Protein AF-A0A933RND8-F1 (afdb_monomer)

Mean predicted aligned error: 14.45 Å

Secondary structure (DSSP, 8-state):
-PPPHHHHHHHTT-HHHHHHHHHHHHHHHHHT-GGGGGSHHHHHHHHHHHHHHHHHHHHHHHHHHHTS-S--HHHHHHHHHHHHHHHHHHHHHHHHHHHHHHHHHHHHHHHHHHHHHT---TTPPPSSHHHHHSSSTTEEEEEE-TTSB--SSS-S-GGGSB-HHHHHHHHHHHHHHHHT-SSHHHHHHHHSTT--TT--EEEE----S--SSS--SS--S------SHHHHHHHHHHHHHHGGG--GGGEEEEESSS---TTTTGGGSPTT-EEEESSTT--TTEEE------STT-EEE-SSSTT-EEEBPHHHHH-SEEEE--EEEE-GGG-EE-HHHHGGGGB---TTSHHHHHHHHHTS-SSS-HHHHHHTSHHHHTTEEEEEEEEEEEESS-TTS-----TTTS-TT----EEEEES-HHHHHHHHHHHHHHHHS---HHHHTHHHHHHHHTTS------EEE-SSTTS-EEE-SSSEEEEEETTS-S---EEEESS--------TT-EEEPPGGG-EEEEE-SSS-EEEEEEEEE--SS-EE-SS-BBTEEEEEEEEE-TT--GGGT--GGGB--SS-EE-BTTBS--TTSS--SSSB-TT-EEEEEEEEE--SB----S----EEEEEEEE-

Solvent-accessible surface area (backbone atoms only — not comparable to full-atom values): 33902 Å² total; per-residue (Å²): 139,82,79,64,78,69,60,69,60,53,67,76,68,42,65,64,59,58,32,50,52,28,36,52,51,30,50,59,56,25,74,75,40,66,82,46,52,76,38,72,69,39,43,51,21,46,61,52,29,52,53,49,71,76,46,54,80,52,56,63,58,50,57,66,49,71,78,66,72,78,95,52,68,70,60,55,51,51,51,52,52,51,53,51,48,51,52,48,50,55,50,51,52,50,53,51,47,53,52,50,50,46,52,51,28,52,54,50,49,54,49,52,34,59,60,43,72,72,58,79,68,82,85,62,65,72,49,23,66,24,20,72,50,28,86,49,42,40,31,33,26,40,29,32,33,76,67,26,43,74,53,58,85,83,62,72,64,47,72,79,34,53,32,51,69,43,37,32,53,44,49,47,51,35,42,13,65,51,42,75,35,98,38,50,45,54,17,47,46,43,43,47,68,79,74,55,73,61,57,32,37,26,35,41,52,36,32,84,50,59,77,85,85,80,51,75,50,43,81,77,78,41,38,63,50,62,61,41,42,67,57,38,30,50,52,53,47,48,36,70,45,50,44,90,42,43,53,31,80,24,34,38,40,35,33,44,78,27,48,66,41,34,66,67,25,58,71,71,46,63,78,60,53,38,39,34,14,50,42,85,86,49,47,96,77,51,40,81,46,52,51,76,45,76,52,87,77,28,53,47,67,30,74,66,46,72,90,43,70,41,19,33,30,43,61,50,58,71,29,67,35,31,31,43,34,17,46,42,22,29,26,72,90,46,20,61,36,34,55,56,58,44,51,59,39,38,39,71,79,55,88,86,40,72,57,49,62,48,47,71,59,25,50,37,38,58,64,48,20,46,47,39,48,57,47,66,30,59,60,42,34,53,20,33,41,37,34,42,37,37,22,41,62,34,30,72,49,57,52,85,35,52,68,48,67,39,50,69,28,34,52,84,56,26,45,66,20,25,41,32,32,22,46,16,60,24,28,41,40,28,54,55,48,44,52,53,31,64,46,62,75,55,58,32,50,50,49,58,42,21,42,33,52,36,29,29,78,72,33,49,31,51,48,59,66,62,54,72,47,62,81,36,61,87,57,60,48,75,47,57,92,76,44,50,73,43,82,43,60,64,73,58,86,64,42,84,40,70,49,62,44,65,88,76,79,89,81,74,90,69,56,66,57,34,73,50,63,57,51,85,94,61,43,26,38,40,32,26,72,24,67,41,42,16,29,29,27,43,20,41,77,32,64,34,86,84,38,40,72,38,99,54,61,29,75,34,14,25,24,46,29,42,38,27,23,30,92,89,56,77,64,84,87,66,78,56,82,60,18,51,52,40,77,59,76,40,69,34,34,60,67,25,26,18,39,80,92,43,87,32,19,41,53,65,40,42,51,77,39,72,36,28,39,40,46,37,40,30,33,23,54,39,71,90,75,90,63,94,76,63,68,38,71,45,76,50,72,41,75,111

pLDDT: mean 84.77, std 14.49, range [35.09, 98.88]

Sequence (640 aa):
MRIPKHLTKRLKNCFFLYILTSLLWFVFRTGTKPSRIAYPCQRAALSQSLVLFAVFPFSFRCIIHFLKYRLNWNAISGLAIALALISAITFSSSVAYDKMLSIRNRIQLKKISAELAGVSVGGMALSSPAQAAVPSPHRVVMVHNSNAASWHNQSIDYWNMISQTAVDDMVYRGLKELTGTSSVSAAWRVLIPNYQPHQKIAIKVNNNNVGFWGDWPTDRDDDIDAIIEPVNAIVKSLQEAFGSDISGADIWVYESYKTFFGASFMDKAIGGIQFYSAQSGGPANTHLTAFSGTAPDSVITFRYNPALSLALNDVVANANYLINIPIVKKHGDGSATLGFKNHYGSIETDYYTSFSTAFHAARFPRTNNDLVDINNNTHIKDKTVLILGDAIIGGRDMNYTPPSLWSTRFASEGTPEMLFFAVDPVAADSVMADLLLWERGSENTANTRNYMLEAMDLGLGVAEVGTWSGASYPNVSATYNNIDFVHVNMDVAGTLSISVTPDAWSMGEVAPGGVRSSAPAEAFTVSNDGTLTGTLSMQITNPGTGWTPGASQGVETYVLRGLFCGDADDPRAYFVSDDVLSATATLSTPSVFGNAALTEDGVSVPPGENVKLWFQFGAPTRTSRATPQNMGVTVAIQPD

Foldseek 3Di:
DDDDPVVVVVVVPPLVVVLVVLQVVLCVPCVVPVVCCPPPSSVVSVVSNVVCVLCVVCVVVVVVVVVPDDDDVVVVVVVVVSVVVVVVVVVVVVVVVVVVLQVVQVVVQVVVQVVQLPDDPPPQDELAQLLVLAPHSQAKEKEFDQQQFPAQPPDLLRLVGGDLVVLLVRLQVQLCVRRVHPGLLVSVCSLCVPDFQLFAEEEQWFAPQPDDPDQPQHRDLSFDGDHQSNVQSVVVSVCVNQPNSDDLCRYEYEFENHADHDPSHVVPHDPNHAYEYCDPPHPPRYHHWDQPLPQPLQWFQFPLHNVDIWGFIPSLSRGQAYEYEWELAAAPPQATTFRLNSLVRGTDDDPPDPCVVSLVVQCQALPRRRSLRSCSRCSRRHRYSKYKHDQLQGHLDHNNHRGDALVQAAPNRDGRNMIMIHSQRLSRLQVSVLVSCVSVVGGNCRRRPSSSNSNVVVSSHRHHHWDWDDRHPPRIDTDDLRRNYHYHYPVDPKDFDKDKPPQDADQDDAPQQGKDKDDLVRKIKIAGQMQFFWWKKKAWNFCWDQAHEDLHAAESYKWKFKAKAANPDDCPVPTDSLRTHYRDIDTWDCNHSHPPVGPDTRGRAHHGGIIIMMMMMGHHNHYPDPDDIDIDMDMGTDGD

Radius of gyration: 30.51 Å; Cα contacts (8 Å, |Δi|>4): 1303; chains: 1; bounding box: 71×86×102 Å

Nearest PDB structures (foldseek):
  1vh6-assembly1_B  TM=3.110E-01  e=4.016E+00  Bacillus subtilis
  8oxz-assembly1_Q  TM=6.814E-01  e=8.098E+00  Rattus norvegicus
  8zjf-assembly1_B  TM=4.882E-01  e=3.573E+00  Homo sapiens

Structure (mmCIF, N/CA/C/O backbone):
data_AF-A0A933RND8-F1
#
_entry.id   AF-A0A933RND8-F1
#
loop_
_atom_site.group_PDB
_atom_site.id
_atom_site.type_symbol
_atom_site.label_atom_id
_atom_site.label_alt_id
_atom_site.label_comp_id
_atom_site.label_asym_id
_atom_site.label_entity_id
_atom_site.label_seq_id
_atom_site.pdbx_PDB_ins_code
_atom_site.Cartn_x
_atom_site.Cartn_y
_atom_site.Cartn_z
_atom_site.occupancy
_atom_site.B_iso_or_equiv
_atom_site.auth_seq_id
_atom_site.auth_comp_id
_atom_site.auth_asym_id
_atom_site.auth_atom_id
_atom_site.pdbx_PDB_model_num
ATOM 1 N N . MET A 1 1 ? 0.071 40.963 -64.824 1.00 40.19 1 MET A N 1
ATOM 2 C CA . MET A 1 1 ? -0.421 41.911 -63.800 1.00 40.19 1 MET A CA 1
ATOM 3 C C . MET A 1 1 ? -0.013 41.376 -62.426 1.00 40.19 1 MET A C 1
ATOM 5 O O . MET A 1 1 ? -0.549 40.367 -61.993 1.00 40.19 1 MET A O 1
ATOM 9 N N . ARG A 1 2 ? 1.044 41.926 -61.810 1.00 35.09 2 ARG A N 1
ATOM 10 C CA . ARG A 1 2 ? 1.581 41.455 -60.518 1.00 35.09 2 ARG A CA 1
ATOM 11 C C . ARG A 1 2 ? 0.915 42.235 -59.385 1.00 35.09 2 ARG A C 1
ATOM 13 O O . ARG A 1 2 ? 1.057 43.451 -59.325 1.00 35.09 2 ARG A O 1
ATOM 20 N N . ILE A 1 3 ? 0.219 41.534 -58.494 1.00 40.81 3 ILE A N 1
ATOM 21 C CA . ILE A 1 3 ? -0.318 42.109 -57.254 1.00 40.81 3 ILE A CA 1
ATOM 22 C C . ILE A 1 3 ? 0.872 42.502 -56.351 1.00 40.81 3 ILE A C 1
ATOM 24 O O . ILE A 1 3 ? 1.798 41.695 -56.202 1.00 40.81 3 ILE A O 1
ATOM 28 N N . PRO A 1 4 ? 0.902 43.706 -55.746 1.00 42.25 4 PRO A N 1
ATOM 29 C CA . PRO A 1 4 ? 2.034 44.135 -54.930 1.00 42.25 4 PRO A CA 1
ATOM 30 C C . PRO A 1 4 ? 2.167 43.283 -53.659 1.00 42.25 4 PRO A C 1
ATOM 32 O O . PRO A 1 4 ? 1.210 43.128 -52.898 1.00 42.25 4 PRO A O 1
ATOM 35 N N . LYS A 1 5 ? 3.384 42.796 -53.378 1.00 43.28 5 LYS A N 1
ATOM 36 C CA . LYS A 1 5 ? 3.741 41.950 -52.215 1.00 43.28 5 LYS A CA 1
ATOM 37 C C . LYS A 1 5 ? 3.430 42.575 -50.838 1.00 43.28 5 LYS A C 1
ATOM 39 O O . LYS A 1 5 ? 3.482 41.882 -49.825 1.00 43.28 5 LYS A O 1
ATOM 44 N N . HIS A 1 6 ? 3.084 43.861 -50.780 1.00 41.88 6 HIS A N 1
ATOM 45 C CA . HIS A 1 6 ? 2.723 44.554 -49.540 1.00 41.88 6 HIS A CA 1
ATOM 46 C C . HIS A 1 6 ? 1.259 44.344 -49.114 1.00 41.88 6 HIS A C 1
ATOM 48 O O . HIS A 1 6 ? 0.956 44.474 -47.928 1.00 41.88 6 HIS A O 1
ATOM 54 N N . LEU A 1 7 ? 0.359 43.961 -50.032 1.00 41.84 7 LEU A N 1
ATOM 55 C CA . LEU A 1 7 ? -1.063 43.768 -49.712 1.00 41.84 7 LEU A CA 1
ATOM 56 C C . LEU A 1 7 ? -1.338 42.385 -49.088 1.00 41.84 7 LEU A C 1
ATOM 58 O O . LEU A 1 7 ? -2.095 42.270 -48.127 1.00 41.84 7 LEU A O 1
ATOM 62 N N . THR A 1 8 ? -0.628 41.345 -49.535 1.00 41.22 8 THR A N 1
ATOM 63 C CA . THR A 1 8 ? -0.703 39.980 -48.977 1.00 41.22 8 THR A CA 1
ATOM 64 C C . THR A 1 8 ? -0.060 39.845 -47.595 1.00 41.22 8 THR A C 1
ATOM 66 O O . THR A 1 8 ? -0.434 38.955 -46.834 1.00 41.22 8 THR A O 1
ATOM 69 N N . LYS A 1 9 ? 0.861 40.746 -47.221 1.00 35.28 9 LYS A N 1
ATOM 70 C CA . LYS A 1 9 ? 1.469 40.765 -45.878 1.00 35.28 9 LYS A CA 1
ATOM 71 C C . LYS A 1 9 ? 0.598 41.488 -44.836 1.00 35.28 9 LYS A C 1
ATOM 73 O O . LYS A 1 9 ? 0.708 41.180 -43.657 1.00 35.28 9 LYS A O 1
ATOM 78 N N . ARG A 1 10 ? -0.311 42.384 -45.253 1.00 44.00 10 ARG A N 1
ATOM 79 C CA . ARG A 1 10 ? -1.279 43.049 -44.353 1.00 44.00 10 ARG A CA 1
ATOM 80 C C . ARG A 1 10 ? -2.508 42.190 -44.038 1.00 44.00 10 ARG A C 1
ATOM 82 O O . ARG A 1 10 ? -2.980 42.226 -42.910 1.00 44.00 10 ARG A O 1
ATOM 89 N N . LEU A 1 11 ? -2.962 41.355 -44.975 1.00 41.03 11 LEU A N 1
ATOM 90 C CA . LEU A 1 11 ? -4.074 40.415 -44.752 1.00 41.03 11 LEU A CA 1
ATOM 91 C C . LEU A 1 11 ? -3.739 39.282 -43.764 1.00 41.03 11 LEU A C 1
ATOM 93 O O . LEU A 1 11 ? -4.636 38.774 -43.100 1.00 41.03 11 LEU A O 1
ATOM 97 N N . LYS A 1 12 ? -2.455 38.929 -43.607 1.00 40.91 12 LYS A N 1
ATOM 98 C CA . LYS A 1 12 ? -2.002 37.901 -42.652 1.00 40.91 12 LYS A CA 1
ATOM 99 C C . LYS A 1 12 ? -1.964 38.354 -41.183 1.00 40.91 12 LYS A C 1
ATOM 101 O O . LYS A 1 12 ? -1.849 37.497 -40.319 1.00 40.91 12 LYS A O 1
ATOM 106 N N . ASN A 1 13 ? -2.131 39.649 -40.893 1.00 46.41 13 ASN A N 1
ATOM 107 C CA . ASN A 1 13 ? -2.082 40.186 -39.522 1.00 46.41 13 ASN A CA 1
ATOM 108 C C . ASN A 1 13 ? -3.420 40.765 -39.025 1.00 46.41 13 ASN A C 1
ATOM 110 O O . ASN A 1 13 ? -3.471 41.403 -37.974 1.00 46.41 13 ASN A O 1
ATOM 114 N N . CYS A 1 14 ? -4.527 40.555 -39.737 1.00 53.34 14 CYS A N 1
ATOM 115 C CA . CYS A 1 14 ? -5.829 41.047 -39.298 1.00 53.34 14 CYS A CA 1
ATOM 116 C C . CYS A 1 14 ? -6.510 40.028 -38.376 1.00 53.34 14 CYS A C 1
ATOM 118 O O . CYS A 1 14 ? -7.401 39.296 -38.800 1.00 53.34 14 CYS A O 1
ATOM 120 N N . PHE A 1 15 ? -6.132 40.040 -37.095 1.00 58.28 15 PHE A N 1
ATOM 121 C CA . PHE A 1 15 ? -6.838 39.360 -35.994 1.00 58.28 15 PHE A CA 1
ATOM 122 C C . PHE A 1 15 ? -8.367 39.552 -36.079 1.00 58.28 15 PHE A C 1
ATOM 124 O O . PHE A 1 15 ? -9.146 38.629 -35.865 1.00 58.28 15 PHE A O 1
ATOM 131 N N . PHE A 1 16 ? -8.795 40.733 -36.532 1.00 59.50 16 PHE A N 1
ATOM 132 C CA . PHE A 1 16 ? -10.189 41.069 -36.802 1.00 59.50 16 PHE A CA 1
ATOM 133 C C . PHE A 1 16 ? -10.873 40.177 -37.855 1.00 59.50 16 PHE A C 1
ATOM 135 O O . PHE A 1 16 ? -11.996 39.731 -37.641 1.00 59.50 16 PHE A O 1
ATOM 142 N N . LEU A 1 17 ? -10.206 39.879 -38.976 1.00 62.41 17 LEU A N 1
ATOM 143 C CA . LEU A 1 17 ? -10.765 39.020 -40.027 1.00 62.41 17 LEU A CA 1
ATOM 144 C C . LEU A 1 17 ? -10.863 37.566 -39.558 1.00 62.41 17 LEU A C 1
ATOM 146 O O . LEU A 1 17 ? -11.830 36.884 -39.887 1.00 62.41 17 LEU A O 1
ATOM 150 N N . TYR A 1 18 ? -9.906 37.106 -38.752 1.00 69.56 18 TYR A N 1
ATOM 151 C CA . TYR A 1 18 ? -9.935 35.769 -38.156 1.00 69.56 18 TYR A CA 1
ATOM 152 C C . TYR A 1 18 ? -11.111 35.594 -37.182 1.00 69.56 18 TYR A C 1
ATOM 154 O O . TYR A 1 18 ? -11.827 34.592 -37.219 1.00 69.56 18 TYR A O 1
ATOM 162 N N . ILE A 1 19 ? -11.370 36.598 -36.345 1.00 73.81 19 ILE A N 1
ATOM 163 C CA . ILE A 1 19 ? -12.487 36.530 -35.403 1.00 73.81 19 ILE A CA 1
ATOM 164 C C . ILE A 1 19 ? -13.834 36.728 -36.117 1.00 73.81 19 ILE A C 1
ATOM 166 O O . ILE A 1 19 ? -14.790 36.013 -35.827 1.00 73.81 19 ILE A O 1
ATOM 170 N N . LEU A 1 20 ? -13.917 37.627 -37.104 1.00 72.75 20 LEU A N 1
ATOM 171 C CA . LEU A 1 20 ? -15.140 37.826 -37.887 1.00 72.75 20 LEU A CA 1
ATOM 172 C C . LEU A 1 20 ? -15.512 36.572 -38.693 1.00 72.75 20 LEU A C 1
ATOM 174 O O . LEU A 1 20 ? -16.680 36.194 -38.745 1.00 72.75 20 LEU A O 1
ATOM 178 N N . THR A 1 21 ? -14.527 35.891 -39.283 1.00 74.62 21 THR A N 1
ATOM 179 C CA . THR A 1 21 ? -14.754 34.616 -39.983 1.00 74.62 21 THR A CA 1
ATOM 180 C C . THR A 1 21 ? -15.164 33.499 -39.022 1.00 74.62 21 THR A C 1
ATOM 182 O O . THR A 1 21 ? -16.036 32.706 -39.373 1.00 74.62 21 THR A O 1
ATOM 185 N N . SER A 1 22 ? -14.641 33.485 -37.790 1.00 80.94 22 SER A N 1
ATOM 186 C CA . SER A 1 22 ? -15.076 32.559 -36.731 1.00 80.94 22 SER A CA 1
ATOM 187 C C . SER A 1 22 ? -16.533 32.798 -36.308 1.00 80.94 22 SER A C 1
ATOM 189 O O . SER A 1 22 ? -17.299 31.840 -36.193 1.00 80.94 22 SER A O 1
ATOM 191 N N . LEU A 1 23 ? -16.948 34.063 -36.163 1.00 83.44 23 LEU A N 1
ATOM 192 C CA . LEU A 1 23 ? -18.327 34.431 -35.822 1.00 83.44 23 LEU A CA 1
ATOM 193 C C . LEU A 1 23 ? -19.300 34.065 -36.941 1.00 83.44 23 LEU A C 1
ATOM 195 O O . LEU A 1 23 ? -20.331 33.444 -36.689 1.00 83.44 23 LEU A O 1
ATOM 199 N N . LEU A 1 24 ? -18.959 34.406 -38.185 1.00 82.31 24 LEU A N 1
ATOM 200 C CA . LEU A 1 24 ? -19.771 34.061 -39.351 1.00 82.31 24 LEU A CA 1
ATOM 201 C C . LEU A 1 24 ? -19.911 32.544 -39.500 1.00 82.31 24 LEU A C 1
ATOM 203 O O . LEU A 1 24 ? -21.002 32.049 -39.782 1.00 82.31 24 LEU A O 1
ATOM 207 N N . TRP A 1 25 ? -18.837 31.795 -39.248 1.00 84.31 25 TRP A N 1
ATOM 208 C CA . TRP A 1 25 ? -18.868 30.338 -39.283 1.00 84.31 25 TRP A CA 1
ATOM 209 C C . TRP A 1 25 ? -19.733 29.739 -38.166 1.00 84.31 25 TRP A C 1
ATOM 211 O O . TRP A 1 25 ? -20.509 28.817 -38.432 1.00 84.31 25 TRP A O 1
ATOM 221 N N . PHE A 1 26 ? -19.662 30.287 -36.948 1.00 87.38 26 PHE A N 1
ATOM 222 C CA . PHE A 1 26 ? -20.519 29.884 -35.831 1.00 87.38 26 PHE A CA 1
ATOM 223 C C . PHE A 1 26 ? -22.002 30.140 -36.126 1.00 87.38 26 PHE A C 1
ATOM 225 O O . PHE A 1 26 ? -22.821 29.223 -36.037 1.00 87.38 26 PHE A O 1
ATOM 232 N N . VAL A 1 27 ? -22.345 31.366 -36.535 1.00 85.50 27 VAL A N 1
ATOM 233 C CA . VAL A 1 27 ? -23.727 31.773 -36.831 1.00 85.50 27 VAL A CA 1
ATOM 234 C C . VAL A 1 27 ? -24.300 30.941 -37.975 1.00 85.50 27 VAL A C 1
ATOM 236 O O . VAL A 1 27 ? -25.407 30.420 -37.860 1.00 85.50 27 VAL A O 1
ATOM 239 N N . PHE A 1 28 ? -23.535 30.731 -39.046 1.00 84.56 28 PHE A N 1
ATOM 240 C CA . PHE A 1 28 ? -23.992 29.945 -40.190 1.00 84.56 28 PHE A CA 1
ATOM 241 C C . PHE A 1 28 ? -24.237 28.469 -39.834 1.00 84.56 28 PHE A C 1
ATOM 243 O O . PHE A 1 28 ? -25.234 27.873 -40.247 1.00 84.56 28 PHE A O 1
ATOM 250 N N . ARG A 1 29 ? -23.352 27.847 -39.046 1.00 84.69 29 ARG A N 1
ATOM 251 C CA . ARG A 1 29 ? -23.440 26.409 -38.735 1.00 84.69 29 ARG A CA 1
ATOM 252 C C . ARG A 1 29 ? -24.402 26.094 -37.598 1.00 84.69 29 ARG A C 1
ATOM 254 O O . ARG A 1 29 ? -25.086 25.071 -37.678 1.00 84.69 29 ARG A O 1
ATOM 261 N N . THR A 1 30 ? -24.453 26.946 -36.578 1.00 86.56 30 THR A N 1
ATOM 262 C CA . THR A 1 30 ? -25.310 26.766 -35.399 1.00 86.56 30 THR A CA 1
ATOM 263 C C . THR A 1 30 ? -26.707 27.337 -35.632 1.00 86.56 30 THR A C 1
ATOM 265 O O . THR A 1 30 ? -27.684 26.689 -35.272 1.00 86.56 30 THR A O 1
ATOM 268 N N . GLY A 1 31 ? -26.836 28.470 -36.331 1.00 78.62 31 GLY A N 1
ATOM 269 C CA . GL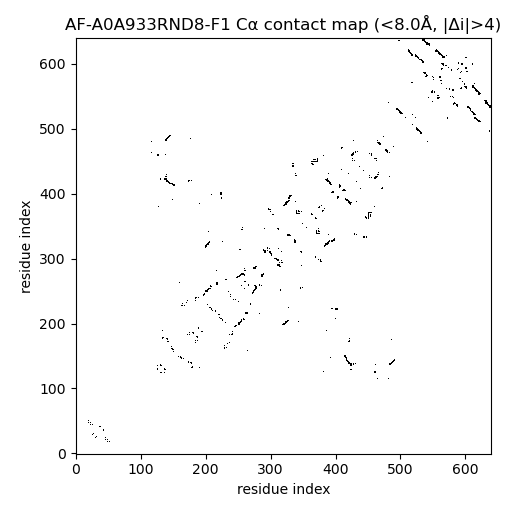Y A 1 31 ? -28.138 29.049 -36.685 1.00 78.62 31 GLY A CA 1
ATOM 270 C C . GLY A 1 31 ? -28.973 28.157 -37.609 1.00 78.62 31 GLY A C 1
ATOM 271 O O . GLY A 1 31 ? -30.194 28.149 -37.520 1.00 78.62 31 GLY A O 1
ATOM 272 N N . THR A 1 32 ? -28.325 27.334 -38.441 1.00 83.19 32 THR A N 1
ATOM 273 C CA . THR A 1 32 ? -29.010 26.347 -39.298 1.00 83.19 32 THR A CA 1
ATOM 274 C C . THR A 1 32 ? -29.361 25.041 -38.576 1.00 83.19 32 THR A C 1
ATOM 276 O O . THR A 1 32 ? -30.206 24.291 -39.060 1.00 83.19 32 THR A O 1
ATOM 279 N N . LYS A 1 33 ? -28.727 24.733 -37.432 1.00 82.25 33 LYS A N 1
ATOM 280 C CA . LYS A 1 33 ? -29.069 23.584 -36.573 1.00 82.25 33 LYS A CA 1
ATOM 281 C C . LYS A 1 33 ? -28.547 23.801 -35.137 1.00 82.25 33 LYS A C 1
ATOM 283 O O . LYS A 1 33 ? -27.372 23.512 -34.884 1.00 82.25 33 LYS A O 1
ATOM 288 N N . PRO A 1 34 ? -29.402 24.221 -34.183 1.00 83.31 34 PRO A N 1
ATOM 289 C CA . PRO A 1 34 ? -28.975 24.650 -32.844 1.00 83.31 34 PRO A CA 1
ATOM 290 C C . PRO A 1 34 ? -28.193 23.606 -32.038 1.00 83.31 34 PRO A C 1
ATOM 292 O O . PRO A 1 34 ? -27.294 23.956 -31.278 1.00 83.31 34 PRO A O 1
ATOM 295 N N . SER A 1 35 ? -28.453 22.311 -32.248 1.00 77.38 35 SER A N 1
ATOM 296 C CA . SER A 1 35 ? -27.755 21.226 -31.541 1.00 77.38 35 SER A CA 1
ATOM 297 C C . SER A 1 35 ? -26.241 21.176 -31.805 1.00 77.38 35 SER A C 1
ATOM 299 O O . SER A 1 35 ? -25.505 20.534 -31.060 1.00 77.38 35 SER A O 1
ATOM 301 N N . ARG A 1 36 ? -25.746 21.841 -32.859 1.00 81.94 36 ARG A N 1
ATOM 302 C CA . ARG A 1 36 ? -24.317 21.869 -33.217 1.00 81.94 36 ARG A CA 1
ATOM 303 C C . ARG A 1 36 ? -23.473 22.748 -32.297 1.00 81.94 36 ARG A C 1
ATOM 305 O O . ARG A 1 36 ? -22.250 22.655 -32.354 1.00 81.94 36 ARG A O 1
ATOM 312 N N . ILE A 1 37 ? -24.099 23.530 -31.416 1.00 79.06 37 ILE A N 1
ATOM 313 C CA . ILE A 1 37 ? -23.396 24.319 -30.397 1.00 79.06 37 ILE A CA 1
ATOM 314 C C . ILE A 1 37 ? -22.560 23.448 -29.448 1.00 79.06 37 ILE A C 1
ATOM 316 O O . ILE A 1 37 ? -21.566 23.917 -28.907 1.00 79.06 37 ILE A O 1
ATOM 320 N N . ALA A 1 38 ? -22.918 22.170 -29.275 1.00 72.94 38 ALA A N 1
ATOM 321 C CA . ALA A 1 38 ? -22.167 21.231 -28.445 1.00 72.94 38 ALA A CA 1
ATOM 322 C C . ALA A 1 38 ? -20.844 20.770 -29.088 1.00 72.94 38 ALA A C 1
ATOM 324 O O . ALA A 1 38 ? -19.993 20.212 -28.397 1.00 72.94 38 ALA A O 1
ATOM 325 N N . TYR A 1 39 ? -20.646 20.992 -30.394 1.00 81.00 39 TYR A N 1
ATOM 326 C CA . TYR A 1 39 ? -19.453 20.518 -31.092 1.00 81.00 39 TYR A CA 1
ATOM 327 C C . TYR A 1 39 ? -18.209 21.321 -30.686 1.00 81.00 39 TYR A C 1
ATOM 329 O O . TYR A 1 39 ? -18.275 22.553 -30.649 1.00 81.00 39 TYR A O 1
ATOM 337 N N . PRO A 1 40 ? -17.051 20.666 -30.460 1.00 62.12 40 PRO A N 1
ATOM 338 C CA . PRO A 1 40 ? -15.841 21.328 -29.962 1.00 62.12 40 PRO A CA 1
ATOM 339 C C . PRO A 1 40 ? -15.418 22.536 -30.804 1.00 62.12 40 PRO A C 1
ATOM 341 O O . PRO A 1 40 ? -15.090 23.596 -30.279 1.00 62.12 40 PRO A O 1
ATOM 344 N N . CYS A 1 41 ? -15.514 22.412 -32.128 1.00 70.69 41 CYS A N 1
ATOM 345 C CA . CYS A 1 41 ? -15.117 23.463 -33.053 1.00 70.69 41 CYS A CA 1
ATOM 346 C C . CYS A 1 41 ? -16.094 24.653 -33.078 1.00 70.69 41 CYS A C 1
ATOM 348 O O . CYS A 1 41 ? -15.670 25.792 -33.244 1.00 70.69 41 CYS A O 1
ATOM 350 N N . GLN A 1 42 ? -17.389 24.418 -32.843 1.00 84.62 42 GLN A N 1
ATOM 351 C CA . GLN A 1 42 ? -18.389 25.483 -32.731 1.00 84.62 42 GLN A CA 1
ATOM 352 C C . GLN A 1 42 ? -18.278 26.211 -31.387 1.00 84.62 42 GLN A C 1
ATOM 354 O O . GLN A 1 42 ? -18.417 27.431 -31.347 1.00 84.62 42 GLN A O 1
ATOM 359 N N . ARG A 1 43 ? -17.932 25.498 -30.307 1.00 75.12 43 ARG A N 1
ATOM 360 C CA . ARG A 1 43 ? -17.623 26.109 -29.004 1.00 75.12 43 ARG A CA 1
ATOM 361 C C . ARG A 1 43 ? -16.373 26.983 -29.064 1.00 75.12 43 ARG A C 1
ATOM 363 O O . ARG A 1 43 ? -16.404 28.093 -28.544 1.00 75.12 43 ARG A O 1
ATOM 370 N N . ALA A 1 44 ? -15.326 26.522 -29.749 1.00 71.25 44 ALA A N 1
ATOM 371 C CA . ALA A 1 44 ? -14.123 27.315 -29.995 1.00 71.25 44 ALA A CA 1
ATOM 372 C C . ALA A 1 44 ? -14.419 28.546 -30.871 1.00 71.25 44 ALA A C 1
ATOM 374 O O . ALA A 1 44 ? -13.971 29.648 -30.576 1.00 71.25 44 ALA A O 1
ATOM 375 N N . ALA A 1 45 ? -15.228 28.402 -31.923 1.00 78.81 45 ALA A N 1
ATOM 376 C CA . ALA A 1 45 ? -15.628 29.541 -32.747 1.00 78.81 45 ALA A CA 1
ATOM 377 C C . ALA A 1 45 ? -16.422 30.586 -31.945 1.00 78.81 45 ALA A C 1
ATOM 379 O O . ALA A 1 45 ? -16.166 31.783 -32.078 1.00 78.81 45 ALA A O 1
ATOM 380 N N . LEU A 1 46 ? -17.337 30.149 -31.073 1.00 80.06 46 LEU A N 1
ATOM 381 C CA . LEU A 1 46 ? -18.099 31.026 -30.183 1.00 80.06 46 LEU A CA 1
ATOM 382 C C . LEU A 1 46 ? -17.200 31.749 -29.172 1.00 80.06 46 LEU A C 1
ATOM 384 O O . LEU A 1 46 ? -17.314 32.966 -29.035 1.00 80.06 46 LEU A O 1
ATOM 388 N N . SER A 1 47 ? -16.286 31.038 -28.502 1.00 73.31 47 SER A N 1
ATOM 389 C CA . SER A 1 47 ? -15.386 31.641 -27.509 1.00 73.31 47 SER A CA 1
ATOM 390 C C . SER A 1 47 ? -14.503 32.722 -28.129 1.00 73.31 47 SER A C 1
ATOM 392 O O . SER A 1 47 ? -14.386 33.810 -27.572 1.00 73.31 47 SER A O 1
ATOM 394 N N . GLN A 1 48 ? -13.969 32.472 -29.330 1.00 72.19 48 GLN A N 1
ATOM 395 C CA . GLN A 1 48 ? -13.179 33.463 -30.062 1.00 72.19 48 GLN A CA 1
ATOM 396 C C . GLN A 1 48 ? -14.035 34.654 -30.518 1.00 72.19 48 GLN A C 1
ATOM 398 O O . GLN A 1 48 ? -13.557 35.784 -30.541 1.00 72.19 48 GLN A O 1
ATOM 403 N N . SER A 1 49 ? -15.310 34.430 -30.844 1.00 74.75 49 SER A N 1
ATOM 404 C CA . SER A 1 49 ? -16.225 35.478 -31.317 1.00 74.75 49 SER A CA 1
ATOM 405 C C . SER A 1 49 ? -16.707 36.421 -30.212 1.00 74.75 49 SER A C 1
ATOM 407 O O . SER A 1 49 ? -16.940 37.601 -30.473 1.00 74.75 49 SER A O 1
ATOM 409 N N . LEU A 1 50 ? -16.820 35.938 -28.970 1.00 68.00 50 LEU A N 1
ATOM 410 C CA . LEU A 1 50 ? -17.174 36.760 -27.805 1.00 68.00 50 LEU A CA 1
ATOM 411 C C . LEU A 1 50 ? -16.112 37.831 -27.506 1.00 68.00 50 LEU A C 1
ATOM 413 O O . LEU A 1 50 ? -16.453 38.934 -27.076 1.00 68.00 50 LEU A O 1
ATOM 417 N N . VAL A 1 51 ? -14.845 37.557 -27.836 1.00 65.19 51 VAL A N 1
ATOM 418 C CA . VAL A 1 51 ? -13.750 38.541 -27.772 1.00 65.19 51 VAL A CA 1
ATOM 419 C C . VAL A 1 51 ? -14.031 39.739 -28.687 1.00 65.19 51 VAL A C 1
ATOM 421 O O . VAL A 1 51 ? -13.684 40.867 -28.344 1.00 65.19 51 VAL A O 1
ATOM 424 N N . LEU A 1 52 ? -14.719 39.542 -29.820 1.00 59.94 52 LEU A N 1
ATOM 425 C CA . LEU A 1 52 ? -15.057 40.633 -30.738 1.00 59.94 52 LEU A CA 1
ATOM 426 C C . LEU A 1 52 ? -16.013 41.631 -30.079 1.00 59.94 52 LEU A C 1
ATOM 428 O O . LEU A 1 52 ? -15.742 42.825 -30.115 1.00 59.94 52 LEU A O 1
ATOM 432 N N . PHE A 1 53 ? -17.066 41.159 -29.405 1.00 58.31 53 PHE A N 1
ATOM 433 C CA . PHE A 1 53 ? -18.033 42.021 -28.713 1.00 58.31 53 PHE A CA 1
ATOM 434 C C . PHE A 1 53 ? -17.437 42.754 -27.505 1.00 58.31 53 PHE A C 1
ATOM 436 O O . PHE A 1 53 ? -17.821 43.892 -27.239 1.00 58.31 53 PHE A O 1
ATOM 443 N N . ALA A 1 54 ? -16.461 42.150 -26.823 1.00 58.72 54 ALA A N 1
ATOM 444 C CA . ALA A 1 54 ? -15.746 42.794 -25.723 1.00 58.72 54 ALA A CA 1
ATOM 445 C C . ALA A 1 54 ? -14.802 43.923 -26.195 1.00 58.72 54 ALA A C 1
ATOM 447 O O . ALA A 1 54 ? -14.587 44.894 -25.473 1.00 58.72 54 ALA A O 1
ATOM 448 N N . VAL A 1 55 ? -14.255 43.824 -27.414 1.00 55.69 55 VAL A N 1
ATOM 449 C CA . VAL A 1 55 ? -13.214 44.738 -27.932 1.00 55.69 55 VAL A CA 1
ATOM 450 C C . VAL A 1 55 ? -13.768 45.799 -28.909 1.00 55.69 55 VAL A C 1
ATOM 452 O O . VAL A 1 55 ? -13.157 46.859 -29.099 1.00 55.69 55 VAL A O 1
ATOM 455 N N . PHE A 1 56 ? -14.938 45.567 -29.519 1.00 51.19 56 PHE A N 1
ATOM 456 C CA . PHE A 1 56 ? -15.511 46.427 -30.570 1.00 51.19 56 PHE A CA 1
ATOM 457 C C . PHE A 1 56 ? -15.856 47.871 -30.144 1.00 51.19 56 PHE A C 1
ATOM 459 O O . PHE A 1 56 ? -15.581 48.787 -30.921 1.00 51.19 56 PHE A O 1
ATOM 466 N N . PRO A 1 57 ? -16.380 48.149 -28.930 1.00 55.28 57 PRO A N 1
ATOM 467 C CA . PRO A 1 57 ? -16.683 49.526 -28.520 1.00 55.28 57 PRO A CA 1
ATOM 468 C C . PRO A 1 57 ? -15.437 50.417 -28.365 1.00 55.28 57 PRO A C 1
ATOM 470 O O . PRO A 1 57 ? -15.540 51.644 -28.384 1.00 55.28 57 PRO A O 1
ATOM 473 N N . PHE A 1 58 ? -14.247 49.823 -28.219 1.00 55.06 58 PHE A N 1
ATOM 474 C CA . PHE A 1 58 ? -13.023 50.540 -27.850 1.00 55.06 58 PHE A CA 1
ATOM 475 C C . PHE A 1 58 ? -12.060 50.767 -29.021 1.00 55.06 58 PHE A C 1
ATOM 477 O O . PHE A 1 58 ? -11.299 51.737 -29.017 1.00 55.06 58 PHE A O 1
ATOM 484 N N . SER A 1 59 ? -12.144 49.955 -30.077 1.00 52.03 59 SER A N 1
ATOM 485 C CA . SER A 1 59 ? -11.284 50.086 -31.263 1.00 52.03 59 SER A CA 1
ATOM 486 C C . SER A 1 59 ? -11.596 51.347 -32.088 1.00 52.03 59 SER A C 1
ATOM 488 O O . SER A 1 59 ? -10.680 51.957 -32.638 1.00 52.03 59 SER A O 1
ATOM 490 N N . PHE A 1 60 ? -12.845 51.829 -32.083 1.00 48.06 60 PHE A N 1
ATOM 491 C CA . PHE A 1 60 ? -13.205 53.106 -32.719 1.00 48.06 60 PHE A CA 1
ATOM 492 C C . PHE A 1 60 ? -12.658 54.331 -31.969 1.00 48.06 60 PHE A C 1
ATOM 494 O O . PHE A 1 60 ? -12.271 55.323 -32.590 1.00 48.06 60 PHE A O 1
ATOM 501 N N . ARG A 1 61 ? -12.551 54.256 -30.635 1.00 47.38 61 ARG A N 1
ATOM 502 C CA . ARG A 1 61 ? -12.036 55.358 -29.808 1.00 47.38 61 ARG A CA 1
ATOM 503 C C . ARG A 1 61 ? -10.514 55.492 -29.935 1.00 47.38 61 ARG A C 1
ATOM 505 O O . ARG A 1 61 ? -10.007 56.608 -29.991 1.00 47.38 61 ARG A O 1
ATOM 512 N N . CYS A 1 62 ? -9.797 54.374 -30.080 1.00 44.09 62 CYS A N 1
ATOM 513 C CA . CYS A 1 62 ? -8.346 54.349 -30.294 1.00 44.09 62 CYS A CA 1
ATOM 514 C C . CYS A 1 62 ? -7.923 54.842 -31.690 1.00 44.09 62 CYS A C 1
ATOM 516 O O . CYS A 1 62 ? -6.910 55.527 -31.802 1.00 44.09 62 CYS A O 1
ATOM 518 N N . ILE A 1 63 ? -8.699 54.559 -32.744 1.00 50.47 63 ILE A N 1
ATOM 519 C CA . ILE A 1 63 ? -8.375 54.986 -34.120 1.00 50.47 63 ILE A CA 1
ATOM 520 C C . ILE A 1 63 ? -8.539 56.503 -34.297 1.00 50.47 63 ILE A C 1
ATOM 522 O O . ILE A 1 63 ? -7.690 57.142 -34.918 1.00 50.47 63 ILE A O 1
ATOM 526 N N . ILE A 1 64 ? -9.573 57.104 -33.695 1.00 51.78 64 ILE A N 1
ATOM 527 C CA . ILE A 1 64 ? -9.765 58.565 -33.715 1.00 51.78 64 ILE A CA 1
ATOM 528 C C . ILE A 1 64 ? -8.685 59.279 -32.875 1.00 51.78 64 ILE A C 1
ATOM 530 O O . ILE A 1 64 ? -8.282 60.393 -33.206 1.00 51.78 64 ILE A O 1
ATOM 534 N N . HIS A 1 65 ? -8.158 58.628 -31.831 1.00 43.72 65 HIS A N 1
ATOM 535 C CA . HIS A 1 65 ? -7.115 59.188 -30.963 1.00 43.72 65 HIS A CA 1
ATOM 536 C C . HIS A 1 65 ? -5.694 59.059 -31.549 1.00 43.72 65 HIS A C 1
ATOM 538 O O . HIS A 1 65 ? -4.887 59.975 -31.412 1.00 43.72 65 HIS A O 1
ATOM 544 N N . PHE A 1 66 ? -5.395 57.972 -32.273 1.00 44.56 66 PHE A N 1
ATOM 545 C CA . PHE A 1 66 ? -4.083 57.737 -32.898 1.00 44.56 66 PHE A CA 1
ATOM 546 C C . PHE A 1 66 ? -3.744 58.761 -33.995 1.00 44.56 66 PHE A C 1
ATOM 548 O O . PHE A 1 66 ? -2.577 59.053 -34.241 1.00 44.56 66 PHE A O 1
ATOM 555 N N . LEU A 1 67 ? -4.759 59.365 -34.619 1.00 51.75 67 LEU A N 1
ATOM 556 C CA . LEU A 1 67 ? -4.579 60.373 -35.666 1.00 51.75 67 LEU A CA 1
ATOM 557 C C . LEU A 1 67 ? -4.272 61.789 -35.133 1.00 51.75 67 LEU A C 1
ATOM 559 O O . LEU A 1 67 ? -4.041 62.681 -35.949 1.00 51.75 67 LEU A O 1
ATOM 563 N N . LYS A 1 68 ? -4.253 62.037 -33.807 1.00 43.09 68 LYS A N 1
ATOM 564 C CA . LYS A 1 68 ? -4.170 63.413 -33.263 1.00 43.09 68 LYS A CA 1
ATOM 565 C C . LYS A 1 68 ? -3.344 63.632 -31.970 1.00 43.09 68 LYS A C 1
ATOM 567 O O . LYS A 1 68 ? -3.732 64.443 -31.144 1.00 43.09 68 LYS A O 1
ATOM 572 N N . TYR A 1 69 ? -2.130 63.071 -31.885 1.00 42.00 69 TYR A N 1
ATOM 573 C CA . TYR A 1 69 ? -1.032 63.467 -30.957 1.00 42.00 69 TYR A CA 1
ATOM 574 C C . TYR A 1 69 ? -0.990 62.921 -29.501 1.00 42.00 69 TYR A C 1
ATOM 576 O O . TYR A 1 69 ? -1.984 62.904 -28.788 1.00 42.00 69 TYR A O 1
ATOM 584 N N . ARG A 1 70 ? 0.268 62.624 -29.094 1.00 49.41 70 ARG A N 1
ATOM 585 C CA . ARG A 1 70 ? 0.927 62.408 -27.770 1.00 49.41 70 ARG A CA 1
ATOM 586 C C . ARG A 1 70 ? 0.371 61.360 -26.784 1.00 49.41 70 ARG A C 1
ATOM 588 O O . ARG A 1 70 ? -0.820 61.286 -26.523 1.00 49.41 70 ARG A O 1
ATOM 595 N N . LEU A 1 71 ? 1.300 60.583 -26.196 1.00 54.38 71 LEU A N 1
ATOM 596 C CA . LEU A 1 71 ? 1.053 59.556 -25.170 1.00 54.38 71 LEU A CA 1
ATOM 597 C C . LEU A 1 71 ? 0.204 60.128 -24.023 1.00 54.38 71 LEU A C 1
ATOM 599 O O . LEU A 1 71 ? 0.684 60.923 -23.217 1.00 54.38 71 LEU A O 1
ATOM 603 N N . ASN A 1 72 ? -1.057 59.705 -23.966 1.00 50.38 72 ASN A N 1
ATOM 604 C CA . ASN A 1 72 ? -1.995 60.045 -22.909 1.00 50.38 72 ASN A CA 1
ATOM 605 C C . ASN A 1 72 ? -2.044 58.885 -21.907 1.00 50.38 72 ASN A C 1
ATOM 607 O O . ASN A 1 72 ? -2.494 57.789 -22.253 1.00 50.38 72 ASN A O 1
ATOM 611 N N . TRP A 1 73 ? -1.587 59.120 -20.675 1.00 52.50 73 TRP A N 1
ATOM 612 C CA . TRP A 1 73 ? -1.551 58.112 -19.609 1.00 52.50 73 TRP A CA 1
ATOM 613 C C . TRP A 1 73 ? -2.918 57.459 -19.374 1.00 52.50 73 TRP A C 1
ATOM 615 O O . TRP A 1 73 ? -2.976 56.254 -19.175 1.00 52.50 73 TRP A O 1
ATOM 625 N N . ASN A 1 74 ? -4.025 58.187 -19.560 1.00 49.69 74 ASN A N 1
ATOM 626 C CA . ASN A 1 74 ? -5.383 57.648 -19.415 1.00 49.69 74 ASN A CA 1
ATOM 627 C C . ASN A 1 74 ? -5.734 56.558 -20.450 1.00 49.69 74 ASN A C 1
ATOM 629 O O . ASN A 1 74 ? -6.544 55.677 -20.165 1.00 49.69 74 ASN A O 1
ATOM 633 N N . ALA A 1 75 ? -5.125 56.584 -21.642 1.00 53.88 75 ALA A N 1
ATOM 634 C CA . ALA A 1 75 ? -5.320 55.555 -22.668 1.00 53.88 75 ALA A CA 1
ATOM 635 C C . ALA A 1 75 ? -4.513 54.278 -22.364 1.00 53.88 75 ALA A C 1
ATOM 637 O O . ALA A 1 75 ? -4.992 53.175 -22.626 1.00 53.88 75 ALA A O 1
ATOM 638 N N . ILE A 1 76 ? -3.326 54.425 -21.763 1.00 56.97 76 ILE A N 1
ATOM 639 C CA . ILE A 1 76 ? -2.519 53.304 -21.256 1.00 56.97 76 ILE A CA 1
ATOM 640 C C . ILE A 1 76 ? -3.224 52.666 -20.053 1.00 56.97 76 ILE A C 1
ATOM 642 O O . ILE A 1 76 ? -3.371 51.446 -20.016 1.00 56.97 76 ILE A O 1
ATOM 646 N N . SER A 1 77 ? -3.757 53.479 -19.133 1.00 54.12 77 SER A N 1
ATOM 647 C CA . SER A 1 77 ? -4.564 53.011 -18.001 1.00 54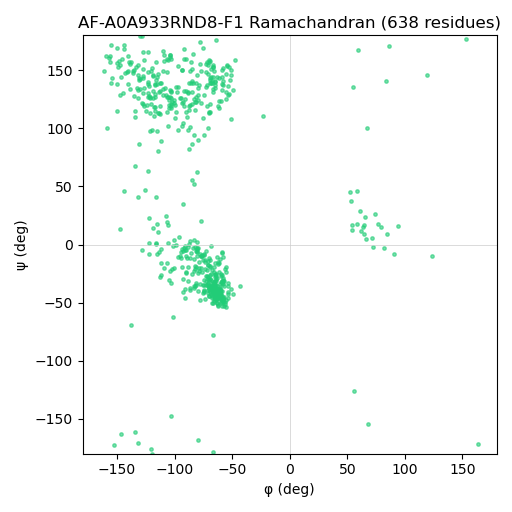.12 77 SER A CA 1
ATOM 648 C C . SER A 1 77 ? -5.809 52.251 -18.464 1.00 54.12 77 SER A C 1
ATOM 650 O O . SER A 1 77 ? -6.109 51.186 -17.935 1.00 54.12 77 SER A O 1
ATOM 652 N N . GLY A 1 78 ? -6.509 52.742 -19.493 1.00 56.38 78 GLY A N 1
ATOM 653 C CA . GLY A 1 78 ? -7.672 52.055 -20.065 1.00 56.38 78 GLY A CA 1
ATOM 654 C C . GLY A 1 78 ? -7.336 50.695 -20.690 1.00 56.38 78 GLY A C 1
ATOM 655 O O . GLY A 1 78 ? -8.083 49.737 -20.501 1.00 56.38 78 GLY A O 1
ATOM 656 N N . LEU A 1 79 ? -6.198 50.583 -21.387 1.00 53.12 79 LEU A N 1
ATOM 657 C CA . LEU A 1 79 ? -5.720 49.315 -21.950 1.00 53.12 79 LEU A CA 1
ATOM 658 C C . LEU A 1 79 ? -5.275 48.331 -20.855 1.00 53.12 79 LEU A C 1
ATOM 660 O O . LEU A 1 79 ? -5.591 47.147 -20.939 1.00 53.12 79 LEU A O 1
ATOM 664 N N . ALA A 1 80 ? -4.595 48.816 -19.813 1.00 55.31 80 ALA A N 1
ATOM 665 C CA . ALA A 1 80 ? -4.193 48.004 -18.666 1.00 55.31 80 ALA A CA 1
ATOM 666 C C . ALA A 1 80 ? -5.408 47.460 -17.894 1.00 55.31 80 ALA A C 1
ATOM 668 O O . ALA A 1 80 ? -5.445 46.276 -17.571 1.00 55.31 80 ALA A O 1
ATOM 669 N N . ILE A 1 81 ? -6.440 48.286 -17.676 1.00 64.31 81 ILE A N 1
ATOM 670 C CA . ILE A 1 81 ? -7.702 47.863 -17.047 1.00 64.31 81 ILE A CA 1
ATOM 671 C C . ILE A 1 81 ? -8.434 46.839 -17.924 1.00 64.31 81 ILE A C 1
ATOM 673 O O . ILE A 1 81 ? -8.946 45.848 -17.413 1.00 64.31 81 ILE A O 1
ATOM 677 N N . ALA A 1 82 ? -8.457 47.024 -19.247 1.00 57.91 82 ALA A N 1
ATOM 678 C CA . ALA A 1 82 ? -9.084 46.067 -20.159 1.00 57.91 82 ALA A CA 1
ATOM 679 C C . ALA A 1 82 ? -8.365 44.705 -20.168 1.00 57.91 82 ALA A C 1
ATOM 681 O O . ALA A 1 82 ? -9.023 43.667 -20.129 1.00 57.91 82 ALA A O 1
ATOM 682 N N . LEU A 1 83 ? -7.027 44.696 -20.163 1.00 59.84 83 LEU A N 1
ATOM 683 C CA . LEU A 1 83 ? -6.240 43.466 -20.030 1.00 59.84 83 LEU A CA 1
ATOM 684 C C . LEU A 1 83 ? -6.446 42.805 -18.662 1.00 59.84 83 LEU A C 1
ATOM 686 O O . LEU A 1 83 ? -6.576 41.586 -18.608 1.00 59.84 83 LEU A O 1
ATOM 690 N N . ALA A 1 84 ? -6.557 43.595 -17.589 1.00 62.34 84 ALA A N 1
ATOM 691 C CA . ALA A 1 84 ? -6.867 43.104 -16.247 1.00 62.34 84 ALA A CA 1
ATOM 692 C C . ALA A 1 84 ? -8.282 42.502 -16.143 1.00 62.34 84 ALA A C 1
ATOM 694 O O . ALA A 1 84 ? -8.491 41.525 -15.433 1.00 62.34 84 ALA A O 1
ATOM 695 N N . LEU A 1 85 ? -9.264 43.043 -16.869 1.00 60.91 85 LEU A N 1
ATOM 696 C CA . LEU A 1 85 ? -10.624 42.496 -16.906 1.00 60.91 85 LEU A CA 1
ATOM 697 C C . LEU A 1 85 ? -10.706 41.215 -17.743 1.00 60.91 85 LEU A C 1
ATOM 699 O O . LEU A 1 85 ? -11.383 40.271 -17.343 1.00 60.91 85 LEU A O 1
ATOM 703 N N . ILE A 1 86 ? -10.004 41.151 -18.879 1.00 62.91 86 ILE A N 1
ATOM 704 C CA . ILE A 1 86 ? -9.914 39.923 -19.683 1.00 62.91 86 ILE A CA 1
ATOM 705 C C . ILE A 1 86 ? -9.217 38.827 -18.879 1.00 62.91 86 ILE A C 1
ATOM 707 O O . ILE A 1 86 ? -9.746 37.719 -18.813 1.00 62.91 86 ILE A O 1
ATOM 711 N N . SER A 1 87 ? -8.094 39.139 -18.220 1.00 54.38 87 SER A N 1
ATOM 712 C CA . SER A 1 87 ? -7.396 38.178 -17.365 1.00 54.38 87 SER A CA 1
ATOM 713 C C . SER A 1 87 ? -8.270 37.732 -16.190 1.00 54.38 87 SER A C 1
ATOM 715 O O . SER A 1 87 ? -8.355 36.532 -15.932 1.00 54.38 87 SER A O 1
ATOM 717 N N . ALA A 1 88 ? -9.008 38.650 -15.554 1.00 56.31 88 ALA A N 1
ATOM 718 C CA . ALA A 1 88 ? -9.953 38.330 -14.485 1.00 56.31 88 ALA A CA 1
ATOM 719 C C . ALA A 1 88 ? -11.103 37.424 -14.956 1.00 56.31 88 ALA A C 1
ATOM 721 O O . ALA A 1 88 ? -11.465 36.490 -14.243 1.00 56.31 88 ALA A O 1
ATOM 722 N N . ILE A 1 89 ? -11.662 37.638 -16.153 1.00 59.53 89 ILE A N 1
ATOM 723 C CA . ILE A 1 89 ? -12.730 36.791 -16.713 1.00 59.53 89 ILE A CA 1
ATOM 724 C C . ILE A 1 89 ? -12.188 35.408 -17.091 1.00 59.53 89 ILE A C 1
ATOM 726 O O . ILE A 1 89 ? -12.811 34.403 -16.745 1.00 59.53 89 ILE A O 1
ATOM 730 N N . THR A 1 90 ? -11.023 35.327 -17.745 1.00 55.38 90 THR A N 1
ATOM 731 C CA . THR A 1 90 ? -10.397 34.035 -18.069 1.00 55.38 90 THR A CA 1
ATOM 732 C C . THR A 1 90 ? -10.051 33.251 -16.805 1.00 55.38 90 THR A C 1
ATOM 734 O O . THR A 1 90 ? -10.377 32.069 -16.727 1.00 55.38 90 THR A O 1
ATOM 737 N N . PHE A 1 91 ? -9.515 33.922 -15.782 1.00 45.53 91 PHE A N 1
ATOM 738 C CA . PHE A 1 91 ? -9.197 33.329 -14.483 1.00 45.53 91 PHE A CA 1
ATOM 739 C C . PHE A 1 91 ? -10.458 32.884 -13.726 1.00 45.53 91 PHE A C 1
ATOM 741 O O . PHE A 1 91 ? -10.517 31.784 -13.187 1.00 45.53 91 PHE A O 1
ATOM 748 N N . SER A 1 92 ? -11.526 33.685 -13.754 1.00 49.72 92 SER A N 1
ATOM 749 C CA . SER A 1 92 ? -12.811 33.313 -13.142 1.00 49.72 92 SER A CA 1
ATOM 750 C C . SER A 1 92 ? -13.441 32.099 -13.835 1.00 49.72 92 SER A C 1
ATOM 752 O O . SER A 1 92 ? -14.030 31.245 -13.175 1.00 49.72 92 SER A O 1
ATOM 754 N N . SER A 1 93 ? -13.298 31.989 -15.161 1.00 53.56 93 SER A N 1
ATOM 755 C CA . SER A 1 93 ? -13.816 30.855 -15.932 1.00 53.56 93 SER A CA 1
ATOM 756 C C . SER A 1 93 ? -13.027 29.557 -15.719 1.00 53.56 93 SER A C 1
ATOM 758 O O . SER A 1 93 ? -13.647 28.495 -15.662 1.00 53.56 93 SER A O 1
ATOM 760 N N . SER A 1 94 ? -11.701 29.623 -15.529 1.00 54.62 94 SER A N 1
ATOM 761 C CA . SER A 1 94 ? -10.881 28.453 -15.184 1.00 54.62 94 SER A CA 1
ATOM 762 C C . SER A 1 94 ? -11.160 27.977 -13.758 1.00 54.62 94 SER A C 1
ATOM 764 O O . SER A 1 94 ? -11.425 26.798 -13.557 1.00 54.62 94 SER A O 1
ATOM 766 N N . VAL A 1 95 ? -11.256 28.895 -12.789 1.00 61.47 95 VAL A N 1
ATOM 767 C CA . VAL A 1 95 ? -11.611 28.556 -11.399 1.00 61.47 95 VAL A CA 1
ATOM 768 C C . VAL A 1 95 ? -13.020 27.953 -11.308 1.00 61.47 95 VAL A C 1
ATOM 770 O O . VAL A 1 95 ? -13.238 26.978 -10.588 1.00 61.47 95 VAL A O 1
ATOM 773 N N . ALA A 1 96 ? -13.992 28.488 -12.056 1.00 62.41 96 ALA A N 1
ATOM 774 C CA . ALA A 1 96 ? -15.338 27.918 -12.116 1.00 62.41 96 ALA A CA 1
ATOM 775 C C . ALA A 1 96 ? -15.351 26.518 -12.755 1.00 62.41 96 ALA A C 1
ATOM 777 O O . ALA A 1 96 ? -16.074 25.638 -12.280 1.00 62.41 96 ALA A O 1
ATOM 778 N N . TYR A 1 97 ? -14.544 26.298 -13.798 1.00 62.16 97 TYR A N 1
ATOM 779 C CA . TYR A 1 97 ? -14.388 24.992 -14.437 1.00 62.16 97 TYR A CA 1
ATOM 780 C C . TYR A 1 97 ? -13.776 23.959 -13.483 1.00 62.16 97 TYR A C 1
ATOM 782 O O . TYR A 1 97 ? -14.355 22.886 -13.313 1.00 62.16 97 TYR A O 1
ATOM 790 N N . ASP A 1 98 ? -12.687 24.303 -12.793 1.00 66.06 98 ASP A N 1
ATOM 791 C CA . ASP A 1 98 ? -12.015 23.419 -11.832 1.00 66.06 98 ASP A CA 1
ATOM 792 C C . ASP A 1 98 ? -12.930 23.068 -10.657 1.00 66.06 98 ASP A C 1
ATOM 794 O O . ASP A 1 98 ? -13.031 21.909 -10.246 1.00 66.06 98 ASP A O 1
ATOM 798 N N . LYS A 1 99 ? -13.689 24.051 -10.158 1.00 73.56 99 LYS A N 1
ATOM 799 C CA . LYS A 1 99 ? -14.679 23.829 -9.099 1.00 73.56 99 LYS A CA 1
ATOM 800 C C . LYS A 1 99 ? -15.810 22.909 -9.564 1.00 73.56 99 LYS A C 1
ATOM 802 O O . LYS A 1 99 ? -16.217 22.018 -8.819 1.00 73.56 99 LYS A O 1
ATOM 807 N N . MET A 1 100 ? -16.302 23.079 -10.793 1.00 75.00 100 MET A N 1
ATOM 808 C CA . MET A 1 100 ? -17.344 22.218 -11.361 1.00 75.00 100 MET A CA 1
ATOM 809 C C . MET A 1 100 ? -16.838 20.790 -11.606 1.00 75.00 100 MET A C 1
ATOM 811 O O . MET A 1 100 ? -17.556 19.829 -11.322 1.00 75.00 100 MET A O 1
ATOM 815 N N . LEU A 1 101 ? -15.600 20.637 -12.087 1.00 71.56 101 LEU A N 1
ATOM 816 C CA . LEU A 1 101 ? -14.949 19.340 -12.270 1.00 71.56 101 LEU A CA 1
ATOM 817 C C . LEU A 1 101 ? -14.748 18.629 -10.925 1.00 71.56 101 LEU A C 1
ATOM 819 O O . LEU A 1 101 ? -15.084 17.455 -10.802 1.00 71.56 101 LEU A O 1
ATOM 823 N N . SER A 1 102 ? -14.302 19.356 -9.899 1.00 75.31 102 SER A N 1
ATOM 824 C CA . SER A 1 102 ? -14.166 18.846 -8.531 1.00 75.31 102 SER A CA 1
ATOM 825 C C . SER A 1 102 ? -15.501 18.353 -7.961 1.00 75.31 102 SER A C 1
ATOM 827 O O . SER A 1 102 ? -15.581 17.232 -7.458 1.00 75.31 102 SER A O 1
ATOM 829 N N . ILE A 1 103 ? -16.588 19.123 -8.115 1.00 79.50 103 ILE A N 1
ATOM 830 C CA . ILE A 1 103 ? -17.936 18.694 -7.699 1.00 79.50 103 ILE A CA 1
ATOM 831 C C . ILE A 1 103 ? -18.357 17.425 -8.446 1.00 79.50 103 ILE A C 1
ATOM 833 O O . ILE A 1 103 ? -18.833 16.473 -7.826 1.00 79.50 103 ILE A O 1
ATOM 837 N N . ARG A 1 104 ? -18.163 17.387 -9.769 1.00 81.44 104 ARG A N 1
ATOM 838 C CA . ARG A 1 104 ? -18.489 16.214 -10.588 1.00 81.44 104 ARG A CA 1
ATOM 839 C C . ARG A 1 104 ? -17.730 14.979 -10.116 1.00 81.44 104 ARG A C 1
ATOM 841 O O . ARG A 1 104 ? -18.351 13.937 -9.936 1.00 81.44 104 ARG A O 1
ATOM 848 N N . ASN A 1 105 ? -16.426 15.102 -9.887 1.00 83.19 105 ASN A N 1
ATOM 849 C CA . ASN A 1 105 ? -15.578 13.998 -9.450 1.00 83.19 105 ASN A CA 1
ATOM 850 C C . ASN A 1 105 ? -15.972 13.508 -8.054 1.00 83.19 105 ASN A C 1
ATOM 852 O O . ASN A 1 105 ? -16.071 12.305 -7.855 1.00 83.19 105 ASN A O 1
ATOM 856 N N . ARG A 1 106 ? -16.317 14.406 -7.122 1.00 82.94 106 ARG A N 1
ATOM 857 C CA . ARG A 1 106 ? -16.860 14.022 -5.806 1.00 82.94 106 ARG A CA 1
ATOM 858 C C . ARG A 1 106 ? -18.168 13.242 -5.914 1.00 82.94 106 ARG A C 1
ATOM 860 O O . ARG A 1 106 ? -18.365 12.277 -5.185 1.00 82.94 106 ARG A O 1
ATOM 867 N N . ILE A 1 107 ? -19.064 13.641 -6.819 1.00 83.94 107 ILE A N 1
ATOM 868 C CA . ILE A 1 107 ? -20.311 12.902 -7.065 1.00 83.94 107 ILE A CA 1
ATOM 869 C C . ILE A 1 107 ? -20.007 11.514 -7.637 1.00 83.94 107 ILE A C 1
ATOM 871 O O . ILE A 1 107 ? -20.624 10.546 -7.205 1.00 83.94 107 ILE A O 1
ATOM 875 N N . GLN A 1 108 ? -19.073 11.405 -8.585 1.00 86.19 108 GLN A N 1
ATOM 876 C CA . GLN A 1 108 ? -18.678 10.110 -9.147 1.00 86.19 108 GLN A CA 1
ATOM 877 C C . GLN A 1 108 ? -18.028 9.206 -8.098 1.00 86.19 108 GLN A C 1
ATOM 879 O O . GLN A 1 108 ? -18.408 8.047 -8.004 1.00 86.19 108 GLN A O 1
ATOM 884 N N . LEU A 1 109 ? -17.143 9.737 -7.249 1.00 85.62 109 LEU A N 1
ATOM 885 C CA . LEU A 1 109 ? -16.557 8.976 -6.142 1.00 85.62 109 LEU A CA 1
ATOM 886 C C . LEU A 1 109 ? -17.604 8.426 -5.192 1.00 85.62 109 LEU A C 1
ATOM 888 O O . LEU A 1 109 ? -17.547 7.254 -4.852 1.00 85.62 109 LEU A O 1
ATOM 892 N N . LYS A 1 110 ? -18.586 9.243 -4.796 1.00 85.38 110 LYS A N 1
ATOM 893 C CA . LYS A 1 110 ? -19.675 8.774 -3.930 1.00 85.38 110 LYS A CA 1
ATOM 894 C C . LYS A 1 110 ? -20.474 7.639 -4.568 1.00 85.38 110 LYS A C 1
ATOM 896 O O . LYS A 1 110 ? -20.901 6.742 -3.857 1.00 85.38 110 LYS A O 1
ATOM 901 N N . LYS A 1 111 ? -20.680 7.682 -5.888 1.00 85.62 111 LYS A N 1
ATOM 902 C CA . LYS A 1 111 ? -21.354 6.599 -6.617 1.00 85.62 111 LYS A CA 1
ATOM 903 C C . LYS A 1 111 ? -20.516 5.329 -6.628 1.00 85.62 111 LYS A C 1
ATOM 905 O O . LYS A 1 111 ? -21.024 4.297 -6.225 1.00 85.62 111 LYS A O 1
ATOM 910 N N . ILE A 1 112 ? -19.245 5.438 -7.012 1.00 86.06 112 ILE A N 1
ATOM 911 C CA . ILE A 1 112 ? -18.306 4.310 -7.032 1.00 86.06 112 ILE A CA 1
ATOM 912 C C . ILE A 1 112 ? -18.198 3.684 -5.636 1.00 86.06 112 ILE A C 1
ATOM 914 O O . ILE A 1 112 ? -18.366 2.484 -5.490 1.00 86.06 112 ILE A O 1
ATOM 918 N N . SER A 1 113 ? -17.990 4.499 -4.601 1.00 84.94 113 SER A N 1
ATOM 919 C CA . SER A 1 113 ? -17.919 4.044 -3.209 1.00 84.94 113 SER A CA 1
ATOM 920 C C . SER A 1 113 ? -19.195 3.307 -2.782 1.00 84.94 113 SER A C 1
ATOM 922 O O . SER A 1 113 ? -19.108 2.218 -2.226 1.00 84.94 113 SER A O 1
ATOM 924 N N . ALA A 1 114 ? -20.378 3.840 -3.105 1.00 79.62 114 ALA A N 1
ATOM 925 C CA . ALA A 1 114 ? -21.645 3.180 -2.791 1.00 79.62 114 ALA A CA 1
ATOM 926 C C . ALA A 1 114 ? -21.855 1.867 -3.568 1.00 79.62 114 ALA A C 1
ATOM 928 O O . ALA A 1 114 ? -22.418 0.924 -3.020 1.00 79.62 114 ALA A O 1
ATOM 929 N N . GLU A 1 115 ? -21.418 1.803 -4.828 1.00 81.81 115 GLU A N 1
ATOM 930 C CA . GLU A 1 115 ? -21.462 0.581 -5.637 1.00 81.81 115 GLU A CA 1
ATOM 931 C C . GLU A 1 115 ? -20.551 -0.499 -5.041 1.00 81.81 115 GLU A C 1
ATOM 933 O O . GLU A 1 115 ? -20.994 -1.630 -4.865 1.00 81.81 115 GLU A O 1
ATOM 938 N N . LEU A 1 116 ? -19.320 -0.138 -4.665 1.00 82.06 116 LEU A N 1
ATOM 939 C CA . LEU A 1 116 ? -18.325 -1.059 -4.109 1.00 82.06 116 LEU A CA 1
ATOM 940 C C . LEU A 1 116 ? -18.657 -1.533 -2.689 1.00 82.06 116 LEU A C 1
ATOM 942 O O . LEU A 1 116 ? -18.405 -2.692 -2.372 1.00 82.06 116 LEU A O 1
ATOM 946 N N . ALA A 1 117 ? -19.273 -0.689 -1.855 1.00 72.38 117 ALA A N 1
ATOM 947 C CA . ALA A 1 117 ? -19.644 -1.042 -0.481 1.00 72.38 117 ALA A CA 1
ATOM 948 C C . ALA A 1 117 ? -20.641 -2.216 -0.396 1.00 72.38 117 ALA A C 1
ATOM 950 O O . ALA A 1 117 ? -20.725 -2.888 0.627 1.00 72.38 117 ALA A O 1
ATOM 951 N N . GLY A 1 118 ? -21.413 -2.464 -1.461 1.00 66.88 118 GLY A N 1
ATOM 952 C CA . GLY A 1 118 ? -22.351 -3.587 -1.545 1.00 66.88 118 GLY A CA 1
ATOM 953 C C . GLY A 1 118 ? -21.780 -4.852 -2.194 1.00 66.88 118 GLY A C 1
ATOM 954 O O . GLY A 1 118 ? -22.492 -5.855 -2.277 1.00 66.88 118 GLY A O 1
ATOM 955 N N . VAL A 1 119 ? -20.540 -4.820 -2.695 1.00 75.56 119 VAL A N 1
ATOM 956 C CA . VAL A 1 119 ? -19.933 -5.965 -3.385 1.00 75.56 119 VAL A CA 1
ATOM 957 C C . VAL A 1 119 ? -19.368 -6.935 -2.359 1.00 75.56 119 VAL A C 1
ATOM 959 O O . VAL A 1 119 ? -18.504 -6.575 -1.567 1.00 75.56 119 VAL A O 1
ATOM 962 N N . SER A 1 120 ? -19.826 -8.187 -2.405 1.00 73.25 120 SER A N 1
ATOM 963 C CA . SER A 1 120 ? -19.180 -9.272 -1.671 1.00 73.25 120 SER A CA 1
ATOM 964 C C . SER A 1 120 ? -17.974 -9.770 -2.459 1.00 73.25 120 SER A C 1
ATOM 966 O O . SER A 1 120 ? -18.117 -10.211 -3.598 1.00 73.25 120 SER A O 1
ATOM 968 N N . VAL A 1 121 ? -16.800 -9.728 -1.833 1.00 76.62 121 VAL A N 1
ATOM 969 C CA . VAL A 1 121 ? -15.549 -10.270 -2.393 1.00 76.62 121 VAL A CA 1
ATOM 970 C C . VAL A 1 121 ? -15.312 -11.733 -1.994 1.00 76.62 121 VAL A C 1
ATOM 972 O O . VAL A 1 121 ? -14.347 -12.364 -2.422 1.00 76.62 121 VAL A O 1
ATOM 975 N N . GLY A 1 122 ? -16.220 -12.308 -1.196 1.00 67.56 122 GLY A N 1
ATOM 976 C CA . GLY A 1 122 ? -16.155 -13.700 -0.764 1.00 67.56 122 GLY A CA 1
ATOM 977 C C . GLY A 1 122 ? -16.218 -14.660 -1.952 1.00 67.56 122 GLY A C 1
ATOM 978 O O . GLY A 1 122 ? -17.218 -14.716 -2.663 1.00 67.56 122 GLY A O 1
ATOM 979 N N . GLY A 1 123 ? -15.150 -15.435 -2.151 1.00 64.88 123 GLY A N 1
ATOM 980 C CA . GLY A 1 123 ? -15.051 -16.407 -3.243 1.00 64.88 123 GLY A CA 1
ATOM 981 C C . GLY A 1 123 ? -14.570 -15.836 -4.580 1.00 64.88 123 GLY A C 1
ATOM 982 O O . GLY A 1 123 ? -14.606 -16.562 -5.575 1.00 64.88 123 GLY A O 1
ATOM 983 N N . MET A 1 124 ? -14.102 -14.580 -4.629 1.00 77.19 124 MET A N 1
ATOM 984 C CA . MET A 1 124 ? -13.329 -14.102 -5.779 1.00 77.19 124 MET A CA 1
ATOM 985 C C . MET A 1 124 ? -12.081 -14.970 -5.977 1.00 77.19 124 MET A C 1
ATOM 987 O O . MET A 1 124 ? -11.438 -15.398 -5.017 1.00 77.19 124 MET A O 1
ATOM 991 N N . ALA A 1 125 ? -11.748 -15.246 -7.239 1.00 74.62 125 ALA A N 1
ATOM 992 C CA . ALA A 1 125 ? -10.517 -15.948 -7.567 1.00 74.62 125 ALA A CA 1
ATOM 993 C C . ALA A 1 125 ? -9.313 -15.088 -7.164 1.00 74.62 125 ALA A C 1
ATOM 995 O O . ALA A 1 125 ? -9.282 -13.892 -7.448 1.00 74.62 125 ALA A O 1
ATOM 996 N N . LEU A 1 126 ? -8.330 -15.710 -6.516 1.00 82.06 126 LEU A N 1
ATOM 997 C CA . LEU A 1 126 ? -7.075 -15.057 -6.163 1.00 82.06 126 LEU A CA 1
ATOM 998 C C . LEU A 1 126 ? -6.167 -15.016 -7.391 1.00 82.06 126 LEU A C 1
ATOM 1000 O O . LEU A 1 126 ? -6.044 -16.014 -8.107 1.00 82.06 126 LEU A O 1
ATOM 1004 N N . SER A 1 127 ? -5.546 -13.866 -7.639 1.00 76.25 127 SER A N 1
ATOM 1005 C CA . SER A 1 127 ? -4.761 -13.618 -8.849 1.00 76.25 127 SER A CA 1
ATOM 1006 C C . SER A 1 127 ? -3.309 -14.069 -8.744 1.00 76.25 127 SER A C 1
ATOM 1008 O O . SER A 1 127 ? -2.641 -14.144 -9.773 1.00 76.25 127 SER A O 1
ATOM 1010 N N . SER A 1 128 ? -2.823 -14.405 -7.542 1.00 82.38 128 SER A N 1
ATOM 1011 C CA . SER A 1 128 ? -1.468 -14.925 -7.344 1.00 82.38 128 SER A CA 1
ATOM 1012 C C . SER A 1 128 ? -1.361 -15.922 -6.178 1.00 82.38 128 SER A C 1
ATOM 1014 O O . SER A 1 128 ? -2.168 -15.888 -5.242 1.00 82.38 128 SER A O 1
ATOM 1016 N N . PRO A 1 129 ? -0.333 -16.796 -6.171 1.00 82.69 129 PRO A N 1
ATOM 1017 C CA . PRO A 1 129 ? -0.043 -17.664 -5.028 1.00 82.69 129 PRO A CA 1
ATOM 1018 C C . PRO A 1 129 ? 0.226 -16.897 -3.726 1.00 82.69 129 PRO A C 1
ATOM 1020 O O . PRO A 1 129 ? -0.123 -17.384 -2.655 1.00 82.69 129 PRO A O 1
ATOM 1023 N N . ALA A 1 130 ? 0.814 -15.699 -3.806 1.00 83.31 130 ALA A N 1
ATOM 1024 C CA . ALA A 1 130 ? 1.111 -14.882 -2.631 1.00 83.31 130 ALA A CA 1
ATOM 1025 C C . ALA A 1 130 ? -0.168 -14.368 -1.947 1.00 83.31 130 ALA A C 1
ATOM 1027 O O . ALA A 1 130 ? -0.241 -14.364 -0.720 1.00 83.31 130 ALA A O 1
ATOM 1028 N N . GLN A 1 131 ? -1.208 -14.024 -2.719 1.00 84.75 131 GLN A N 1
ATOM 1029 C CA . GLN A 1 131 ? -2.526 -13.685 -2.164 1.00 84.75 131 GLN A CA 1
ATOM 1030 C C . GLN A 1 131 ? -3.143 -14.850 -1.398 1.00 84.75 131 GLN A C 1
ATOM 1032 O O . GLN A 1 131 ? -3.723 -14.651 -0.337 1.00 84.75 131 GLN A O 1
ATOM 1037 N N . ALA A 1 132 ? -2.987 -16.073 -1.905 1.00 83.88 132 ALA A N 1
ATOM 1038 C CA . ALA A 1 132 ? -3.496 -17.268 -1.239 1.00 83.88 132 ALA A CA 1
ATOM 1039 C C . ALA A 1 132 ? -2.721 -17.641 0.034 1.00 83.88 132 ALA A C 1
ATOM 1041 O O . ALA A 1 132 ? -3.219 -18.431 0.834 1.00 83.88 132 ALA A O 1
ATOM 1042 N N . ALA A 1 133 ? -1.506 -17.118 0.209 1.00 85.38 133 ALA A N 1
ATOM 1043 C CA . ALA A 1 133 ? -0.619 -17.509 1.298 1.00 85.38 133 ALA A CA 1
ATOM 1044 C C . ALA A 1 133 ? -0.784 -16.661 2.570 1.00 85.38 133 ALA A C 1
ATOM 1046 O O . ALA A 1 133 ? -0.442 -17.125 3.657 1.00 85.38 133 ALA A O 1
ATOM 1047 N N . VAL A 1 134 ? -1.293 -15.432 2.460 1.00 87.25 134 VAL A N 1
ATOM 1048 C CA . VAL A 1 134 ? -1.470 -14.520 3.603 1.00 87.25 134 VAL A CA 1
ATOM 1049 C C . VAL A 1 134 ? -2.802 -14.758 4.336 1.00 87.25 134 VAL A C 1
ATOM 1051 O O . VAL A 1 134 ? -3.752 -15.253 3.730 1.00 87.25 134 VAL A O 1
ATOM 1054 N N . PRO A 1 135 ? -2.926 -14.374 5.626 1.00 80.94 135 PRO A N 1
ATOM 1055 C CA . PRO A 1 135 ? -4.163 -14.564 6.395 1.00 80.94 135 PRO A CA 1
ATOM 1056 C C . PRO A 1 135 ? -5.388 -13.866 5.794 1.00 80.94 135 PRO A C 1
ATOM 1058 O O . PRO A 1 135 ? -6.510 -14.344 5.946 1.00 80.94 135 PRO A O 1
ATOM 1061 N N . SER A 1 136 ? -5.169 -12.732 5.126 1.00 88.75 136 SER A N 1
ATOM 1062 C CA . SER A 1 136 ? -6.196 -11.993 4.400 1.00 88.75 136 SER A CA 1
ATOM 1063 C C . SER A 1 136 ? -5.644 -11.581 3.029 1.00 88.75 136 SER A C 1
ATOM 1065 O O . SER A 1 136 ? -4.695 -10.793 2.975 1.00 88.75 136 SER A O 1
ATOM 1067 N N . PRO A 1 137 ? -6.197 -12.107 1.917 1.00 89.56 137 PRO A N 1
ATOM 1068 C CA . PRO A 1 137 ? -5.650 -11.913 0.569 1.00 89.56 137 PRO A CA 1
ATOM 1069 C C . PRO A 1 137 ? -5.687 -10.454 0.110 1.00 89.56 137 PRO A C 1
ATOM 1071 O O . PRO A 1 137 ? -4.876 -10.052 -0.718 1.00 89.56 137 PRO A O 1
ATOM 1074 N N . HIS A 1 138 ? -6.605 -9.666 0.671 1.00 92.69 138 HIS A N 1
ATOM 1075 C CA . HIS A 1 138 ? -6.841 -8.262 0.333 1.00 92.69 138 HIS A CA 1
ATOM 1076 C C . HIS A 1 138 ? -6.344 -7.322 1.440 1.00 92.69 138 HIS A C 1
ATOM 1078 O O . HIS A 1 138 ? -6.852 -6.211 1.593 1.00 92.69 138 HIS A O 1
ATOM 1084 N N . ARG A 1 139 ? -5.378 -7.774 2.252 1.00 94.62 139 ARG A N 1
ATOM 1085 C CA . ARG A 1 139 ? -4.776 -6.962 3.310 1.00 94.62 139 ARG A CA 1
ATOM 1086 C C . ARG A 1 139 ? -3.851 -5.894 2.743 1.00 94.62 139 ARG A C 1
ATOM 1088 O O . ARG A 1 139 ? -3.000 -6.183 1.899 1.00 94.62 139 ARG A O 1
ATOM 1095 N N . VAL A 1 140 ? -3.975 -4.684 3.283 1.00 98.25 140 VAL A N 1
ATOM 1096 C CA . VAL A 1 140 ? -3.041 -3.579 3.051 1.00 98.25 140 VAL A CA 1
ATOM 1097 C C . VAL A 1 140 ? -2.570 -3.045 4.396 1.00 98.25 140 VAL A C 1
ATOM 1099 O O . VAL A 1 140 ? -3.368 -2.557 5.195 1.00 98.25 140 VAL A O 1
ATOM 1102 N N . VAL A 1 141 ? -1.264 -3.119 4.637 1.00 98.06 141 VAL A N 1
ATOM 1103 C CA . VAL A 1 141 ? -0.639 -2.564 5.841 1.00 98.06 141 VAL A CA 1
ATOM 1104 C C . VAL A 1 141 ? -0.001 -1.227 5.501 1.00 98.06 141 VAL A C 1
ATOM 1106 O O . VAL A 1 141 ? 0.850 -1.165 4.622 1.00 98.06 141 VAL A O 1
ATOM 1109 N N . MET A 1 142 ? -0.375 -0.171 6.213 1.00 97.12 142 MET A N 1
ATOM 1110 C CA . MET A 1 142 ? 0.278 1.134 6.173 1.00 97.12 142 MET A CA 1
ATOM 1111 C C . MET A 1 142 ? 1.144 1.293 7.419 1.00 97.12 142 MET A C 1
ATOM 1113 O O . MET A 1 142 ? 0.621 1.310 8.531 1.00 97.12 142 MET A O 1
ATOM 1117 N N . VAL A 1 143 ? 2.454 1.427 7.242 1.00 96.88 143 VAL A N 1
ATOM 1118 C CA . VAL A 1 143 ? 3.412 1.644 8.331 1.00 96.88 143 VAL A CA 1
ATOM 1119 C C . VAL A 1 143 ? 3.948 3.063 8.248 1.00 96.88 143 VAL A C 1
ATOM 1121 O O . VAL A 1 143 ? 4.430 3.466 7.196 1.00 96.88 143 VAL A O 1
ATOM 1124 N N . HIS A 1 144 ? 3.892 3.792 9.356 1.00 94.75 144 HIS A N 1
ATOM 1125 C CA . HIS A 1 144 ? 4.456 5.129 9.517 1.00 94.75 144 HIS A CA 1
ATOM 1126 C C . HIS A 1 144 ? 5.571 5.127 10.560 1.00 94.75 144 HIS A C 1
ATOM 1128 O O . HIS A 1 144 ? 5.419 4.483 11.601 1.00 94.75 144 HIS A O 1
ATOM 1134 N N . ASN A 1 145 ? 6.640 5.883 10.319 1.00 93.38 145 ASN A N 1
ATOM 1135 C CA . ASN A 1 145 ? 7.677 6.163 11.311 1.00 93.38 145 ASN A CA 1
ATOM 1136 C C . ASN A 1 145 ? 8.294 7.538 11.045 1.00 93.38 145 ASN A C 1
ATOM 1138 O O . ASN A 1 145 ? 8.997 7.697 10.049 1.00 93.38 145 ASN A O 1
ATOM 1142 N N . SER A 1 146 ? 8.117 8.488 11.965 1.00 91.69 146 SER A N 1
ATOM 1143 C CA . SER A 1 146 ? 8.622 9.859 11.807 1.00 91.69 146 SER A CA 1
ATOM 1144 C C . SER A 1 146 ? 10.145 9.964 11.684 1.00 91.69 146 SER A C 1
ATOM 1146 O O . SER A 1 146 ? 10.680 10.969 11.232 1.00 91.69 146 SER A O 1
ATOM 1148 N N . ASN A 1 147 ? 10.875 8.905 12.046 1.00 93.00 147 ASN A N 1
ATOM 1149 C CA . ASN A 1 147 ? 12.324 8.841 11.881 1.00 93.00 147 ASN A CA 1
ATOM 1150 C C . ASN A 1 147 ? 12.762 8.392 10.475 1.00 93.00 147 ASN A C 1
ATOM 1152 O O . ASN A 1 147 ? 13.966 8.301 10.230 1.00 93.00 147 ASN A O 1
ATOM 1156 N N . ALA A 1 148 ? 11.833 8.052 9.571 1.00 95.81 148 ALA A N 1
ATOM 1157 C CA . ALA A 1 148 ? 12.149 7.556 8.230 1.00 95.81 148 ALA A CA 1
ATOM 1158 C C . ALA A 1 148 ? 12.780 8.627 7.336 1.00 95.81 148 ALA A C 1
ATOM 1160 O O . ALA A 1 148 ? 13.692 8.318 6.567 1.00 95.81 148 ALA A O 1
ATOM 1161 N N . ALA A 1 149 ? 12.339 9.876 7.467 1.00 94.00 149 ALA A N 1
ATOM 1162 C CA . ALA A 1 149 ? 12.885 11.009 6.742 1.00 94.00 149 ALA A CA 1
ATOM 1163 C C . ALA A 1 149 ? 13.097 12.202 7.677 1.00 94.00 149 ALA A C 1
ATOM 1165 O O . ALA A 1 149 ? 12.398 12.390 8.662 1.00 94.00 149 ALA A O 1
ATOM 1166 N N . SER A 1 150 ? 14.092 13.017 7.346 1.00 91.75 150 SER A N 1
ATOM 1167 C CA . SER A 1 150 ? 14.367 14.308 7.995 1.00 91.75 150 SER A CA 1
ATOM 1168 C C . SER A 1 150 ? 14.269 15.465 6.999 1.00 91.75 150 SER A C 1
ATOM 1170 O O . SER A 1 150 ? 14.766 16.565 7.244 1.00 91.75 150 SER A O 1
ATOM 1172 N N . TRP A 1 151 ? 13.678 15.205 5.829 1.00 90.56 151 TRP A N 1
ATOM 1173 C CA . TRP A 1 151 ? 13.527 16.180 4.762 1.00 90.56 151 TRP A CA 1
ATOM 1174 C C . TRP A 1 151 ? 12.272 17.032 4.992 1.00 90.56 151 TRP A C 1
ATOM 1176 O O . TRP A 1 151 ? 11.152 16.540 5.028 1.00 90.56 151 TRP A O 1
ATOM 1186 N N . HIS A 1 152 ? 12.483 18.336 5.099 1.00 86.25 152 HIS A N 1
ATOM 1187 C CA . HIS A 1 152 ? 11.509 19.390 5.365 1.00 86.25 152 HIS A CA 1
ATOM 1188 C C . HIS A 1 152 ? 11.688 20.546 4.363 1.00 86.25 152 HIS A C 1
ATOM 1190 O O . HIS A 1 152 ? 11.647 21.722 4.729 1.00 86.25 152 HIS A O 1
ATOM 1196 N N . ASN A 1 153 ? 11.927 20.223 3.083 1.00 84.06 153 ASN A N 1
ATOM 1197 C CA . ASN A 1 153 ? 12.150 21.195 2.002 1.00 84.06 153 ASN A CA 1
ATOM 1198 C C . ASN A 1 153 ? 13.380 22.114 2.196 1.00 84.06 153 ASN A C 1
ATOM 1200 O O . ASN A 1 153 ? 13.420 23.250 1.723 1.00 84.06 153 ASN A O 1
ATOM 1204 N N . GLN A 1 154 ? 14.399 21.626 2.903 1.00 83.50 154 GLN A N 1
ATOM 1205 C CA . GLN A 1 154 ? 15.647 22.344 3.181 1.00 83.50 154 GLN A CA 1
ATOM 1206 C C . GLN A 1 154 ? 16.778 22.046 2.182 1.00 83.50 154 GLN A C 1
ATOM 1208 O O . GLN A 1 154 ? 17.801 22.728 2.208 1.00 83.50 154 GLN A O 1
ATOM 1213 N N . SER A 1 155 ? 16.627 21.032 1.325 1.00 81.75 155 SER A N 1
ATOM 1214 C CA . SER A 1 155 ? 17.610 20.646 0.304 1.00 81.75 155 SER A CA 1
ATOM 1215 C C . SER A 1 155 ? 16.925 20.020 -0.907 1.00 81.75 155 SER A C 1
ATOM 1217 O O . SER A 1 155 ? 15.849 19.450 -0.772 1.00 81.75 155 SER A O 1
ATOM 1219 N N . ILE A 1 156 ? 17.577 20.069 -2.063 1.00 79.25 156 ILE A N 1
ATOM 1220 C CA . ILE A 1 156 ? 17.175 19.304 -3.250 1.00 79.25 156 ILE A CA 1
ATOM 1221 C C . ILE A 1 156 ? 17.563 17.816 -3.132 1.00 79.25 156 ILE A C 1
ATOM 1223 O O . ILE A 1 156 ? 16.911 16.950 -3.696 1.00 79.25 156 ILE A O 1
ATOM 1227 N N . ASP A 1 157 ? 18.568 17.500 -2.304 1.00 85.38 157 ASP A N 1
ATOM 1228 C CA . ASP A 1 157 ? 19.099 16.143 -2.117 1.00 85.38 157 ASP A CA 1
ATOM 1229 C C . ASP A 1 157 ? 18.302 15.336 -1.070 1.00 85.38 157 ASP A C 1
ATOM 1231 O O . ASP A 1 157 ? 18.862 14.861 -0.073 1.00 85.38 157 ASP A O 1
ATOM 1235 N N . TYR A 1 158 ? 16.985 15.201 -1.239 1.00 87.12 158 TYR A N 1
ATOM 1236 C CA . TYR A 1 158 ? 16.117 14.532 -0.253 1.00 87.12 158 TYR A CA 1
ATOM 1237 C C . TYR A 1 158 ? 16.549 13.087 0.056 1.00 87.12 158 TYR A C 1
ATOM 1239 O O . TYR A 1 158 ? 16.447 12.637 1.196 1.00 87.12 158 TYR A O 1
ATOM 1247 N N . TRP A 1 159 ? 17.128 12.385 -0.921 1.00 88.31 159 TRP A N 1
ATOM 1248 C CA . TRP A 1 159 ? 17.676 11.028 -0.781 1.00 88.31 159 TRP A CA 1
ATOM 1249 C C . TRP A 1 159 ? 18.837 10.920 0.222 1.00 88.31 159 TRP A C 1
ATOM 1251 O O . TRP A 1 159 ? 19.226 9.823 0.608 1.00 88.31 159 TRP A O 1
ATOM 1261 N N . ASN A 1 160 ? 19.455 12.029 0.639 1.00 89.94 160 ASN A N 1
ATOM 1262 C CA . ASN A 1 160 ? 20.477 12.033 1.695 1.00 89.94 160 ASN A CA 1
ATOM 1263 C C . ASN A 1 160 ? 19.888 12.194 3.102 1.00 89.94 160 ASN A C 1
ATOM 1265 O O . ASN A 1 160 ? 20.635 12.188 4.078 1.00 89.94 160 ASN A O 1
ATOM 1269 N N . MET A 1 161 ? 18.571 12.351 3.204 1.00 92.25 161 MET A N 1
ATOM 1270 C CA . MET A 1 161 ? 17.855 12.639 4.446 1.00 92.25 161 MET A CA 1
ATOM 1271 C C . MET A 1 161 ? 16.913 11.502 4.849 1.00 92.25 161 MET A C 1
ATOM 1273 O O . MET A 1 161 ? 16.034 11.710 5.685 1.00 92.25 161 MET A O 1
ATOM 1277 N N . ILE A 1 162 ? 17.113 10.312 4.276 1.00 94.81 162 ILE A N 1
ATOM 1278 C CA . ILE A 1 162 ? 16.377 9.090 4.597 1.00 94.81 162 ILE A CA 1
ATOM 1279 C C . ILE A 1 162 ? 17.188 8.252 5.589 1.00 94.81 162 ILE A C 1
ATOM 1281 O O . ILE A 1 162 ? 18.400 8.076 5.445 1.00 94.81 162 ILE A O 1
ATOM 1285 N N . SER A 1 163 ? 16.523 7.723 6.610 1.00 97.12 163 SER A N 1
ATOM 1286 C CA . SER A 1 163 ? 17.135 6.848 7.608 1.00 97.12 163 SER A CA 1
ATOM 1287 C C . SER A 1 163 ? 16.980 5.384 7.207 1.00 97.12 163 SER A C 1
ATOM 1289 O O . SER A 1 163 ? 15.913 4.798 7.384 1.00 97.12 163 SER A O 1
ATOM 1291 N N . GLN A 1 164 ? 18.062 4.756 6.731 1.00 97.75 164 GLN A N 1
ATOM 1292 C CA . GLN A 1 164 ? 18.050 3.326 6.391 1.00 97.75 164 GLN A CA 1
ATOM 1293 C C . GLN A 1 164 ? 17.561 2.456 7.560 1.00 97.75 164 GLN A C 1
ATOM 1295 O O . GLN A 1 164 ? 16.757 1.558 7.352 1.00 97.75 164 GLN A O 1
ATOM 1300 N N . THR A 1 165 ? 18.000 2.733 8.792 1.00 97.81 165 THR A N 1
ATOM 1301 C CA . THR A 1 165 ? 17.597 1.947 9.971 1.00 97.81 165 THR A CA 1
ATOM 1302 C C . THR A 1 165 ? 16.097 2.050 10.244 1.00 97.81 165 THR A C 1
ATOM 1304 O O . THR A 1 165 ? 15.459 1.039 10.517 1.00 97.81 165 THR A O 1
ATOM 1307 N N . ALA A 1 166 ? 15.513 3.248 10.143 1.00 97.88 166 ALA A N 1
ATOM 1308 C CA . ALA A 1 166 ? 14.075 3.412 10.350 1.00 97.88 166 ALA A CA 1
ATOM 1309 C C . ALA A 1 166 ? 13.268 2.707 9.248 1.00 97.88 166 ALA A C 1
ATOM 1311 O O . ALA A 1 166 ? 12.255 2.075 9.541 1.00 97.88 166 ALA A O 1
ATOM 1312 N N . VAL A 1 167 ? 13.742 2.761 7.999 1.00 98.75 167 VAL A N 1
ATOM 1313 C CA . VAL A 1 167 ? 13.125 2.055 6.865 1.00 98.75 167 VAL A CA 1
ATOM 1314 C C . VAL A 1 167 ? 13.235 0.534 7.018 1.00 98.75 167 VAL A C 1
ATOM 1316 O O . VAL A 1 167 ? 12.260 -0.169 6.747 1.00 98.75 167 VAL A O 1
ATOM 1319 N N . ASP A 1 168 ? 14.362 0.017 7.519 1.00 98.69 168 ASP A N 1
ATOM 1320 C CA . ASP A 1 168 ? 14.508 -1.398 7.882 1.00 98.69 168 ASP A CA 1
ATOM 1321 C C . ASP A 1 168 ? 13.428 -1.806 8.898 1.00 98.69 168 ASP A C 1
ATOM 1323 O O . ASP A 1 168 ? 12.689 -2.764 8.667 1.00 98.69 168 ASP A O 1
ATOM 1327 N N . ASP A 1 169 ? 13.275 -1.043 9.985 1.00 97.88 169 ASP A N 1
ATOM 1328 C CA . ASP A 1 169 ? 12.278 -1.317 11.026 1.00 97.88 169 ASP A CA 1
ATOM 1329 C C . ASP A 1 169 ? 10.840 -1.281 10.478 1.00 97.88 169 ASP A C 1
ATOM 1331 O O . ASP A 1 169 ? 10.022 -2.149 10.813 1.00 97.88 169 ASP A O 1
ATOM 1335 N N . MET A 1 170 ? 10.533 -0.329 9.587 1.00 98.62 170 MET A N 1
ATOM 1336 C CA . MET A 1 170 ? 9.233 -0.245 8.913 1.00 98.62 170 MET A CA 1
ATOM 1337 C C . MET A 1 170 ? 8.966 -1.467 8.029 1.00 98.62 170 MET A C 1
ATOM 1339 O O . MET A 1 170 ? 7.871 -2.028 8.089 1.00 98.62 170 MET A O 1
ATOM 1343 N N . VAL A 1 171 ? 9.953 -1.922 7.246 1.00 98.88 171 VAL A N 1
ATOM 1344 C CA . VAL A 1 171 ? 9.839 -3.139 6.421 1.00 98.88 171 VAL A CA 1
ATOM 1345 C C . VAL A 1 171 ? 9.648 -4.375 7.287 1.00 98.88 171 VAL A C 1
ATOM 1347 O O . VAL A 1 171 ? 8.783 -5.205 7.003 1.00 98.88 171 VAL A O 1
ATOM 1350 N N . TYR A 1 172 ? 10.385 -4.483 8.389 1.00 98.44 172 TYR A N 1
ATOM 1351 C CA . TYR A 1 172 ? 10.298 -5.631 9.286 1.00 98.44 172 TYR A CA 1
ATOM 1352 C C . TYR A 1 172 ? 8.930 -5.686 9.954 1.00 98.44 172 TYR A C 1
ATOM 1354 O O . TYR A 1 172 ? 8.343 -6.763 10.104 1.00 98.44 172 TYR A O 1
ATOM 1362 N N . ARG A 1 173 ? 8.402 -4.526 10.354 1.00 97.44 173 ARG A N 1
ATOM 1363 C CA . ARG A 1 173 ? 7.058 -4.417 10.909 1.00 97.44 173 ARG A CA 1
ATOM 1364 C C . ARG A 1 173 ? 5.995 -4.736 9.860 1.00 97.44 173 ARG A C 1
ATOM 1366 O O . ARG A 1 173 ? 5.157 -5.594 10.121 1.00 97.44 173 ARG A O 1
ATOM 1373 N N . GLY A 1 174 ? 6.067 -4.124 8.681 1.00 98.25 174 GLY A N 1
ATOM 1374 C CA . GLY A 1 174 ? 5.101 -4.310 7.598 1.00 98.25 174 GLY A CA 1
ATOM 1375 C C . GLY A 1 174 ? 4.986 -5.758 7.124 1.00 98.25 174 GLY A C 1
ATOM 1376 O O . GLY A 1 174 ? 3.877 -6.275 7.008 1.00 98.25 174 GLY A O 1
ATOM 1377 N N . LEU A 1 175 ? 6.113 -6.458 6.945 1.00 98.62 175 LEU A N 1
ATOM 1378 C CA . LEU A 1 175 ? 6.129 -7.877 6.560 1.00 98.62 175 LEU A CA 1
ATOM 1379 C C . LEU A 1 175 ? 5.434 -8.774 7.596 1.00 98.62 175 LEU A C 1
ATOM 1381 O O . LEU A 1 175 ? 4.665 -9.666 7.229 1.00 98.62 175 LEU A O 1
ATOM 1385 N N . LYS A 1 176 ? 5.680 -8.540 8.890 1.00 96.69 176 LYS A N 1
ATOM 1386 C CA . LYS A 1 176 ? 5.050 -9.305 9.977 1.00 96.69 176 LYS A CA 1
ATOM 1387 C C . LYS A 1 176 ? 3.540 -9.086 10.024 1.00 96.69 176 LYS A C 1
ATOM 1389 O O . LYS A 1 176 ? 2.795 -10.056 10.094 1.00 96.69 176 LYS A O 1
ATOM 1394 N N . GLU A 1 177 ? 3.092 -7.840 9.918 1.00 95.50 177 GLU A N 1
ATOM 1395 C CA . GLU A 1 177 ? 1.664 -7.488 9.948 1.00 95.50 177 GLU A CA 1
ATOM 1396 C C . GLU A 1 177 ? 0.911 -7.995 8.712 1.00 95.50 177 GLU A C 1
ATOM 1398 O O . GLU A 1 177 ? -0.199 -8.524 8.819 1.00 95.50 177 GLU A O 1
ATOM 1403 N N . LEU A 1 178 ? 1.538 -7.914 7.533 1.00 97.62 178 LEU A N 1
ATOM 1404 C CA . LEU A 1 178 ? 0.955 -8.411 6.286 1.00 97.62 178 LEU A CA 1
ATOM 1405 C C . LEU A 1 178 ? 0.731 -9.927 6.349 1.00 97.62 178 LEU A C 1
ATOM 1407 O O . LEU A 1 178 ? -0.293 -10.431 5.896 1.00 97.62 178 LEU A O 1
ATOM 1411 N N . THR A 1 179 ? 1.684 -10.654 6.934 1.00 94.62 179 THR A N 1
ATOM 1412 C CA . THR A 1 179 ? 1.677 -12.124 6.971 1.00 94.62 179 THR A CA 1
ATOM 1413 C C . THR A 1 179 ? 1.083 -12.714 8.251 1.00 94.62 179 THR A C 1
ATOM 1415 O O . THR A 1 179 ? 0.866 -13.921 8.313 1.00 94.62 179 THR A O 1
ATOM 1418 N N . GLY A 1 180 ? 0.825 -11.898 9.277 1.00 88.69 180 GLY A N 1
ATOM 1419 C CA . GLY A 1 180 ? 0.397 -12.357 10.603 1.00 88.69 180 GLY A CA 1
ATOM 1420 C C . GLY A 1 180 ? 1.456 -13.179 11.349 1.00 88.69 180 GLY A C 1
ATOM 1421 O O . GLY A 1 180 ? 1.115 -13.997 12.201 1.00 88.69 180 GLY A O 1
ATOM 1422 N N . THR A 1 181 ? 2.738 -13.011 11.015 1.00 91.50 181 THR A N 1
ATOM 1423 C CA . THR A 1 181 ? 3.844 -13.783 11.603 1.00 91.50 181 THR A CA 1
ATOM 1424 C C . THR A 1 181 ? 4.623 -12.974 12.641 1.00 91.50 181 THR A C 1
ATOM 1426 O O . THR A 1 181 ? 4.603 -11.747 12.660 1.00 91.50 181 THR A O 1
ATOM 1429 N N . SER A 1 182 ? 5.355 -13.660 13.522 1.00 85.31 182 SER A N 1
ATOM 1430 C CA . SER A 1 182 ? 6.146 -13.019 14.582 1.00 85.31 182 SER A CA 1
ATOM 1431 C C . SER A 1 182 ? 7.587 -12.682 14.179 1.00 85.31 182 SER A C 1
ATOM 1433 O O . SER A 1 182 ? 8.269 -11.958 14.908 1.00 85.31 182 SER A O 1
ATOM 1435 N N . SER A 1 183 ? 8.067 -13.160 13.026 1.00 91.12 183 SER A N 1
ATOM 1436 C CA . SER A 1 183 ? 9.427 -12.910 12.534 1.00 91.12 183 SER A CA 1
ATOM 1437 C C . SER A 1 183 ? 9.461 -12.673 11.026 1.00 91.12 183 SER A C 1
ATOM 1439 O O . SER A 1 183 ? 8.682 -13.244 10.268 1.00 91.12 183 SER A O 1
ATOM 1441 N N . VAL A 1 184 ? 10.417 -11.860 10.577 1.00 96.12 184 VAL A N 1
ATOM 1442 C CA . VAL A 1 184 ? 10.618 -11.537 9.155 1.00 96.12 184 VAL A CA 1
ATOM 1443 C C . VAL A 1 184 ? 10.969 -12.776 8.331 1.00 96.12 184 VAL A C 1
ATOM 1445 O O . VAL A 1 184 ? 10.449 -12.971 7.235 1.00 96.12 184 VAL A O 1
ATOM 1448 N N . SER A 1 185 ? 11.790 -13.674 8.880 1.00 96.12 185 SER A N 1
ATOM 1449 C CA . SER A 1 185 ? 12.132 -14.933 8.219 1.00 96.12 185 SER A CA 1
ATOM 1450 C C . SER A 1 185 ? 10.918 -15.852 8.034 1.00 96.12 185 SER A C 1
ATOM 1452 O O . SER A 1 185 ? 10.879 -16.619 7.071 1.00 96.12 185 SER A O 1
ATOM 1454 N N . ALA A 1 186 ? 9.937 -15.812 8.944 1.00 95.00 186 ALA A N 1
ATOM 1455 C CA . ALA A 1 186 ? 8.672 -16.522 8.770 1.00 95.00 186 ALA A CA 1
ATOM 1456 C C . ALA A 1 186 ? 7.783 -15.820 7.734 1.00 95.00 186 ALA A C 1
ATOM 1458 O O . ALA A 1 186 ? 7.227 -16.499 6.875 1.00 95.00 186 ALA A O 1
ATOM 1459 N N . ALA A 1 187 ? 7.721 -14.484 7.750 1.00 97.56 187 ALA A N 1
ATOM 1460 C CA . ALA A 1 187 ? 6.973 -13.699 6.770 1.00 97.56 187 ALA A CA 1
ATOM 1461 C C . ALA A 1 187 ? 7.398 -14.016 5.325 1.00 97.56 187 ALA A C 1
ATOM 1463 O O . ALA A 1 187 ? 6.561 -14.324 4.480 1.00 97.56 187 ALA A O 1
ATOM 1464 N N . TRP A 1 188 ? 8.701 -14.046 5.037 1.00 98.19 188 TRP A N 1
ATOM 1465 C CA . TRP A 1 188 ? 9.183 -14.406 3.699 1.00 98.19 188 TRP A CA 1
ATOM 1466 C C . TRP A 1 188 ? 8.863 -15.847 3.302 1.00 98.19 188 TRP A C 1
ATOM 1468 O O . TRP A 1 188 ? 8.545 -16.105 2.144 1.00 98.19 188 TRP A O 1
ATOM 1478 N N . ARG A 1 189 ? 8.872 -16.786 4.255 1.00 96.19 189 ARG A N 1
ATOM 1479 C CA . ARG A 1 189 ? 8.434 -18.169 4.005 1.00 96.19 189 ARG A CA 1
ATOM 1480 C C . ARG A 1 189 ? 6.928 -18.284 3.763 1.00 96.19 189 ARG A C 1
ATOM 1482 O O . ARG A 1 189 ? 6.506 -19.278 3.193 1.00 96.19 189 ARG A O 1
ATOM 1489 N N . VAL A 1 190 ? 6.127 -17.292 4.155 1.00 95.75 190 VAL A N 1
ATOM 1490 C CA . VAL A 1 190 ? 4.720 -17.189 3.744 1.00 95.75 190 VAL A CA 1
ATOM 1491 C C . VAL A 1 190 ? 4.616 -16.656 2.315 1.00 95.75 190 VAL A C 1
ATOM 1493 O O . VAL A 1 190 ? 3.914 -17.244 1.503 1.00 95.75 190 VAL A O 1
ATOM 1496 N N . LEU A 1 191 ? 5.331 -15.576 1.982 1.00 96.94 191 LEU A N 1
ATOM 1497 C CA . LEU A 1 191 ? 5.217 -14.925 0.668 1.00 96.94 191 LEU A CA 1
ATOM 1498 C C . LEU A 1 191 ? 5.819 -15.756 -0.479 1.00 96.94 191 LEU A C 1
ATOM 1500 O O . LEU A 1 191 ? 5.293 -15.745 -1.591 1.00 96.94 191 LEU A O 1
ATOM 1504 N N . ILE A 1 192 ? 6.903 -16.493 -0.217 1.00 95.81 192 ILE A N 1
ATOM 1505 C CA . ILE A 1 192 ? 7.589 -17.360 -1.190 1.00 95.81 192 ILE A CA 1
ATOM 1506 C C . ILE A 1 192 ? 7.919 -18.738 -0.583 1.00 95.81 192 ILE A C 1
ATOM 1508 O O . ILE A 1 192 ? 9.087 -19.090 -0.408 1.00 95.81 192 ILE A O 1
ATOM 1512 N N . PRO A 1 193 ? 6.901 -19.569 -0.281 1.00 90.25 193 PRO A N 1
ATOM 1513 C CA . PRO A 1 193 ? 7.058 -20.795 0.513 1.00 90.25 193 PRO A CA 1
ATOM 1514 C C . PRO A 1 193 ? 7.913 -21.873 -0.157 1.00 90.25 193 PRO A C 1
ATOM 1516 O O . PRO A 1 193 ? 8.488 -22.719 0.521 1.00 90.25 193 PRO A O 1
ATOM 1519 N N . ASN A 1 194 ? 8.008 -21.835 -1.488 1.00 91.12 194 ASN A N 1
ATOM 1520 C CA . ASN A 1 194 ? 8.719 -22.826 -2.294 1.00 91.12 194 ASN A CA 1
ATOM 1521 C C . ASN A 1 194 ? 10.045 -22.299 -2.863 1.00 91.12 194 ASN A C 1
ATOM 1523 O O . ASN A 1 194 ? 10.541 -22.874 -3.835 1.00 91.12 194 ASN A O 1
ATOM 1527 N N . TYR A 1 195 ? 10.599 -21.222 -2.291 1.00 96.25 195 TYR A N 1
ATOM 1528 C CA . TYR A 1 195 ? 11.871 -20.657 -2.742 1.00 96.25 195 TYR A CA 1
ATOM 1529 C C . TYR A 1 195 ? 12.962 -21.736 -2.773 1.00 96.25 195 TYR A C 1
ATOM 1531 O O . TYR A 1 195 ? 13.162 -22.469 -1.803 1.00 96.25 195 TYR A O 1
ATOM 1539 N N . GLN A 1 196 ? 13.646 -21.843 -3.908 1.00 97.31 196 GLN A N 1
ATOM 1540 C CA . GLN A 1 196 ? 14.807 -22.706 -4.097 1.00 97.31 196 GLN A CA 1
ATOM 1541 C C . GLN A 1 196 ? 16.080 -21.860 -4.149 1.00 97.31 196 GLN A C 1
ATOM 1543 O O . GLN A 1 196 ? 16.030 -20.740 -4.669 1.00 97.31 196 GLN A O 1
ATOM 1548 N N . PRO A 1 197 ? 17.225 -22.391 -3.677 1.00 97.88 197 PRO A N 1
ATOM 1549 C CA . PRO A 1 197 ? 18.484 -2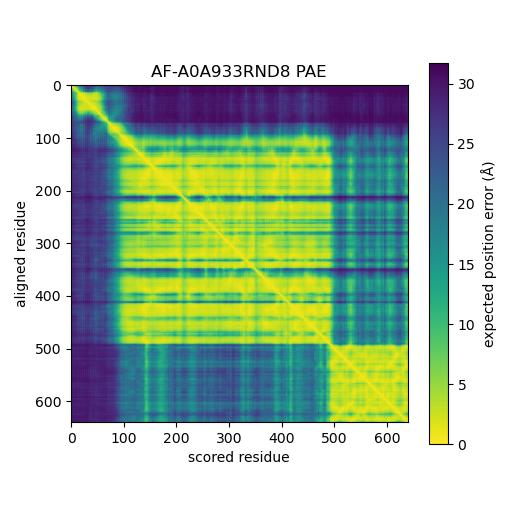1.663 -3.703 1.00 97.88 197 PRO A CA 1
ATOM 1550 C C . PRO A 1 197 ? 18.780 -21.044 -5.073 1.00 97.88 197 PRO A C 1
ATOM 1552 O O . PRO A 1 197 ? 18.671 -21.707 -6.108 1.00 97.88 197 PRO A O 1
ATOM 1555 N N . HIS A 1 198 ? 19.166 -19.769 -5.056 1.00 97.00 198 HIS A N 1
ATOM 1556 C CA . HIS A 1 198 ? 19.540 -18.957 -6.219 1.00 97.00 198 HIS A CA 1
ATOM 1557 C C . HIS A 1 198 ? 18.436 -18.671 -7.252 1.00 97.00 198 HIS A C 1
ATOM 1559 O O . HIS A 1 198 ? 18.730 -18.245 -8.378 1.00 97.00 198 HIS A O 1
ATOM 1565 N N . GLN A 1 199 ? 17.163 -18.866 -6.891 1.00 98.25 199 GLN A N 1
ATOM 1566 C CA . GLN A 1 199 ? 16.056 -18.338 -7.686 1.00 98.25 199 GLN A CA 1
ATOM 1567 C C . GLN A 1 199 ? 16.086 -16.809 -7.729 1.00 98.25 199 GLN A C 1
ATOM 1569 O O . GLN A 1 199 ? 16.453 -16.138 -6.769 1.00 98.25 199 GLN A O 1
ATOM 1574 N N . LYS A 1 200 ? 15.695 -16.250 -8.875 1.00 98.44 200 LYS A N 1
ATOM 1575 C CA . LYS A 1 200 ? 15.853 -14.824 -9.166 1.00 98.44 200 LYS A CA 1
ATOM 1576 C C . LYS A 1 200 ? 14.659 -14.024 -8.672 1.00 98.44 200 LYS A C 1
ATOM 1578 O O . LYS A 1 200 ? 13.515 -14.367 -8.982 1.00 98.44 200 LYS A O 1
ATOM 1583 N N . ILE A 1 201 ? 14.930 -12.940 -7.953 1.00 98.69 201 ILE A N 1
ATOM 1584 C CA . ILE A 1 201 ? 13.918 -12.001 -7.465 1.00 98.69 201 ILE A CA 1
ATOM 1585 C C . ILE A 1 201 ? 14.130 -10.665 -8.172 1.00 98.69 201 ILE A C 1
ATOM 1587 O O . ILE A 1 201 ? 15.143 -9.997 -7.965 1.00 98.69 201 ILE A O 1
ATOM 1591 N N . ALA A 1 202 ? 13.174 -10.278 -9.013 1.00 98.62 202 ALA A N 1
ATOM 1592 C CA . ALA A 1 202 ? 13.160 -8.966 -9.641 1.00 98.62 202 ALA A CA 1
ATOM 1593 C C . ALA A 1 202 ? 12.517 -7.928 -8.712 1.00 98.62 202 ALA A C 1
ATOM 1595 O O . ALA A 1 202 ? 11.490 -8.198 -8.093 1.00 98.62 202 ALA A O 1
ATOM 1596 N N . ILE A 1 203 ? 13.088 -6.727 -8.654 1.00 98.69 203 ILE A N 1
ATOM 1597 C CA . ILE A 1 203 ? 12.551 -5.580 -7.918 1.00 98.69 203 ILE A CA 1
ATOM 1598 C C . ILE A 1 203 ? 12.332 -4.434 -8.909 1.00 98.69 203 ILE A C 1
ATOM 1600 O O . ILE A 1 203 ? 13.296 -3.896 -9.457 1.00 98.69 203 ILE A O 1
ATOM 1604 N N . LYS A 1 204 ? 11.071 -4.054 -9.146 1.00 97.81 204 LYS A N 1
ATOM 1605 C CA . LYS A 1 204 ? 10.729 -2.891 -9.977 1.00 97.81 204 LYS A CA 1
ATOM 1606 C C . LYS A 1 204 ? 10.694 -1.636 -9.119 1.00 97.81 204 LYS A C 1
ATOM 1608 O O . LYS A 1 204 ? 9.814 -1.505 -8.275 1.00 97.81 204 LYS A O 1
ATOM 1613 N N . VAL A 1 205 ? 11.592 -0.696 -9.385 1.00 96.00 205 VAL A N 1
ATOM 1614 C CA . VAL A 1 205 ? 11.586 0.647 -8.776 1.00 96.00 205 VAL A CA 1
ATOM 1615 C C . VAL A 1 205 ? 11.075 1.683 -9.769 1.00 96.00 205 VAL A C 1
ATOM 1617 O O . VAL A 1 205 ? 11.032 1.399 -10.962 1.00 96.00 205 VAL A O 1
ATOM 1620 N N . ASN A 1 206 ? 10.672 2.867 -9.310 1.00 91.50 206 ASN A N 1
ATOM 1621 C CA . ASN A 1 206 ? 10.174 3.929 -10.185 1.00 91.50 206 ASN A CA 1
ATOM 1622 C C . ASN A 1 206 ? 11.199 5.056 -10.345 1.00 91.50 206 ASN A C 1
ATOM 1624 O O . ASN A 1 206 ? 11.294 5.921 -9.483 1.00 91.50 206 ASN A O 1
ATOM 1628 N N . ASN A 1 207 ? 11.897 5.059 -11.478 1.00 88.44 207 ASN A N 1
ATOM 1629 C CA . ASN A 1 207 ? 12.892 6.075 -11.827 1.00 88.44 207 ASN A CA 1
ATOM 1630 C C . ASN A 1 207 ? 12.455 6.854 -13.075 1.00 88.44 207 ASN A C 1
ATOM 1632 O O . ASN A 1 207 ? 13.221 7.045 -14.015 1.00 88.44 207 ASN A O 1
ATOM 1636 N N . ASN A 1 208 ? 11.167 7.185 -13.184 1.00 83.12 208 ASN A N 1
ATOM 1637 C CA . ASN A 1 208 ? 10.621 7.742 -14.419 1.00 83.12 208 ASN A CA 1
ATOM 1638 C C . ASN A 1 208 ? 11.077 9.184 -14.707 1.00 83.12 208 ASN A C 1
ATOM 1640 O O . ASN A 1 208 ? 10.888 9.624 -15.849 1.00 83.12 208 ASN A O 1
ATOM 1644 N N . ASN A 1 209 ? 11.589 9.912 -13.710 1.00 82.19 209 ASN A N 1
ATOM 1645 C CA . ASN A 1 209 ? 11.926 11.325 -13.850 1.00 82.19 209 ASN A CA 1
ATOM 1646 C C . ASN A 1 209 ? 13.375 11.556 -14.250 1.00 82.19 209 ASN A C 1
ATOM 1648 O O . ASN A 1 209 ? 13.584 12.439 -15.074 1.00 82.19 209 ASN A O 1
ATOM 1652 N N . VAL A 1 210 ? 14.284 10.660 -13.857 1.00 78.88 210 VAL A N 1
ATOM 1653 C CA . VAL A 1 210 ? 15.674 10.567 -14.323 1.00 78.88 210 VAL A CA 1
ATOM 1654 C C . VAL A 1 210 ? 15.894 11.201 -15.700 1.00 78.88 210 VAL A C 1
ATOM 1656 O O . VAL A 1 210 ? 15.430 10.684 -16.733 1.00 78.88 210 VAL A O 1
ATOM 1659 N N . GLY A 1 211 ? 16.620 12.319 -15.721 1.00 68.06 211 GLY A N 1
ATOM 1660 C CA . GLY A 1 211 ? 16.967 13.073 -16.920 1.00 68.06 211 GLY A CA 1
ATOM 1661 C C . GLY A 1 211 ? 17.580 12.244 -18.061 1.00 68.06 211 GLY A C 1
ATOM 1662 O O . GLY A 1 211 ? 18.251 11.224 -17.880 1.00 68.06 211 GLY A O 1
ATOM 1663 N N . PHE A 1 212 ? 17.349 12.687 -19.303 1.00 59.38 212 PHE A N 1
ATOM 1664 C CA . PHE A 1 212 ? 18.059 12.157 -20.469 1.00 59.38 212 PHE A CA 1
ATOM 1665 C C . PHE A 1 212 ? 19.363 12.947 -20.663 1.00 59.38 212 PHE A C 1
ATOM 1667 O O . PHE A 1 212 ? 19.302 14.129 -20.982 1.00 59.38 212 PHE A O 1
ATOM 1674 N N . TRP A 1 213 ? 20.515 12.269 -20.593 1.00 52.78 213 TRP A N 1
ATOM 1675 C CA . TRP A 1 213 ? 21.855 12.803 -20.904 1.00 52.78 213 TRP A CA 1
ATOM 1676 C C . TRP A 1 213 ? 22.383 13.896 -19.949 1.00 52.78 213 TRP A C 1
ATOM 1678 O O . TRP A 1 213 ? 22.136 15.078 -20.159 1.00 52.78 213 TRP A O 1
ATOM 1688 N N . GLY A 1 214 ? 23.263 13.526 -19.009 1.00 51.50 214 GLY A N 1
ATOM 1689 C CA . GLY A 1 214 ? 24.175 14.483 -18.349 1.00 51.50 214 GLY A CA 1
ATOM 1690 C C . GLY A 1 214 ? 24.117 14.551 -16.823 1.00 51.50 214 GLY A C 1
ATOM 1691 O O . GLY A 1 214 ? 25.032 15.118 -16.227 1.00 51.50 214 GLY A O 1
ATOM 1692 N N . ASP A 1 215 ? 23.132 13.910 -16.198 1.00 58.38 215 ASP A N 1
ATOM 1693 C CA . ASP A 1 215 ? 22.915 13.948 -14.743 1.00 58.38 215 ASP A CA 1
ATOM 1694 C C . ASP A 1 215 ? 23.605 12.783 -14.011 1.00 58.38 215 ASP A C 1
ATOM 1696 O O . ASP A 1 215 ? 23.125 12.249 -13.022 1.00 58.38 215 ASP A O 1
ATOM 1700 N N . TRP A 1 216 ? 24.776 12.354 -14.494 1.00 64.25 216 TRP A N 1
ATOM 1701 C CA . TRP A 1 216 ? 25.575 11.314 -13.833 1.00 64.25 216 TRP A CA 1
ATOM 1702 C C . TRP A 1 216 ? 26.827 11.924 -13.198 1.00 64.25 216 TRP A C 1
ATOM 1704 O O . TRP A 1 216 ? 27.508 12.718 -13.858 1.00 64.25 216 TRP A O 1
ATOM 1714 N N . PRO A 1 217 ? 27.180 11.565 -11.945 1.00 63.97 217 PRO A N 1
ATOM 1715 C CA . PRO A 1 217 ? 26.657 10.455 -11.129 1.00 63.97 217 PRO A CA 1
ATOM 1716 C C . PRO A 1 217 ? 25.537 10.817 -10.125 1.00 63.97 217 PRO A C 1
ATOM 1718 O O . PRO A 1 217 ? 25.181 9.965 -9.312 1.00 63.97 217 PRO A O 1
ATOM 1721 N N . THR A 1 218 ? 25.021 12.047 -10.143 1.00 64.69 218 THR A N 1
ATOM 1722 C CA . THR A 1 218 ? 24.064 12.598 -9.162 1.00 64.69 218 THR A CA 1
ATOM 1723 C C . THR A 1 218 ? 22.803 13.084 -9.852 1.00 64.69 218 THR A C 1
ATOM 1725 O O . THR A 1 218 ? 22.933 13.802 -10.839 1.00 64.69 218 THR A O 1
ATOM 1728 N N . ASP A 1 219 ? 21.634 12.822 -9.280 1.00 69.88 219 ASP A N 1
ATOM 1729 C CA . ASP A 1 219 ? 20.395 13.447 -9.737 1.00 69.88 219 ASP A CA 1
ATOM 1730 C C . ASP A 1 219 ? 20.478 14.983 -9.623 1.00 69.88 219 ASP A C 1
ATOM 1732 O O . ASP A 1 219 ? 20.830 15.509 -8.567 1.00 69.88 219 ASP A O 1
ATOM 1736 N N . ARG A 1 220 ? 20.265 15.699 -10.734 1.00 67.81 220 ARG A N 1
ATOM 1737 C CA . ARG A 1 220 ? 20.376 17.169 -10.810 1.00 67.81 220 ARG A CA 1
ATOM 1738 C C . ARG A 1 220 ? 19.055 17.860 -11.125 1.00 67.81 220 ARG A C 1
ATOM 1740 O O . ARG A 1 220 ? 19.046 19.092 -11.125 1.00 67.81 220 ARG A O 1
ATOM 1747 N N . ASP A 1 221 ? 18.006 17.104 -11.451 1.00 72.62 221 ASP A N 1
ATOM 1748 C CA . ASP A 1 221 ? 16.676 17.658 -11.723 1.00 72.62 221 ASP A CA 1
ATOM 1749 C C . ASP A 1 221 ? 15.769 17.662 -10.488 1.00 72.62 221 ASP A C 1
ATOM 1751 O O . ASP A 1 221 ? 14.687 18.239 -10.551 1.00 72.62 221 ASP A O 1
ATOM 1755 N N . ASP A 1 222 ? 16.248 17.052 -9.393 1.00 75.88 222 ASP A N 1
ATOM 1756 C CA . ASP A 1 222 ? 15.642 17.007 -8.063 1.00 75.88 222 ASP A CA 1
ATOM 1757 C C . ASP A 1 222 ? 14.197 16.498 -8.016 1.00 75.88 222 ASP A C 1
ATOM 1759 O O . ASP A 1 222 ? 13.540 16.559 -6.972 1.00 75.88 222 ASP A O 1
ATOM 1763 N N . ASP A 1 223 ? 13.727 15.917 -9.121 1.00 85.94 223 ASP A N 1
ATOM 1764 C CA . ASP A 1 223 ? 12.417 15.317 -9.233 1.00 85.94 223 ASP A CA 1
ATOM 1765 C C . ASP A 1 223 ? 12.339 14.031 -8.392 1.00 85.94 223 ASP A C 1
ATOM 1767 O O . ASP A 1 223 ? 13.316 13.377 -8.025 1.00 85.94 223 ASP A O 1
ATOM 1771 N N . ILE A 1 224 ? 11.113 13.643 -8.041 1.00 87.00 224 ILE A N 1
ATOM 1772 C CA . ILE A 1 224 ? 10.906 12.469 -7.186 1.00 87.00 224 ILE A CA 1
ATOM 1773 C C . ILE A 1 224 ? 11.113 11.171 -7.976 1.00 87.00 224 ILE A C 1
ATOM 1775 O O . ILE A 1 224 ? 10.232 10.778 -8.755 1.00 87.00 224 ILE A O 1
ATOM 1779 N N . ASP A 1 225 ? 12.203 10.471 -7.687 1.00 88.75 225 ASP A N 1
ATOM 1780 C CA . ASP A 1 225 ? 12.557 9.130 -8.151 1.00 88.75 225 ASP A CA 1
ATOM 1781 C C . ASP A 1 225 ? 12.723 8.174 -6.958 1.00 88.75 225 ASP A C 1
ATOM 1783 O O . ASP A 1 225 ? 12.475 8.538 -5.804 1.00 88.75 225 ASP A O 1
ATOM 1787 N N . ALA A 1 226 ? 13.051 6.908 -7.228 1.00 92.50 226 ALA A N 1
ATOM 1788 C CA . ALA A 1 226 ? 13.152 5.920 -6.169 1.00 92.50 226 ALA A CA 1
ATOM 1789 C C . ALA A 1 226 ? 14.333 6.236 -5.249 1.00 92.50 226 ALA A C 1
ATOM 1791 O O . ALA A 1 226 ? 15.431 6.567 -5.696 1.00 92.50 226 ALA A O 1
ATOM 1792 N N . ILE A 1 227 ? 14.114 6.037 -3.956 1.00 94.06 227 ILE A N 1
ATOM 1793 C CA . ILE A 1 227 ? 15.158 6.013 -2.934 1.00 94.06 227 ILE A CA 1
ATOM 1794 C C . ILE A 1 227 ? 15.612 4.564 -2.699 1.00 94.06 227 ILE A C 1
ATOM 1796 O O . ILE A 1 227 ? 14.858 3.614 -2.932 1.00 94.06 227 ILE A O 1
ATOM 1800 N N . ILE A 1 228 ? 16.875 4.363 -2.323 1.00 95.88 228 ILE A N 1
ATOM 1801 C CA . ILE A 1 228 ? 17.476 3.018 -2.242 1.00 95.88 228 ILE A CA 1
ATOM 1802 C C . ILE A 1 228 ? 17.054 2.275 -0.971 1.00 95.88 228 ILE A C 1
ATOM 1804 O O . ILE A 1 228 ? 17.089 1.046 -0.918 1.00 95.88 228 ILE A O 1
ATOM 1808 N N . GLU A 1 229 ? 16.648 3.007 0.062 1.00 98.25 229 GLU A N 1
ATOM 1809 C CA . GLU A 1 229 ? 16.436 2.495 1.407 1.00 98.25 229 GLU A CA 1
ATOM 1810 C C . GLU A 1 229 ? 15.363 1.391 1.460 1.00 98.25 229 GLU A C 1
ATOM 1812 O O . GLU A 1 229 ? 15.645 0.349 2.063 1.00 98.25 229 GLU A O 1
ATOM 1817 N N . PRO A 1 230 ? 14.200 1.512 0.777 1.00 98.50 230 PRO A N 1
ATOM 1818 C CA . PRO A 1 230 ? 13.235 0.418 0.658 1.00 98.50 230 PRO A CA 1
ATOM 1819 C C . PRO A 1 230 ? 13.804 -0.831 -0.031 1.00 98.50 230 PRO A C 1
ATOM 1821 O O . PRO A 1 230 ? 13.523 -1.953 0.392 1.00 98.50 230 PRO A O 1
ATOM 1824 N N . VAL A 1 231 ? 14.638 -0.664 -1.066 1.00 98.62 231 VAL A N 1
ATOM 1825 C CA . VAL A 1 231 ? 15.295 -1.788 -1.760 1.00 98.62 231 VAL A CA 1
ATOM 1826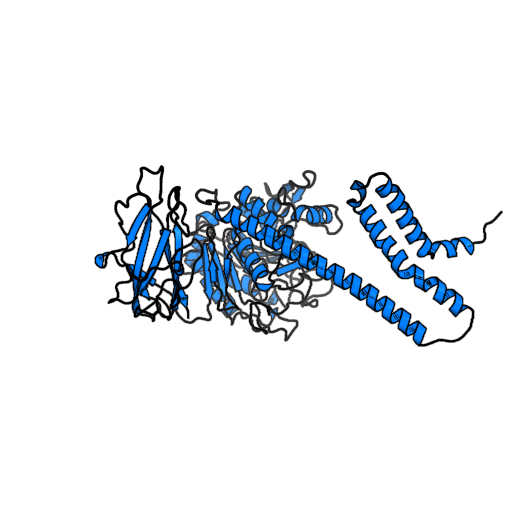 C C . VAL A 1 231 ? 16.265 -2.491 -0.815 1.00 98.62 231 VAL A C 1
ATOM 1828 O O . VAL A 1 231 ? 16.208 -3.712 -0.675 1.00 98.62 231 VAL A O 1
ATOM 1831 N N . ASN A 1 232 ? 17.121 -1.732 -0.132 1.00 98.69 232 ASN A N 1
ATOM 1832 C CA . ASN A 1 232 ? 18.072 -2.258 0.842 1.00 98.69 232 ASN A CA 1
ATOM 1833 C C . ASN A 1 232 ? 17.369 -3.020 1.971 1.00 98.69 232 ASN A C 1
ATOM 1835 O O . ASN A 1 232 ? 17.765 -4.141 2.286 1.00 98.69 232 ASN A O 1
ATOM 1839 N N . ALA A 1 233 ? 16.295 -2.463 2.532 1.00 98.75 233 ALA A N 1
ATOM 1840 C CA . ALA A 1 233 ? 15.532 -3.098 3.601 1.00 98.75 233 ALA A CA 1
ATOM 1841 C C . ALA A 1 233 ? 14.915 -4.437 3.151 1.00 98.75 233 ALA A C 1
ATOM 1843 O O . ALA A 1 233 ? 14.995 -5.442 3.864 1.00 98.75 233 ALA A O 1
ATOM 1844 N N . ILE A 1 234 ? 14.376 -4.495 1.926 1.00 98.69 234 ILE A N 1
ATOM 1845 C CA . ILE A 1 234 ? 13.879 -5.739 1.325 1.00 98.69 234 ILE A CA 1
ATOM 1846 C C . ILE A 1 234 ? 15.011 -6.751 1.125 1.00 98.69 234 ILE A C 1
ATOM 1848 O O . ILE A 1 234 ? 14.887 -7.891 1.576 1.00 98.69 234 ILE A O 1
ATOM 1852 N N . VAL A 1 235 ? 16.128 -6.350 0.514 1.00 98.56 235 VAL A N 1
ATOM 1853 C CA . VAL A 1 235 ? 17.285 -7.231 0.269 1.00 98.56 235 VAL A CA 1
ATOM 1854 C C . VAL A 1 235 ? 17.825 -7.805 1.575 1.00 98.56 235 VAL A C 1
ATOM 1856 O O . VAL A 1 235 ? 18.025 -9.016 1.676 1.00 98.56 235 VAL A O 1
ATOM 1859 N N . LYS A 1 236 ? 18.002 -6.958 2.591 1.00 98.38 236 LYS A N 1
ATOM 1860 C CA . LYS A 1 236 ? 18.447 -7.358 3.927 1.00 98.38 236 LYS A CA 1
ATOM 1861 C C . LYS A 1 236 ? 17.495 -8.383 4.542 1.00 98.38 236 LYS A C 1
ATOM 1863 O O . LYS A 1 236 ? 17.936 -9.445 4.975 1.00 98.38 236 LYS A O 1
ATOM 1868 N N . SER A 1 237 ? 16.190 -8.114 4.506 1.00 98.25 237 SER A N 1
ATOM 1869 C CA . SER A 1 237 ? 15.175 -9.014 5.064 1.00 98.25 237 SER A CA 1
ATOM 1870 C C . SER A 1 237 ? 15.116 -10.381 4.356 1.00 98.25 237 SER A C 1
ATOM 1872 O O . SER A 1 237 ? 14.921 -11.408 5.007 1.00 98.25 237 SER A O 1
ATOM 1874 N N . LEU A 1 238 ? 15.334 -10.418 3.035 1.00 98.38 238 LEU A N 1
ATOM 1875 C CA . LEU A 1 238 ? 15.429 -11.654 2.251 1.00 98.38 238 LEU A CA 1
ATOM 1876 C C . LEU A 1 238 ? 16.687 -12.453 2.612 1.00 98.38 238 LEU A C 1
ATOM 1878 O O . LEU A 1 238 ? 16.611 -13.661 2.841 1.00 98.38 238 LEU A O 1
ATOM 1882 N N . GLN A 1 239 ? 17.838 -11.783 2.705 1.00 96.81 239 GLN A N 1
ATOM 1883 C CA . GLN A 1 239 ? 19.102 -12.406 3.109 1.00 96.81 239 GLN A CA 1
ATOM 1884 C C . GLN A 1 239 ? 19.026 -12.971 4.534 1.00 96.81 239 GLN A C 1
ATOM 1886 O O . GLN A 1 239 ? 19.512 -14.072 4.782 1.00 96.81 239 GLN A O 1
ATOM 1891 N N . GLU A 1 240 ? 18.350 -12.290 5.462 1.00 96.12 240 GLU A N 1
ATOM 1892 C CA . GLU A 1 240 ? 18.074 -12.825 6.803 1.00 96.12 240 GLU A CA 1
ATOM 1893 C C . GLU A 1 240 ? 17.128 -14.037 6.786 1.00 96.12 240 GLU A C 1
ATOM 1895 O O . GLU A 1 240 ? 17.233 -14.928 7.631 1.00 96.12 240 GLU A O 1
ATOM 1900 N N . ALA A 1 241 ? 16.184 -14.096 5.844 1.00 97.25 241 ALA A N 1
ATOM 1901 C CA . ALA A 1 241 ? 15.228 -15.195 5.754 1.00 97.25 241 ALA A CA 1
ATOM 1902 C C . ALA A 1 241 ? 15.835 -16.486 5.183 1.00 97.25 241 ALA A C 1
ATOM 1904 O O . ALA A 1 241 ? 15.532 -17.573 5.697 1.00 97.25 241 ALA A O 1
ATOM 1905 N N . PHE A 1 242 ? 16.671 -16.359 4.148 1.00 97.56 242 PHE A N 1
ATOM 1906 C CA . PHE A 1 242 ? 17.178 -17.478 3.341 1.00 97.56 242 PHE A CA 1
ATOM 1907 C C . PHE A 1 242 ? 18.689 -17.720 3.473 1.00 97.56 242 PHE A C 1
ATOM 1909 O O . PHE A 1 242 ? 19.190 -18.731 2.985 1.00 97.56 242 PHE A O 1
ATOM 1916 N N . GLY A 1 243 ? 19.430 -16.854 4.169 1.00 96.06 243 GLY A N 1
ATOM 1917 C CA . GLY A 1 243 ? 20.855 -17.051 4.432 1.00 96.06 243 GLY A CA 1
ATOM 1918 C C . GLY A 1 243 ? 21.664 -17.236 3.146 1.00 96.06 243 GLY A C 1
ATOM 1919 O O . GLY A 1 243 ? 21.584 -16.420 2.235 1.00 96.06 243 GLY A O 1
ATOM 1920 N N . SER A 1 244 ? 22.438 -18.321 3.061 1.00 95.88 244 SER A N 1
ATOM 1921 C CA . SER A 1 244 ? 23.278 -18.635 1.894 1.00 95.88 244 SER A CA 1
ATOM 1922 C C . SER A 1 244 ? 22.505 -19.032 0.633 1.00 95.88 244 SER A C 1
ATOM 1924 O O . SER A 1 244 ? 23.106 -19.081 -0.438 1.00 95.88 244 SER A O 1
ATOM 1926 N N . ASP A 1 245 ? 21.206 -19.317 0.742 1.00 97.50 245 ASP A N 1
ATOM 1927 C CA . ASP A 1 245 ? 20.375 -19.730 -0.396 1.00 97.50 245 ASP A CA 1
ATOM 1928 C C . ASP A 1 245 ? 19.995 -18.542 -1.297 1.00 97.50 245 ASP A C 1
ATOM 1930 O O . ASP A 1 245 ? 19.456 -18.722 -2.393 1.00 97.50 245 ASP A O 1
ATOM 1934 N N . ILE A 1 246 ? 20.274 -17.314 -0.852 1.00 97.31 246 ILE A N 1
ATOM 1935 C CA . ILE A 1 246 ? 20.113 -16.102 -1.644 1.00 97.31 246 ILE A CA 1
ATOM 1936 C C . ILE A 1 246 ? 21.358 -15.226 -1.542 1.00 97.31 246 ILE A C 1
ATOM 1938 O O . ILE A 1 246 ? 21.906 -14.984 -0.470 1.00 97.31 246 ILE A O 1
ATOM 1942 N N . SER A 1 247 ? 21.810 -14.722 -2.682 1.00 96.31 247 SER A N 1
ATOM 1943 C CA . SER A 1 247 ? 22.922 -13.782 -2.772 1.00 96.31 247 SER A CA 1
ATOM 1944 C C . SER A 1 247 ? 22.485 -12.505 -3.480 1.00 96.31 247 SER A C 1
ATOM 1946 O O . SER A 1 247 ? 21.455 -12.475 -4.150 1.00 96.31 247 SER A O 1
ATOM 1948 N N . GLY A 1 248 ? 23.290 -11.441 -3.392 1.00 95.69 248 GLY A N 1
ATOM 1949 C CA . GLY A 1 248 ? 23.026 -10.224 -4.165 1.00 95.69 248 GLY A CA 1
ATOM 1950 C C . GLY A 1 248 ? 22.873 -10.500 -5.671 1.00 95.69 248 GLY A C 1
ATOM 1951 O O . GLY A 1 248 ? 21.999 -9.927 -6.310 1.00 95.69 248 GLY A O 1
ATOM 1952 N N . ALA A 1 249 ? 23.623 -11.456 -6.232 1.00 96.75 249 ALA A N 1
ATOM 1953 C CA . ALA A 1 249 ? 23.543 -11.812 -7.654 1.00 96.75 249 ALA A CA 1
ATOM 1954 C C . ALA A 1 249 ? 22.183 -12.417 -8.075 1.00 96.75 249 ALA A C 1
ATOM 1956 O O . ALA A 1 249 ? 21.874 -12.509 -9.270 1.00 96.75 249 ALA A O 1
ATOM 1957 N N . ASP A 1 250 ? 21.376 -12.844 -7.102 1.00 98.31 250 ASP A N 1
ATOM 1958 C CA . ASP A 1 250 ? 20.023 -13.365 -7.296 1.00 98.31 250 ASP A CA 1
ATOM 1959 C C . ASP A 1 250 ? 18.953 -12.257 -7.247 1.00 98.31 250 ASP A C 1
ATOM 1961 O O . ASP A 1 250 ? 17.814 -12.492 -7.654 1.00 98.31 250 ASP A O 1
ATOM 1965 N N . ILE A 1 251 ? 19.318 -11.044 -6.810 1.00 98.50 251 ILE A N 1
ATOM 1966 C CA . ILE A 1 251 ? 18.433 -9.877 -6.746 1.00 98.50 251 ILE A CA 1
ATOM 1967 C C . ILE A 1 251 ? 18.661 -8.963 -7.949 1.00 98.50 251 ILE A C 1
ATOM 1969 O O . ILE A 1 251 ? 19.755 -8.426 -8.145 1.00 98.50 251 ILE A O 1
ATOM 1973 N N . TRP A 1 252 ? 17.609 -8.754 -8.736 1.00 98.38 252 TRP A N 1
ATOM 1974 C CA . TRP A 1 252 ? 17.633 -7.961 -9.964 1.00 98.38 252 TRP A CA 1
ATOM 1975 C C . TRP A 1 252 ? 16.753 -6.717 -9.823 1.00 98.38 252 TRP A C 1
ATOM 1977 O O . TRP A 1 252 ? 15.541 -6.773 -10.015 1.00 98.38 252 TRP A O 1
ATOM 1987 N N . VAL A 1 253 ? 17.355 -5.574 -9.507 1.00 97.75 253 VAL A N 1
ATOM 1988 C CA . VAL A 1 253 ? 16.660 -4.281 -9.494 1.00 97.75 253 VAL A CA 1
ATOM 1989 C C . VAL A 1 253 ? 16.586 -3.760 -10.925 1.00 97.75 253 VAL A C 1
ATOM 1991 O O . VAL A 1 253 ? 17.614 -3.691 -11.597 1.00 97.75 253 VAL A O 1
ATOM 1994 N N . TYR A 1 254 ? 15.401 -3.398 -11.418 1.00 95.44 254 TYR A N 1
ATOM 1995 C CA . TYR A 1 254 ? 15.253 -2.961 -12.808 1.00 95.44 254 TYR A CA 1
ATOM 1996 C C . TYR A 1 254 ? 14.370 -1.725 -12.999 1.00 95.44 254 TYR A C 1
ATOM 1998 O O . TYR A 1 254 ? 13.397 -1.500 -12.279 1.00 95.44 254 TYR A O 1
ATOM 2006 N N . GLU A 1 255 ? 14.710 -0.957 -14.035 1.00 89.12 255 GLU A N 1
ATOM 2007 C CA . GLU A 1 255 ? 13.905 0.105 -14.642 1.00 89.12 255 GLU A CA 1
ATOM 2008 C C . GLU A 1 255 ? 14.065 0.002 -16.163 1.00 89.12 255 GLU A C 1
ATOM 2010 O O . GLU A 1 255 ? 15.174 -0.152 -16.657 1.00 89.12 255 GLU A O 1
ATOM 2015 N N . SER A 1 256 ? 12.984 0.075 -16.937 1.00 83.50 256 SER A N 1
ATOM 2016 C CA . SER A 1 256 ? 13.058 -0.154 -18.390 1.00 83.50 256 SER A CA 1
ATOM 2017 C C . SER A 1 256 ? 12.866 1.106 -19.218 1.00 83.50 256 SER A C 1
ATOM 2019 O O . SER A 1 256 ? 13.243 1.124 -20.382 1.00 83.50 256 SER A O 1
ATOM 2021 N N . TYR A 1 257 ? 12.270 2.153 -18.650 1.00 76.00 257 TYR A N 1
ATOM 2022 C CA . TYR A 1 257 ? 12.064 3.406 -19.375 1.00 76.00 257 TYR A CA 1
ATOM 2023 C C . TYR A 1 257 ? 13.258 4.360 -19.244 1.00 76.00 257 TYR A C 1
ATOM 2025 O O . TYR A 1 257 ? 13.554 5.136 -20.153 1.00 76.00 257 TYR A O 1
ATOM 2033 N N . LYS A 1 258 ? 13.939 4.288 -18.099 1.00 82.38 258 LYS A N 1
ATOM 2034 C CA . LYS A 1 258 ? 15.070 5.129 -17.692 1.00 82.38 258 LYS A CA 1
ATOM 2035 C C . LYS A 1 258 ? 16.184 4.257 -17.104 1.00 82.38 258 LYS A C 1
ATOM 2037 O O . LYS A 1 258 ? 16.213 3.049 -17.327 1.00 82.38 258 LYS A O 1
ATOM 2042 N N . THR A 1 259 ? 17.102 4.851 -16.352 1.00 84.75 259 THR A N 1
ATOM 2043 C CA . THR A 1 259 ? 18.244 4.185 -15.702 1.00 84.75 259 THR A CA 1
ATOM 2044 C C . THR A 1 259 ? 18.349 4.616 -14.226 1.00 84.75 259 THR A C 1
ATOM 2046 O O . THR A 1 259 ? 17.424 5.219 -13.690 1.00 84.75 259 THR A O 1
ATOM 2049 N N . PHE A 1 260 ? 19.431 4.256 -13.538 1.00 86.88 260 PHE A N 1
ATOM 2050 C CA . PHE A 1 260 ? 19.692 4.527 -12.119 1.00 86.88 260 PHE A CA 1
ATOM 2051 C C . PHE A 1 260 ? 20.791 5.558 -11.911 1.00 86.88 260 PHE A C 1
ATOM 2053 O O . PHE A 1 260 ? 21.677 5.661 -12.753 1.00 86.88 260 PHE A O 1
ATOM 2060 N N . PHE A 1 261 ? 20.803 6.198 -10.738 1.00 83.44 261 PHE A N 1
ATOM 2061 C CA . PHE A 1 261 ? 21.894 7.052 -10.260 1.00 83.44 261 PHE A CA 1
ATOM 2062 C C . PHE A 1 261 ? 23.007 6.282 -9.570 1.00 83.44 261 PHE A C 1
ATOM 2064 O O . PHE A 1 261 ? 22.752 5.357 -8.808 1.00 83.44 261 PHE A O 1
ATOM 2071 N N . GLY A 1 262 ? 24.251 6.698 -9.824 1.00 81.44 262 GLY A N 1
ATOM 2072 C CA . GLY A 1 262 ? 25.428 6.166 -9.142 1.00 81.44 262 GLY A CA 1
ATOM 2073 C C . GLY A 1 262 ? 25.406 6.556 -7.666 1.00 81.44 262 GLY A C 1
ATOM 2074 O O . GLY A 1 262 ? 24.987 5.774 -6.822 1.00 81.44 262 GLY A O 1
ATOM 2075 N N . ALA A 1 263 ? 25.767 7.803 -7.362 1.00 80.06 263 ALA A N 1
ATOM 2076 C CA . ALA A 1 263 ? 26.026 8.243 -5.992 1.00 80.06 263 ALA A CA 1
ATOM 2077 C C . ALA A 1 263 ? 24.770 8.324 -5.106 1.00 80.06 263 ALA A C 1
ATOM 2079 O O . ALA A 1 263 ? 24.833 8.014 -3.916 1.00 80.06 263 ALA A O 1
ATOM 2080 N N . SER A 1 264 ? 23.627 8.750 -5.657 1.00 79.12 264 SER A N 1
ATOM 2081 C CA . SER A 1 264 ? 22.387 8.921 -4.883 1.00 79.12 264 SER A CA 1
ATOM 2082 C C . SER A 1 264 ? 21.588 7.628 -4.695 1.00 79.12 264 SER A C 1
ATOM 2084 O O . SER A 1 264 ? 20.710 7.607 -3.838 1.00 79.12 264 SER A O 1
ATOM 2086 N N . PHE A 1 265 ? 21.912 6.550 -5.427 1.00 89.69 265 PHE A N 1
ATOM 2087 C CA . PHE A 1 265 ? 21.146 5.299 -5.396 1.00 89.69 265 PHE A CA 1
ATOM 2088 C C . PHE A 1 265 ? 22.034 4.042 -5.379 1.00 89.69 265 PHE A C 1
ATOM 2090 O O . PHE A 1 265 ? 22.112 3.362 -4.359 1.00 89.69 265 PHE A O 1
ATOM 2097 N N . MET A 1 266 ? 22.737 3.726 -6.472 1.00 90.50 266 MET A N 1
ATOM 2098 C CA . MET A 1 266 ? 23.492 2.470 -6.621 1.00 90.50 266 MET A CA 1
ATOM 2099 C C . MET A 1 266 ? 24.666 2.339 -5.643 1.00 90.50 266 MET A C 1
ATOM 2101 O O . MET A 1 266 ? 24.892 1.257 -5.110 1.00 90.50 266 MET A O 1
ATOM 2105 N N . ASP A 1 267 ? 25.402 3.417 -5.373 1.00 89.69 267 ASP A N 1
ATOM 2106 C CA . ASP A 1 267 ? 26.572 3.406 -4.481 1.00 89.69 267 ASP A CA 1
ATOM 2107 C C . ASP A 1 267 ? 26.178 3.196 -3.008 1.00 89.69 267 ASP A C 1
ATOM 2109 O O . ASP A 1 267 ? 27.001 2.792 -2.188 1.00 89.69 267 ASP A O 1
ATOM 2113 N N . LYS A 1 268 ? 24.907 3.450 -2.676 1.00 92.31 268 LYS A N 1
ATOM 2114 C CA . LYS A 1 268 ? 24.308 3.210 -1.357 1.00 92.31 268 LYS A CA 1
ATOM 2115 C C . LYS A 1 268 ? 23.653 1.828 -1.240 1.00 92.31 268 LYS A C 1
ATOM 2117 O O . LYS A 1 268 ? 23.121 1.488 -0.182 1.00 92.31 268 LYS A O 1
ATOM 2122 N N . ALA A 1 269 ? 23.643 1.041 -2.313 1.00 94.62 269 ALA A N 1
ATOM 2123 C CA . ALA A 1 269 ? 22.996 -0.257 -2.325 1.00 94.62 269 ALA A CA 1
ATOM 2124 C C . ALA A 1 269 ? 23.768 -1.301 -1.509 1.00 94.62 269 ALA A C 1
ATOM 2126 O O . ALA A 1 269 ? 25.001 -1.301 -1.462 1.00 94.62 269 ALA A O 1
ATOM 2127 N N . ILE A 1 270 ? 23.042 -2.251 -0.917 1.00 93.19 270 ILE A N 1
ATOM 2128 C CA . ILE A 1 270 ? 23.653 -3.442 -0.323 1.00 93.19 270 ILE A CA 1
ATOM 2129 C C . ILE A 1 270 ? 24.452 -4.199 -1.394 1.00 93.19 270 ILE A C 1
ATOM 2131 O O . ILE A 1 270 ? 24.024 -4.368 -2.538 1.00 93.19 270 ILE A O 1
ATOM 2135 N N . GLY A 1 271 ? 25.643 -4.658 -1.007 1.00 91.25 271 GLY A N 1
ATOM 2136 C CA . GLY A 1 271 ? 26.620 -5.227 -1.926 1.00 91.25 271 GLY A CA 1
ATOM 2137 C C . GLY A 1 271 ? 26.116 -6.443 -2.710 1.00 91.25 271 GLY A C 1
ATOM 2138 O O . GLY A 1 271 ? 25.496 -7.357 -2.166 1.00 91.25 271 GLY A O 1
ATOM 2139 N N . GLY A 1 272 ? 26.461 -6.476 -3.998 1.00 92.19 272 GLY A N 1
ATOM 2140 C CA . GLY A 1 272 ? 26.266 -7.626 -4.882 1.00 92.19 272 GLY A CA 1
ATOM 2141 C C . GLY A 1 272 ? 24.941 -7.659 -5.643 1.00 92.19 272 GLY A C 1
ATOM 2142 O O . GLY A 1 272 ? 24.809 -8.513 -6.519 1.00 92.19 272 GLY A O 1
ATOM 2143 N N . ILE A 1 273 ? 23.987 -6.764 -5.357 1.00 96.12 273 ILE A N 1
ATOM 2144 C CA . ILE A 1 273 ? 22.738 -6.690 -6.130 1.00 96.12 273 ILE A CA 1
ATOM 2145 C C . ILE A 1 273 ? 22.987 -6.248 -7.574 1.00 96.12 273 ILE A C 1
ATOM 2147 O O . ILE A 1 273 ? 23.938 -5.518 -7.856 1.00 96.12 273 ILE A O 1
ATOM 2151 N N . GLN A 1 274 ? 22.154 -6.725 -8.498 1.00 96.69 274 GLN A N 1
ATOM 2152 C CA . GLN A 1 274 ? 22.305 -6.469 -9.929 1.00 96.69 274 GLN A CA 1
ATOM 2153 C C . GLN A 1 274 ? 21.305 -5.404 -10.384 1.00 96.69 274 GLN A C 1
ATOM 2155 O O . GLN A 1 274 ? 20.115 -5.512 -10.093 1.00 96.69 274 GLN A O 1
ATOM 2160 N N . PHE A 1 275 ? 21.776 -4.410 -11.135 1.00 95.19 275 PHE A N 1
ATOM 2161 C CA . PHE A 1 275 ? 20.942 -3.340 -11.685 1.00 95.19 275 PHE A CA 1
ATOM 2162 C C . PHE A 1 275 ? 20.762 -3.515 -13.186 1.00 95.19 275 PHE A C 1
ATOM 2164 O O . PHE A 1 275 ? 21.750 -3.632 -13.905 1.00 95.19 275 PHE A O 1
ATOM 2171 N N . TYR A 1 276 ? 19.522 -3.489 -13.667 1.00 94.56 276 TYR A N 1
ATOM 2172 C CA . TYR A 1 276 ? 19.195 -3.656 -15.080 1.00 94.56 276 TYR A CA 1
ATOM 2173 C C . TYR A 1 276 ? 18.431 -2.456 -15.627 1.00 94.56 276 TYR A C 1
ATOM 2175 O O . TYR A 1 276 ? 17.384 -2.085 -15.097 1.00 94.56 276 TYR A O 1
ATOM 2183 N N . SER A 1 277 ? 18.926 -1.877 -16.718 1.00 90.44 277 SER A N 1
ATOM 2184 C CA . SER A 1 277 ? 18.239 -0.814 -17.449 1.00 90.44 277 SER A CA 1
ATOM 2185 C C . SER A 1 277 ? 18.182 -1.112 -18.936 1.00 90.44 277 SER A C 1
ATOM 2187 O O . SER A 1 277 ? 19.122 -1.676 -19.485 1.00 90.44 277 SER A O 1
ATOM 2189 N N . ALA A 1 278 ? 17.077 -0.769 -19.603 1.00 84.94 278 ALA A N 1
ATOM 2190 C CA . ALA A 1 278 ? 17.016 -0.858 -21.065 1.00 84.94 278 ALA A CA 1
ATOM 2191 C C . ALA A 1 278 ? 17.692 0.349 -21.746 1.00 84.94 278 ALA A C 1
ATOM 2193 O O . ALA A 1 278 ? 17.914 0.345 -22.957 1.00 84.94 278 ALA A O 1
ATOM 2194 N N . GLN A 1 279 ? 18.047 1.385 -20.979 1.00 80.75 279 GLN A N 1
ATOM 2195 C CA . GLN A 1 279 ? 18.728 2.564 -21.488 1.00 80.75 279 GLN A CA 1
ATOM 2196 C C . GLN A 1 279 ? 20.246 2.348 -21.512 1.00 80.75 279 GLN A C 1
ATOM 2198 O O . GLN A 1 279 ? 20.900 2.166 -20.485 1.00 80.75 279 GLN A O 1
ATOM 2203 N N . SER A 1 280 ? 20.837 2.432 -22.704 1.00 73.44 280 SER A N 1
ATOM 2204 C CA . SER A 1 280 ? 22.292 2.426 -22.861 1.00 73.44 280 SER A CA 1
ATOM 2205 C C . SER A 1 280 ? 22.920 3.699 -22.280 1.00 73.44 280 SER A C 1
ATOM 2207 O O . SER A 1 280 ? 22.419 4.796 -22.533 1.00 73.44 280 SER A O 1
ATOM 2209 N N . GLY A 1 281 ? 24.058 3.571 -21.591 1.00 71.12 281 GLY A N 1
ATOM 2210 C CA . GLY A 1 281 ? 24.827 4.716 -21.079 1.00 71.12 281 GLY A CA 1
ATOM 2211 C C . GLY A 1 281 ? 24.519 5.125 -19.634 1.00 71.12 281 GLY A C 1
ATOM 2212 O O . GLY A 1 281 ? 24.888 6.229 -19.239 1.00 71.12 281 GLY A O 1
ATOM 2213 N N . GLY A 1 282 ? 23.858 4.258 -18.860 1.00 73.44 282 GLY A N 1
ATOM 2214 C CA . GLY A 1 282 ? 23.767 4.387 -17.402 1.00 73.44 282 GLY A CA 1
ATOM 2215 C C . GLY A 1 282 ? 25.119 4.202 -16.685 1.00 73.44 282 GLY A C 1
ATOM 2216 O O . GLY A 1 282 ? 26.147 3.985 -17.338 1.00 73.44 282 GLY A O 1
ATOM 2217 N N . PRO A 1 283 ? 25.147 4.276 -15.341 1.00 79.88 283 PRO A N 1
ATOM 2218 C CA . PRO A 1 283 ? 26.358 4.070 -14.543 1.00 79.88 283 PRO A CA 1
ATOM 2219 C C . PRO A 1 283 ? 27.060 2.736 -14.838 1.00 79.88 283 PRO A C 1
ATOM 2221 O O . PRO A 1 283 ? 26.410 1.759 -15.211 1.00 79.88 283 PRO A O 1
ATOM 2224 N N . ALA A 1 284 ? 28.378 2.673 -14.604 1.00 77.12 284 ALA A N 1
ATOM 2225 C CA . ALA A 1 284 ? 29.271 1.586 -15.037 1.00 77.12 284 ALA A CA 1
ATOM 2226 C C . ALA A 1 284 ? 28.877 0.157 -14.595 1.00 77.12 284 ALA A C 1
ATOM 2228 O O . ALA A 1 284 ? 29.320 -0.803 -15.217 1.00 77.12 284 ALA A O 1
ATOM 2229 N N . ASN A 1 285 ? 28.035 0.014 -13.566 1.00 82.69 285 ASN A N 1
ATOM 2230 C CA . ASN A 1 285 ? 27.570 -1.272 -13.030 1.00 82.69 285 ASN A CA 1
ATOM 2231 C C . ASN A 1 285 ? 26.110 -1.596 -13.400 1.00 82.69 285 ASN A C 1
ATOM 2233 O O . ASN A 1 285 ? 25.478 -2.436 -12.765 1.00 82.69 285 ASN A O 1
ATOM 2237 N N . THR A 1 286 ? 25.555 -0.908 -14.400 1.00 89.62 286 THR A N 1
ATOM 2238 C CA . THR A 1 286 ? 24.200 -1.163 -14.902 1.00 89.62 286 THR A CA 1
ATOM 2239 C C . THR A 1 286 ? 24.260 -2.134 -16.076 1.00 89.62 286 THR A C 1
ATOM 2241 O O . THR A 1 286 ? 24.900 -1.862 -17.092 1.00 89.62 286 THR A O 1
ATOM 2244 N N . HIS A 1 287 ? 23.572 -3.262 -15.956 1.00 92.50 287 HIS A N 1
ATOM 2245 C CA . HIS A 1 287 ? 23.410 -4.241 -17.021 1.00 92.50 287 HIS A CA 1
ATOM 2246 C C . HIS A 1 287 ? 22.340 -3.780 -18.010 1.00 92.50 287 HIS A C 1
ATOM 2248 O O . HIS A 1 287 ? 21.269 -3.316 -17.616 1.00 92.50 287 HIS A O 1
ATOM 2254 N N . LEU A 1 288 ? 22.609 -3.938 -19.307 1.00 91.56 288 LEU A N 1
ATOM 2255 C CA . LEU A 1 288 ? 21.599 -3.687 -20.328 1.00 91.56 288 LEU A CA 1
ATOM 2256 C C . LEU A 1 288 ? 20.586 -4.838 -20.333 1.00 91.56 288 LEU A C 1
ATOM 2258 O O . LEU A 1 288 ? 20.978 -6.002 -20.417 1.00 91.56 288 LEU A O 1
ATOM 2262 N N . THR A 1 289 ? 19.300 -4.513 -20.270 1.00 91.50 289 THR A N 1
ATOM 2263 C CA . THR A 1 289 ? 18.207 -5.468 -20.507 1.00 91.50 289 THR A CA 1
ATOM 2264 C C . THR A 1 289 ? 17.500 -5.173 -21.829 1.00 91.50 289 THR A C 1
ATOM 2266 O O . THR A 1 289 ? 17.664 -4.097 -22.406 1.00 91.50 289 THR A O 1
ATOM 2269 N N . ALA A 1 290 ? 16.740 -6.144 -22.324 1.00 92.19 290 ALA A N 1
ATOM 2270 C CA . ALA A 1 290 ? 16.016 -6.080 -23.583 1.00 92.19 290 ALA A CA 1
ATOM 2271 C C . ALA A 1 290 ? 14.535 -6.454 -23.397 1.00 92.19 290 ALA A C 1
ATOM 2273 O O . ALA A 1 290 ? 14.066 -6.749 -22.295 1.00 92.19 290 ALA A O 1
ATOM 2274 N N . PHE A 1 291 ? 13.802 -6.402 -24.505 1.00 93.38 291 PHE A N 1
ATOM 2275 C CA . PHE A 1 291 ? 12.395 -6.773 -24.614 1.00 93.38 291 PHE A CA 1
ATOM 2276 C C . PHE A 1 291 ? 12.264 -7.848 -25.693 1.00 93.38 291 PHE A C 1
ATOM 2278 O O . PHE A 1 291 ? 11.707 -7.623 -26.765 1.00 93.38 291 PHE A O 1
ATOM 2285 N N . SER A 1 292 ? 12.888 -9.006 -25.467 1.00 92.44 292 SER A N 1
ATOM 2286 C CA . SER A 1 292 ? 13.078 -10.000 -26.528 1.00 92.44 292 SER A CA 1
ATOM 2287 C C . SER A 1 292 ? 11.777 -10.671 -26.979 1.00 92.44 292 SER A C 1
ATOM 2289 O O . SER A 1 292 ? 11.700 -11.171 -28.101 1.00 92.44 292 SER A O 1
ATOM 2291 N N . GLY A 1 293 ? 10.773 -10.737 -26.097 1.00 92.38 293 GLY A N 1
ATOM 2292 C CA . GLY A 1 293 ? 9.530 -11.475 -26.338 1.00 92.38 293 GLY A CA 1
ATOM 2293 C C . GLY A 1 293 ? 9.736 -12.987 -26.497 1.00 92.38 293 GLY A C 1
ATOM 2294 O O . GLY A 1 293 ? 8.864 -13.675 -27.023 1.00 92.38 293 GLY A O 1
ATOM 2295 N N . THR A 1 294 ? 10.906 -13.508 -26.107 1.00 93.62 294 THR A N 1
ATOM 2296 C CA . THR A 1 294 ? 11.277 -14.916 -26.332 1.00 93.62 294 THR A CA 1
ATOM 2297 C C . THR A 1 294 ? 10.749 -15.856 -25.256 1.00 93.62 294 THR A C 1
ATOM 2299 O O . THR A 1 294 ? 10.545 -17.041 -25.526 1.00 93.62 294 THR A O 1
ATOM 2302 N N . ALA A 1 295 ? 10.499 -15.347 -24.048 1.00 93.81 295 ALA A N 1
ATOM 2303 C CA . ALA A 1 295 ? 9.860 -16.121 -22.997 1.00 93.81 295 ALA A CA 1
ATOM 2304 C C . ALA A 1 295 ? 8.380 -16.382 -23.355 1.00 93.81 295 ALA A C 1
ATOM 2306 O O . ALA A 1 295 ? 7.706 -15.475 -23.859 1.00 93.81 295 ALA A O 1
ATOM 2307 N N . PRO A 1 296 ? 7.849 -17.594 -23.111 1.00 94.44 296 PRO A N 1
ATOM 2308 C CA . PRO A 1 296 ? 6.433 -17.887 -23.324 1.00 94.44 296 PRO A CA 1
ATOM 2309 C C . PRO A 1 296 ? 5.545 -16.889 -22.581 1.00 94.44 296 PRO A C 1
ATOM 2311 O O . PRO A 1 296 ? 5.836 -16.573 -21.438 1.00 94.44 296 PRO A O 1
ATOM 2314 N N . ASP A 1 297 ? 4.487 -16.399 -23.226 1.00 94.19 297 ASP A N 1
ATOM 2315 C CA . ASP A 1 297 ? 3.535 -15.426 -22.663 1.00 94.19 297 ASP A CA 1
ATOM 2316 C C . ASP A 1 297 ? 4.127 -14.049 -22.283 1.00 94.19 297 ASP A C 1
ATOM 2318 O O . ASP A 1 297 ? 3.442 -13.219 -21.688 1.00 94.19 297 ASP A O 1
ATOM 2322 N N . SER A 1 298 ? 5.362 -13.738 -22.697 1.00 94.88 298 SER A N 1
ATOM 2323 C CA . SER A 1 298 ? 6.004 -12.435 -22.435 1.00 94.88 298 SER A CA 1
ATOM 2324 C C . SER A 1 298 ? 5.591 -11.302 -23.374 1.00 94.88 298 SER A C 1
ATOM 2326 O O . SER A 1 298 ? 6.004 -10.161 -23.173 1.00 94.88 298 SER A O 1
ATOM 2328 N N . VAL A 1 299 ? 4.761 -11.585 -24.379 1.00 94.56 299 VAL A N 1
ATOM 2329 C CA . VAL A 1 299 ? 4.222 -10.582 -25.305 1.00 94.56 299 VAL A CA 1
ATOM 2330 C C . VAL A 1 299 ? 2.773 -10.276 -24.942 1.00 94.56 299 VAL A C 1
ATOM 2332 O O . VAL A 1 299 ? 1.911 -11.153 -24.961 1.00 94.56 299 VAL A O 1
ATOM 2335 N N . ILE A 1 300 ? 2.490 -9.010 -24.646 1.00 92.44 300 ILE A N 1
ATOM 2336 C CA . ILE A 1 300 ? 1.151 -8.517 -24.319 1.00 92.44 300 ILE A CA 1
ATOM 2337 C C . ILE A 1 300 ? 0.482 -8.039 -25.600 1.00 92.44 300 ILE A C 1
ATOM 2339 O O . ILE A 1 300 ? 1.075 -7.271 -26.351 1.00 92.44 300 ILE A O 1
ATOM 2343 N N . THR A 1 301 ? -0.765 -8.449 -25.829 1.00 90.81 301 THR A N 1
ATOM 2344 C CA . THR A 1 301 ? -1.637 -7.852 -26.851 1.00 90.81 301 THR A CA 1
ATOM 2345 C C . THR A 1 301 ? -2.677 -6.983 -26.162 1.00 90.81 301 THR A C 1
ATOM 2347 O O . THR A 1 301 ? -3.398 -7.463 -25.289 1.00 90.81 301 THR A O 1
ATOM 2350 N N . PHE A 1 302 ? -2.756 -5.713 -26.551 1.00 90.12 302 PHE A N 1
ATOM 2351 C CA . PHE A 1 302 ? -3.578 -4.726 -25.854 1.00 90.12 302 PHE A CA 1
ATOM 2352 C C . PHE A 1 302 ? -5.027 -4.757 -26.333 1.00 90.12 302 PHE A C 1
ATOM 2354 O O . PHE A 1 302 ? -5.305 -4.694 -27.530 1.00 90.12 302 PHE A O 1
ATOM 2361 N N . ARG A 1 303 ? -5.986 -4.805 -25.406 1.00 91.62 303 ARG A N 1
ATOM 2362 C CA . ARG A 1 303 ? -7.419 -4.857 -25.731 1.00 91.62 303 ARG A CA 1
ATOM 2363 C C . ARG A 1 303 ? -7.924 -3.541 -26.313 1.00 91.62 303 ARG A C 1
ATOM 2365 O O . ARG A 1 303 ? -8.850 -3.557 -27.124 1.00 91.62 303 ARG A O 1
ATOM 2372 N N . TYR A 1 304 ? -7.333 -2.409 -25.923 1.00 88.31 304 TYR A N 1
ATOM 2373 C CA . TYR A 1 304 ? -7.701 -1.104 -26.476 1.00 88.31 304 TYR A CA 1
ATOM 2374 C C . TYR A 1 304 ? -7.333 -0.993 -27.957 1.00 88.31 304 TYR A C 1
ATOM 2376 O O . TYR A 1 304 ? -8.114 -0.500 -28.772 1.00 88.31 304 TYR A O 1
ATOM 2384 N N . ASN A 1 305 ? -6.140 -1.479 -28.305 1.00 86.56 305 ASN A N 1
ATOM 2385 C CA . ASN A 1 305 ? -5.637 -1.532 -29.668 1.00 86.56 305 ASN A CA 1
ATOM 2386 C C . ASN A 1 305 ? -5.083 -2.933 -29.978 1.00 86.56 305 ASN A C 1
ATOM 2388 O O . ASN A 1 305 ? -3.877 -3.141 -29.872 1.00 86.56 305 ASN A O 1
ATOM 2392 N N . PRO A 1 306 ? -5.929 -3.879 -30.427 1.00 87.50 306 PRO A N 1
ATOM 2393 C CA . PRO A 1 306 ? -5.514 -5.265 -30.670 1.00 87.50 306 PRO A CA 1
ATOM 2394 C C . PRO A 1 306 ? -4.460 -5.451 -31.769 1.00 87.50 306 PRO A C 1
ATOM 2396 O O . PRO A 1 306 ? -3.925 -6.543 -31.922 1.00 87.50 306 PRO A O 1
ATOM 2399 N N . ALA A 1 307 ? -4.172 -4.411 -32.561 1.00 85.75 307 ALA A N 1
ATOM 2400 C CA . ALA A 1 307 ? -3.089 -4.424 -33.545 1.00 85.75 307 ALA A CA 1
ATOM 2401 C C . ALA A 1 307 ? -1.706 -4.161 -32.923 1.00 85.75 307 ALA A C 1
ATOM 2403 O O . ALA A 1 307 ? -0.697 -4.211 -33.623 1.00 85.75 307 ALA A O 1
ATOM 2404 N N . LEU A 1 308 ? -1.663 -3.831 -31.634 1.00 84.81 308 LEU A N 1
ATOM 2405 C CA . LEU A 1 308 ? -0.448 -3.571 -30.893 1.00 84.81 308 LEU A CA 1
ATOM 2406 C C . LEU A 1 308 ? -0.118 -4.758 -29.987 1.00 84.81 308 LEU A C 1
ATOM 2408 O O . LEU A 1 308 ? -0.914 -5.136 -29.122 1.00 84.81 308 LEU A O 1
ATOM 2412 N N . SER A 1 309 ? 1.111 -5.247 -30.132 1.00 88.31 309 SER A N 1
ATOM 2413 C CA . SER A 1 309 ? 1.707 -6.218 -29.226 1.00 88.31 309 SER A CA 1
ATOM 2414 C C . SER A 1 309 ? 3.104 -5.762 -28.819 1.00 88.31 309 SER A C 1
ATOM 2416 O O . SER A 1 309 ? 3.883 -5.360 -29.681 1.00 88.31 309 SER A O 1
ATOM 2418 N N . LEU A 1 310 ? 3.414 -5.811 -27.523 1.00 90.06 310 LEU A N 1
ATOM 2419 C CA . LEU A 1 310 ? 4.709 -5.395 -26.973 1.00 90.06 310 LEU A CA 1
ATOM 2420 C C . LEU A 1 310 ? 5.258 -6.466 -26.039 1.00 90.06 310 LEU A C 1
ATOM 2422 O O . LEU A 1 310 ? 4.500 -7.108 -25.309 1.00 90.06 310 LEU A O 1
ATOM 2426 N N . ALA A 1 311 ? 6.575 -6.645 -26.059 1.00 92.50 311 ALA A N 1
ATOM 2427 C CA . ALA A 1 311 ? 7.258 -7.554 -25.155 1.00 92.50 311 ALA A CA 1
ATOM 2428 C C . ALA A 1 311 ? 7.475 -6.917 -23.773 1.00 92.50 311 ALA A C 1
ATOM 2430 O O . ALA A 1 311 ? 7.710 -5.711 -23.641 1.00 92.50 311 ALA A O 1
ATOM 2431 N N . LEU A 1 312 ? 7.412 -7.758 -22.744 1.00 94.50 312 LEU A N 1
ATOM 2432 C CA . LEU A 1 312 ? 7.875 -7.445 -21.400 1.00 94.50 312 LEU A CA 1
ATOM 2433 C C . LEU A 1 312 ? 9.402 -7.411 -21.338 1.00 94.50 312 LEU A C 1
ATOM 2435 O O . LEU A 1 312 ? 10.093 -8.054 -22.127 1.00 94.50 312 LEU A O 1
ATOM 2439 N N . ASN A 1 313 ? 9.918 -6.673 -20.358 1.00 95.31 313 ASN A N 1
ATOM 2440 C CA . ASN A 1 313 ? 11.335 -6.650 -20.033 1.00 95.31 313 ASN A CA 1
ATOM 2441 C C . ASN A 1 313 ? 11.820 -8.061 -19.668 1.00 95.31 313 ASN A C 1
ATOM 2443 O O . ASN A 1 313 ? 11.217 -8.739 -18.828 1.00 95.31 313 ASN A O 1
ATOM 2447 N N . ASP A 1 314 ? 12.947 -8.467 -20.250 1.00 96.31 314 ASP A N 1
ATOM 2448 C CA . ASP A 1 314 ? 13.524 -9.794 -20.059 1.00 96.31 314 ASP A CA 1
ATOM 2449 C C . ASP A 1 314 ? 13.864 -10.093 -18.587 1.00 96.31 314 ASP A C 1
ATOM 2451 O O . ASP A 1 314 ? 13.814 -11.252 -18.179 1.00 96.31 314 ASP A O 1
ATOM 2455 N N . VAL A 1 315 ? 14.139 -9.084 -17.752 1.00 97.06 315 VAL A N 1
ATOM 2456 C CA . VAL A 1 315 ? 14.341 -9.261 -16.300 1.00 97.06 315 VAL A CA 1
ATOM 2457 C C . VAL A 1 315 ? 13.094 -9.859 -15.648 1.00 97.06 315 VAL A C 1
ATOM 2459 O O . VAL A 1 315 ? 13.184 -10.850 -14.927 1.00 97.06 315 VAL A O 1
ATOM 2462 N N . VAL A 1 316 ? 11.917 -9.294 -15.928 1.00 96.44 316 VAL A N 1
ATOM 2463 C CA . VAL A 1 316 ? 10.637 -9.748 -15.353 1.00 96.44 316 VAL A CA 1
ATOM 2464 C C . VAL A 1 316 ? 10.226 -11.088 -15.943 1.00 96.44 316 VAL A C 1
ATOM 2466 O O . VAL A 1 316 ? 9.775 -11.990 -15.230 1.00 96.44 316 VAL A O 1
ATOM 2469 N N . ALA A 1 317 ? 10.410 -11.238 -17.255 1.00 96.88 317 ALA A N 1
ATOM 2470 C CA . ALA A 1 317 ? 10.085 -12.468 -17.956 1.00 96.88 317 ALA A CA 1
ATOM 2471 C C . ALA A 1 317 ? 10.891 -13.662 -17.408 1.00 96.88 317 ALA A C 1
ATOM 2473 O O . ALA A 1 317 ? 10.325 -14.739 -17.208 1.00 96.88 317 ALA A O 1
ATOM 2474 N N . ASN A 1 318 ? 12.168 -13.453 -17.061 1.00 97.06 318 ASN A N 1
ATOM 2475 C CA . ASN A 1 318 ? 13.078 -14.510 -16.608 1.00 97.06 318 ASN A CA 1
ATOM 2476 C C . ASN A 1 318 ? 13.218 -14.650 -15.080 1.00 97.06 318 ASN A C 1
ATOM 2478 O O . ASN A 1 318 ? 13.779 -15.644 -14.621 1.00 97.06 318 ASN A O 1
ATOM 2482 N N . ALA A 1 319 ? 12.713 -13.710 -14.275 1.00 97.75 319 ALA A N 1
ATOM 2483 C CA . ALA A 1 319 ? 12.724 -13.845 -12.817 1.00 97.75 319 ALA A CA 1
ATOM 2484 C C . ALA A 1 319 ? 11.754 -14.931 -12.316 1.00 97.75 319 ALA A C 1
ATOM 2486 O O . ALA A 1 319 ? 10.771 -15.262 -12.985 1.00 97.75 319 ALA A O 1
ATOM 2487 N N . ASN A 1 320 ? 12.001 -15.468 -11.120 1.00 97.94 320 ASN A N 1
ATOM 2488 C CA . ASN A 1 320 ? 11.091 -16.399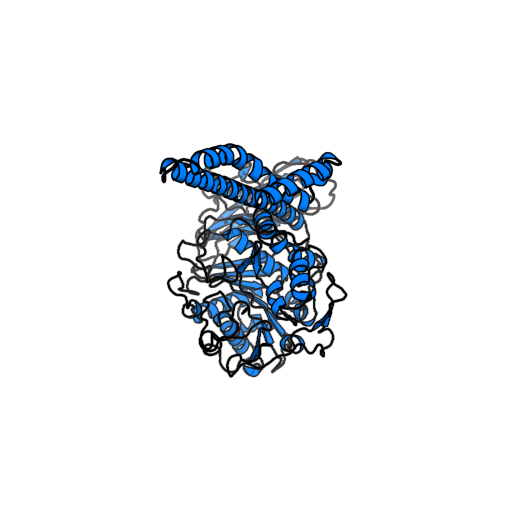 -10.446 1.00 97.94 320 ASN A CA 1
ATOM 2489 C C . ASN A 1 320 ? 10.030 -15.658 -9.628 1.00 97.94 320 ASN A C 1
ATOM 2491 O O . ASN A 1 320 ? 8.870 -16.060 -9.634 1.00 97.94 320 ASN A O 1
ATOM 2495 N N . TYR A 1 321 ? 10.428 -14.565 -8.976 1.00 98.38 321 TYR A N 1
ATOM 2496 C CA . TYR A 1 321 ? 9.569 -13.732 -8.139 1.00 98.38 321 TYR A CA 1
ATOM 2497 C C . TYR A 1 321 ? 9.742 -12.258 -8.495 1.00 98.38 321 TYR A C 1
ATOM 2499 O O . TYR A 1 321 ? 10.795 -11.851 -8.990 1.00 98.38 321 TYR A O 1
ATOM 2507 N N . LEU A 1 322 ? 8.713 -11.462 -8.232 1.00 98.62 322 LEU A N 1
ATOM 2508 C CA . LEU A 1 322 ? 8.664 -10.036 -8.518 1.00 98.62 322 LEU A CA 1
ATOM 2509 C C . LEU A 1 322 ? 8.204 -9.267 -7.276 1.00 98.62 322 LEU A C 1
ATOM 2511 O O . LEU A 1 322 ? 7.225 -9.628 -6.625 1.00 98.62 322 LEU A O 1
ATOM 2515 N N . ILE A 1 323 ? 8.908 -8.186 -6.967 1.00 98.81 323 ILE A N 1
ATOM 2516 C CA . ILE A 1 323 ? 8.532 -7.199 -5.959 1.00 98.81 323 ILE A CA 1
ATOM 2517 C C . ILE A 1 323 ? 8.326 -5.873 -6.685 1.00 98.81 323 ILE A C 1
ATOM 2519 O O . ILE A 1 323 ? 9.201 -5.419 -7.426 1.00 98.81 323 ILE A O 1
ATOM 2523 N N . ASN A 1 324 ? 7.167 -5.254 -6.491 1.00 98.62 324 ASN A N 1
ATOM 2524 C CA . ASN A 1 324 ? 6.837 -3.968 -7.095 1.00 98.62 324 ASN A CA 1
ATOM 2525 C C . ASN A 1 324 ? 6.972 -2.861 -6.045 1.00 98.62 324 ASN A C 1
ATOM 2527 O O . ASN A 1 324 ? 6.261 -2.883 -5.044 1.00 98.62 324 ASN A O 1
ATOM 2531 N N . ILE A 1 325 ? 7.857 -1.891 -6.277 1.00 98.50 325 ILE A N 1
ATOM 2532 C CA . ILE A 1 325 ? 8.074 -0.736 -5.398 1.00 98.50 325 ILE A CA 1
ATOM 2533 C C . ILE A 1 325 ? 7.651 0.539 -6.143 1.00 98.50 325 ILE A C 1
ATOM 2535 O O . ILE A 1 325 ? 8.485 1.211 -6.763 1.00 98.50 325 ILE A O 1
ATOM 2539 N N . PRO A 1 326 ? 6.342 0.852 -6.193 1.00 97.06 326 PRO A N 1
ATOM 2540 C CA . PRO A 1 326 ? 5.874 2.114 -6.743 1.00 97.06 326 PRO A CA 1
ATOM 2541 C C . PRO A 1 326 ? 6.101 3.258 -5.752 1.00 97.06 326 PRO A C 1
ATOM 2543 O O . PRO A 1 326 ? 5.961 3.080 -4.549 1.00 97.06 326 PRO A O 1
ATOM 2546 N N . ILE A 1 327 ? 6.336 4.463 -6.268 1.00 94.94 327 ILE A N 1
ATOM 2547 C CA . ILE A 1 327 ? 6.288 5.692 -5.465 1.00 94.94 327 ILE A CA 1
ATOM 2548 C C . ILE A 1 327 ? 4.858 6.217 -5.461 1.00 94.94 327 ILE A C 1
ATOM 2550 O O . ILE A 1 327 ? 4.287 6.408 -6.537 1.00 94.94 327 ILE A O 1
ATOM 2554 N N . VAL A 1 328 ? 4.311 6.525 -4.286 1.00 94.94 328 VAL A N 1
ATOM 2555 C CA . VAL A 1 328 ? 3.003 7.166 -4.123 1.00 94.94 328 VAL A CA 1
ATOM 2556 C C . VAL A 1 328 ? 3.117 8.637 -4.499 1.00 94.94 328 VAL A C 1
ATOM 2558 O O . VAL A 1 328 ? 3.478 9.492 -3.687 1.00 94.94 328 VAL A O 1
ATOM 2561 N N . LYS A 1 329 ? 2.808 8.950 -5.760 1.00 90.50 329 LYS A N 1
ATOM 2562 C CA . LYS A 1 329 ? 2.827 10.332 -6.252 1.00 90.50 329 LYS A CA 1
ATOM 2563 C C . LYS A 1 329 ? 1.631 10.694 -7.114 1.00 90.50 329 LYS A C 1
ATOM 2565 O O . LYS A 1 329 ? 1.110 9.881 -7.878 1.00 90.50 329 LYS A O 1
ATOM 2570 N N . LYS A 1 330 ? 1.205 11.952 -7.050 1.00 85.88 330 LYS A N 1
ATOM 2571 C CA . LYS A 1 330 ? 0.283 12.539 -8.022 1.00 85.88 330 LYS A CA 1
ATOM 2572 C C . LYS A 1 330 ? 0.978 12.636 -9.379 1.00 85.88 330 LYS A C 1
ATOM 2574 O O . LYS A 1 330 ? 2.193 12.722 -9.504 1.00 85.88 330 LYS A O 1
ATOM 2579 N N . HIS A 1 331 ? 0.164 12.592 -10.424 1.00 84.62 331 HIS A N 1
ATOM 2580 C CA . HIS A 1 331 ? 0.589 12.777 -11.797 1.00 84.62 331 HIS A CA 1
ATOM 2581 C C . HIS A 1 331 ? -0.245 13.866 -12.479 1.00 84.62 331 HIS A C 1
ATOM 2583 O O . HIS A 1 331 ? -1.368 14.177 -12.060 1.00 84.62 331 HIS A O 1
ATOM 2589 N N . GLY A 1 332 ? 0.299 14.436 -13.559 1.00 72.44 332 GLY A N 1
ATOM 2590 C CA . GLY A 1 332 ? -0.442 15.305 -14.475 1.00 72.44 332 GLY A CA 1
ATOM 2591 C C . GLY A 1 332 ? -1.798 14.708 -14.892 1.00 72.44 332 GLY A C 1
ATOM 2592 O O . GLY A 1 332 ? -2.031 13.500 -14.779 1.00 72.44 332 GLY A O 1
ATOM 2593 N N . ASP A 1 333 ? -2.715 15.567 -15.338 1.00 66.12 333 ASP A N 1
ATOM 2594 C CA . ASP A 1 333 ? -4.121 15.241 -15.651 1.00 66.12 333 ASP A CA 1
ATOM 2595 C C . ASP A 1 333 ? -4.971 14.798 -14.439 1.00 66.12 333 ASP A C 1
ATOM 2597 O O . ASP A 1 333 ? -6.111 14.349 -14.588 1.00 66.12 333 ASP A O 1
ATOM 2601 N N . GLY A 1 334 ? -4.440 14.925 -13.218 1.00 60.62 334 GLY A N 1
ATOM 2602 C CA . GLY A 1 334 ? -5.133 14.556 -11.981 1.00 60.62 334 GLY A CA 1
ATOM 2603 C C . GLY A 1 334 ? -5.132 13.055 -11.667 1.00 60.62 334 GLY A C 1
ATOM 2604 O O . GLY A 1 334 ? -5.923 12.643 -10.821 1.00 60.62 334 GLY A O 1
ATOM 2605 N N . SER A 1 335 ? -4.265 12.286 -12.338 1.00 76.38 335 SER A N 1
ATOM 2606 C CA . SER A 1 335 ? -3.985 10.856 -12.116 1.00 76.38 335 SER A CA 1
ATOM 2607 C C . SER A 1 335 ? -3.078 10.638 -10.895 1.00 76.38 335 SER A C 1
ATOM 2609 O O . SER A 1 335 ? -2.520 11.593 -10.348 1.00 76.38 335 SER A O 1
ATOM 2611 N N . ALA A 1 336 ? -2.857 9.378 -10.524 1.00 87.81 336 ALA A N 1
ATOM 2612 C CA . ALA A 1 336 ? -1.774 8.959 -9.636 1.00 87.81 336 ALA A CA 1
ATOM 2613 C C . ALA A 1 336 ? -0.688 8.161 -10.388 1.00 87.81 336 ALA A C 1
ATOM 2615 O O . ALA A 1 336 ? -0.868 7.758 -11.545 1.00 87.81 336 ALA A O 1
ATOM 2616 N N . THR A 1 337 ? 0.448 7.978 -9.731 1.00 88.81 337 THR A N 1
ATOM 2617 C CA . THR A 1 337 ? 1.509 7.029 -10.056 1.00 88.81 337 THR A CA 1
ATOM 2618 C C . THR A 1 337 ? 1.587 6.069 -8.884 1.00 88.81 337 THR A C 1
ATOM 2620 O O . THR A 1 337 ? 1.825 6.510 -7.768 1.00 88.81 337 THR A O 1
ATOM 2623 N N . LEU A 1 338 ? 1.270 4.803 -9.147 1.00 95.00 338 LEU A N 1
ATOM 2624 C CA . LEU A 1 338 ? 1.093 3.736 -8.161 1.00 95.00 338 LEU A CA 1
ATOM 2625 C C . LEU A 1 338 ? 1.564 2.405 -8.781 1.00 95.00 338 LEU A C 1
ATOM 2627 O O . LEU A 1 338 ? 2.258 2.415 -9.805 1.00 95.00 338 LEU A O 1
ATOM 2631 N N . GLY A 1 339 ? 1.186 1.270 -8.195 1.00 95.94 339 GLY A N 1
ATOM 2632 C CA . GLY A 1 339 ? 1.641 -0.071 -8.552 1.00 95.94 339 GLY A CA 1
ATOM 2633 C C . GLY A 1 339 ? 1.393 -0.441 -10.008 1.00 95.94 339 GLY A C 1
ATOM 2634 O O . GLY A 1 339 ? 2.348 -0.779 -10.712 1.00 95.94 339 GLY A O 1
ATOM 2635 N N . PHE A 1 340 ? 0.156 -0.301 -10.500 1.00 95.44 340 PHE A N 1
ATOM 2636 C CA . PHE A 1 340 ? -0.168 -0.669 -11.887 1.00 95.44 340 PHE A CA 1
ATOM 2637 C C . PHE A 1 340 ? 0.638 0.146 -12.897 1.00 95.44 340 PHE A C 1
ATOM 2639 O O . PHE A 1 340 ? 1.127 -0.373 -13.903 1.00 95.44 340 PHE A O 1
ATOM 2646 N N . LYS A 1 341 ? 0.789 1.443 -12.621 1.00 91.94 341 LYS A N 1
ATOM 2647 C CA . LYS A 1 341 ? 1.502 2.369 -13.499 1.00 91.94 341 LYS A CA 1
ATOM 2648 C C . LYS A 1 341 ? 3.010 2.162 -13.464 1.00 91.94 341 LYS A C 1
ATOM 2650 O O . LYS A 1 341 ? 3.659 2.424 -14.471 1.00 91.94 341 LYS A O 1
ATOM 2655 N N . ASN A 1 342 ? 3.568 1.661 -12.365 1.00 94.25 342 ASN A N 1
ATOM 2656 C CA . ASN A 1 342 ? 4.991 1.337 -12.295 1.00 94.25 342 ASN A CA 1
ATOM 2657 C C . ASN A 1 342 ? 5.382 0.273 -13.339 1.00 94.25 342 ASN A C 1
ATOM 2659 O O . ASN A 1 342 ? 6.446 0.357 -13.956 1.00 94.25 342 ASN A O 1
ATOM 2663 N N . HIS A 1 343 ? 4.473 -0.664 -13.634 1.00 94.31 343 HIS A N 1
ATOM 2664 C CA . HIS A 1 343 ? 4.669 -1.668 -14.681 1.00 94.31 343 HIS A CA 1
ATOM 2665 C C . HIS A 1 343 ? 4.525 -1.145 -16.114 1.00 94.31 343 HIS A C 1
ATOM 2667 O O . HIS A 1 343 ? 4.939 -1.838 -17.041 1.00 94.31 343 HIS A O 1
ATOM 2673 N N . TYR A 1 344 ? 4.084 0.101 -16.328 1.00 88.69 344 TYR A N 1
ATOM 2674 C CA . TYR A 1 344 ? 4.287 0.752 -17.628 1.00 88.69 344 TYR A CA 1
ATOM 2675 C C . TYR A 1 344 ? 5.776 0.797 -17.998 1.00 88.69 344 TYR A C 1
ATOM 2677 O O . TYR A 1 344 ? 6.145 0.563 -19.142 1.00 88.69 344 TYR A O 1
ATOM 2685 N N . GLY A 1 345 ? 6.651 0.978 -17.003 1.00 88.31 345 GLY A N 1
ATOM 2686 C CA . GLY A 1 345 ? 8.098 0.853 -17.164 1.00 88.31 345 GLY A CA 1
ATOM 2687 C C . GLY A 1 345 ? 8.594 -0.594 -17.234 1.00 88.31 345 GLY A C 1
ATOM 2688 O O . GLY A 1 345 ? 9.753 -0.828 -16.919 1.00 88.31 345 GLY A O 1
ATOM 2689 N N . SER A 1 346 ? 7.747 -1.582 -17.546 1.00 92.75 346 SER A N 1
ATOM 2690 C CA . SER A 1 346 ? 8.126 -2.997 -17.748 1.00 92.75 346 SER A CA 1
ATOM 2691 C C . SER A 1 346 ? 7.879 -3.496 -19.173 1.00 92.75 346 SER A C 1
ATOM 2693 O O . SER A 1 346 ? 8.160 -4.657 -19.451 1.00 92.75 346 SER A O 1
ATOM 2695 N N . ILE A 1 347 ? 7.377 -2.643 -20.067 1.00 89.62 347 ILE A N 1
ATOM 2696 C CA . ILE A 1 347 ? 7.160 -2.946 -21.486 1.00 89.62 347 ILE A CA 1
ATOM 2697 C C . ILE A 1 347 ? 8.045 -2.067 -22.366 1.00 89.62 347 ILE A C 1
ATOM 2699 O O . ILE A 1 347 ? 8.470 -0.984 -21.953 1.00 89.62 347 ILE A O 1
ATOM 2703 N N . GLU A 1 348 ? 8.308 -2.532 -23.584 1.00 82.69 348 GLU A N 1
ATOM 2704 C CA . GLU A 1 348 ? 9.037 -1.749 -24.578 1.00 82.69 348 GLU A CA 1
ATOM 2705 C C . GLU A 1 348 ? 8.246 -0.483 -24.921 1.00 82.69 348 GLU A C 1
ATOM 2707 O O . GLU A 1 348 ? 7.115 -0.554 -25.405 1.00 82.69 348 GLU A O 1
ATOM 2712 N N . THR A 1 349 ? 8.826 0.691 -24.669 1.00 68.31 349 THR A N 1
ATOM 2713 C CA . THR A 1 349 ? 8.194 1.964 -25.027 1.00 68.31 349 THR A CA 1
ATOM 2714 C C . THR A 1 349 ? 9.169 2.830 -25.815 1.00 68.31 349 THR A C 1
ATOM 2716 O O . THR A 1 349 ? 10.249 3.170 -25.345 1.00 68.31 349 THR A O 1
ATOM 2719 N N . ASP A 1 350 ? 8.775 3.213 -27.029 1.00 61.72 350 ASP A N 1
ATOM 2720 C CA . ASP A 1 350 ? 9.437 4.279 -27.779 1.00 61.72 350 ASP A CA 1
ATOM 2721 C C . ASP A 1 350 ? 8.552 5.532 -27.722 1.00 61.72 350 ASP A C 1
ATOM 2723 O O . ASP A 1 350 ? 7.394 5.524 -28.164 1.00 61.72 350 ASP A O 1
ATOM 2727 N N . TYR A 1 351 ? 9.110 6.611 -27.161 1.00 54.78 351 TYR A N 1
ATOM 2728 C CA . TYR A 1 351 ? 8.471 7.915 -26.960 1.00 54.78 351 TYR A CA 1
ATOM 2729 C C . TYR A 1 351 ? 7.916 8.519 -28.259 1.00 54.78 351 TYR A C 1
ATOM 2731 O O . TYR A 1 351 ? 6.982 9.321 -28.220 1.00 54.78 351 TYR A O 1
ATOM 2739 N N . TYR A 1 352 ? 8.452 8.108 -29.411 1.00 51.03 352 TYR A N 1
ATOM 2740 C CA . TYR A 1 352 ? 8.103 8.653 -30.721 1.00 51.03 352 TYR A CA 1
ATOM 2741 C C . TYR A 1 352 ? 7.131 7.782 -31.523 1.00 51.03 352 TYR A C 1
ATOM 2743 O O . TYR A 1 352 ? 6.789 8.124 -32.658 1.00 51.03 352 TYR A O 1
ATOM 2751 N N . THR A 1 353 ? 6.646 6.680 -30.948 1.00 57.03 353 THR A N 1
ATOM 2752 C CA . THR A 1 353 ? 5.698 5.792 -31.629 1.00 57.03 353 THR A CA 1
ATOM 2753 C C . THR A 1 353 ? 4.243 6.176 -31.378 1.00 57.03 353 THR A C 1
ATOM 2755 O O . THR A 1 353 ? 3.874 6.815 -30.389 1.00 57.03 353 THR A O 1
ATOM 2758 N N . SER A 1 354 ? 3.368 5.705 -32.268 1.00 55.34 354 SER A N 1
ATOM 2759 C CA . SER A 1 354 ? 1.914 5.761 -32.095 1.00 55.34 354 SER A CA 1
ATOM 2760 C C . SER A 1 354 ? 1.432 5.093 -30.804 1.00 55.34 354 SER A C 1
ATOM 2762 O O . SER A 1 354 ? 0.340 5.421 -30.339 1.00 55.34 354 SER A O 1
ATOM 2764 N N . PHE A 1 355 ? 2.229 4.190 -30.215 1.00 65.00 355 PHE A N 1
ATOM 2765 C CA . PHE A 1 355 ? 1.890 3.538 -28.958 1.00 65.00 355 PHE A CA 1
ATOM 2766 C C . PHE A 1 355 ? 1.795 4.530 -27.803 1.00 65.00 355 PHE A C 1
ATOM 2768 O O . PHE A 1 355 ? 0.760 4.557 -27.156 1.00 65.00 355 PHE A O 1
ATOM 2775 N N . SER A 1 356 ? 2.791 5.399 -27.596 1.00 66.50 356 SER A N 1
ATOM 2776 C CA . SER A 1 356 ? 2.766 6.384 -26.501 1.00 66.50 356 SER A CA 1
ATOM 2777 C C . SER A 1 356 ? 1.475 7.219 -26.529 1.00 66.50 356 SER A C 1
ATOM 2779 O O . SER A 1 356 ? 0.755 7.328 -25.537 1.00 66.50 356 SER A O 1
ATOM 2781 N N . THR A 1 357 ? 1.083 7.708 -27.711 1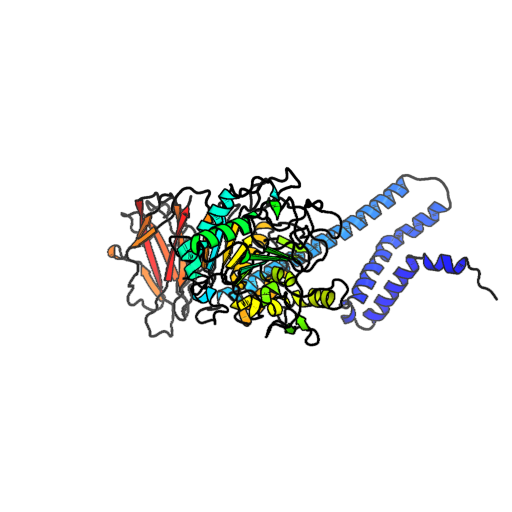.00 67.31 357 THR A N 1
ATOM 2782 C CA . THR A 1 357 ? -0.159 8.486 -27.867 1.00 67.31 357 THR A CA 1
ATOM 2783 C C . THR A 1 357 ? -1.418 7.642 -27.627 1.00 67.31 357 THR A C 1
ATOM 2785 O O . THR A 1 357 ? -2.354 8.111 -26.976 1.00 67.31 357 THR A O 1
ATOM 2788 N N . ALA A 1 358 ? -1.458 6.406 -28.135 1.00 66.56 358 ALA A N 1
ATOM 2789 C CA . ALA A 1 358 ? -2.583 5.495 -27.933 1.00 66.56 358 ALA A CA 1
ATOM 2790 C C . ALA A 1 358 ? -2.723 5.077 -26.460 1.00 66.56 358 ALA A C 1
ATOM 2792 O O . ALA A 1 358 ? -3.823 5.147 -25.922 1.00 66.56 358 ALA A O 1
ATOM 2793 N N . PHE A 1 359 ? -1.616 4.760 -25.792 1.00 73.00 359 PHE A N 1
ATOM 2794 C CA . PHE A 1 359 ? -1.548 4.411 -24.377 1.00 73.00 359 PHE A CA 1
ATOM 2795 C C . PHE A 1 359 ? -2.035 5.557 -23.485 1.00 73.00 359 PHE A C 1
ATOM 2797 O O . PHE A 1 359 ? -2.847 5.366 -22.578 1.00 73.00 359 PHE A O 1
ATOM 2804 N N . HIS A 1 360 ? -1.604 6.790 -23.776 1.00 73.38 360 HIS A N 1
ATOM 2805 C CA . HIS A 1 360 ? -2.088 7.973 -23.068 1.00 73.38 360 HIS A CA 1
ATOM 2806 C C . HIS A 1 360 ? -3.611 8.140 -23.172 1.00 73.38 360 HIS A C 1
ATOM 2808 O O . HIS A 1 360 ? -4.210 8.672 -22.241 1.00 73.38 360 HIS A O 1
ATOM 2814 N N . ALA A 1 361 ? -4.245 7.667 -24.250 1.00 71.62 361 ALA A N 1
ATOM 2815 C CA . ALA A 1 361 ? -5.701 7.612 -24.366 1.00 71.62 361 ALA A CA 1
ATOM 2816 C C . ALA A 1 361 ? -6.311 6.370 -23.686 1.00 71.62 361 ALA A C 1
ATOM 2818 O O . ALA A 1 361 ? -7.384 6.474 -23.095 1.00 71.62 361 ALA A O 1
ATOM 2819 N N . ALA A 1 362 ? -5.629 5.225 -23.742 1.00 74.38 362 ALA A N 1
ATOM 2820 C CA . ALA A 1 362 ? -6.086 3.921 -23.259 1.00 74.38 362 ALA A CA 1
ATOM 2821 C C . ALA A 1 362 ? -5.968 3.719 -21.739 1.00 74.38 362 ALA A C 1
ATOM 2823 O O . ALA A 1 362 ? -6.593 2.820 -21.187 1.00 74.38 362 ALA A O 1
ATOM 2824 N N . ARG A 1 363 ? -5.214 4.567 -21.031 1.00 74.62 363 ARG A N 1
ATOM 2825 C CA . ARG A 1 363 ? -5.065 4.486 -19.564 1.00 74.62 363 ARG A CA 1
ATOM 2826 C C . ARG A 1 363 ? -6.249 5.042 -18.760 1.00 74.62 363 ARG A C 1
ATOM 2828 O O . ARG A 1 363 ? -6.267 4.919 -17.539 1.00 74.62 363 ARG A O 1
ATOM 2835 N N . PHE A 1 364 ? -7.210 5.694 -19.415 1.00 77.75 364 PHE A N 1
ATOM 2836 C CA . PHE A 1 364 ? -8.340 6.381 -18.769 1.00 77.75 364 PHE A CA 1
ATOM 2837 C C . PHE A 1 364 ? -9.704 5.671 -18.863 1.00 77.75 364 PHE A C 1
ATOM 2839 O O . PHE A 1 364 ? -10.530 5.866 -17.969 1.00 77.75 364 PHE A O 1
ATOM 2846 N N . PRO A 1 365 ? -10.020 4.893 -19.914 1.00 83.38 365 PRO A N 1
ATOM 2847 C CA . PRO A 1 365 ? -11.240 4.101 -19.965 1.00 83.38 365 PRO A CA 1
ATOM 2848 C C . PRO A 1 365 ? -11.363 3.116 -18.794 1.00 83.38 365 PRO A C 1
ATOM 2850 O O . PRO A 1 365 ? -10.372 2.635 -18.251 1.00 83.38 365 PRO A O 1
ATOM 2853 N N . ARG A 1 366 ? -12.614 2.808 -18.436 1.00 86.25 366 ARG A N 1
ATOM 2854 C CA . ARG A 1 366 ? -13.019 1.763 -17.474 1.00 86.25 366 ARG A CA 1
ATOM 2855 C C . ARG A 1 366 ? -13.059 0.356 -18.093 1.00 86.25 366 ARG A C 1
ATOM 2857 O O . ARG A 1 366 ? -13.367 -0.617 -17.414 1.00 86.25 366 ARG A O 1
ATOM 2864 N N . THR A 1 367 ? -12.847 0.261 -19.397 1.00 89.44 367 THR A N 1
ATOM 2865 C CA . THR A 1 367 ? -12.864 -0.996 -20.144 1.00 89.44 367 THR A CA 1
ATOM 2866 C C . THR A 1 367 ? -11.751 -0.960 -21.171 1.00 89.44 367 THR A C 1
ATOM 2868 O O . THR A 1 367 ? -11.623 0.051 -21.870 1.00 89.44 367 THR A O 1
ATOM 2871 N N . ASN A 1 368 ? -11.041 -2.075 -21.321 1.00 90.81 368 ASN A N 1
ATOM 2872 C CA . ASN A 1 368 ? -9.866 -2.209 -22.173 1.00 90.81 368 ASN A CA 1
ATOM 2873 C C . ASN A 1 368 ? -8.769 -1.219 -21.770 1.00 90.81 368 ASN A C 1
ATOM 2875 O O . ASN A 1 368 ? -8.242 -0.504 -22.613 1.00 90.81 368 ASN A O 1
ATOM 2879 N N . ASN A 1 369 ? -8.486 -1.113 -20.474 1.00 92.06 369 ASN A N 1
ATOM 2880 C CA . ASN A 1 369 ? -7.418 -0.263 -19.975 1.00 92.06 369 ASN A CA 1
ATOM 2881 C C . ASN A 1 369 ? -6.050 -0.946 -20.125 1.00 92.06 369 ASN A C 1
ATOM 2883 O O . ASN A 1 369 ? -5.827 -2.029 -19.583 1.00 92.06 369 ASN A O 1
ATOM 2887 N N . ASP A 1 370 ? -5.112 -0.283 -20.801 1.00 91.31 370 ASP A N 1
ATOM 2888 C CA . ASP A 1 370 ? -3.786 -0.851 -21.082 1.00 91.31 370 ASP A CA 1
ATOM 2889 C C . ASP A 1 370 ? -2.965 -1.120 -19.805 1.00 91.31 370 ASP A C 1
ATOM 2891 O O . ASP A 1 370 ? -2.146 -2.036 -19.784 1.00 91.31 370 ASP A O 1
ATOM 2895 N N . LEU A 1 371 ? -3.192 -0.378 -18.709 1.00 92.69 371 LEU A N 1
ATOM 2896 C CA . LEU A 1 371 ? -2.551 -0.685 -17.421 1.00 92.69 371 LEU A CA 1
ATOM 2897 C C . LEU A 1 371 ? -3.001 -2.045 -16.886 1.00 92.69 371 LEU A C 1
ATOM 2899 O O . LEU A 1 371 ? -2.200 -2.779 -16.309 1.00 92.69 371 LEU A O 1
ATOM 2903 N N . VAL A 1 372 ? -4.273 -2.385 -17.087 1.00 95.38 372 VAL A N 1
ATOM 2904 C CA . VAL A 1 372 ? -4.834 -3.672 -16.671 1.00 95.38 372 VAL A CA 1
ATOM 2905 C C . VAL A 1 372 ? -4.275 -4.794 -17.538 1.00 95.38 372 VAL A C 1
ATOM 2907 O O . VAL A 1 372 ? -3.935 -5.843 -17.005 1.00 95.38 372 VAL A O 1
ATOM 2910 N N . ASP A 1 373 ? -4.091 -4.561 -18.839 1.00 94.44 373 ASP A N 1
ATOM 2911 C CA . ASP A 1 373 ? -3.492 -5.546 -19.752 1.00 94.44 373 ASP A CA 1
ATOM 2912 C C . ASP A 1 373 ? -2.059 -5.902 -19.368 1.00 94.44 373 ASP A C 1
ATOM 2914 O O . ASP A 1 373 ? -1.700 -7.079 -19.344 1.00 94.44 373 ASP A O 1
ATOM 2918 N N . ILE A 1 374 ? -1.261 -4.894 -19.006 1.00 94.81 374 ILE A N 1
ATOM 2919 C CA . ILE A 1 374 ? 0.110 -5.097 -18.533 1.00 94.81 374 ILE A CA 1
ATOM 2920 C C . ILE A 1 374 ? 0.106 -5.929 -17.251 1.00 94.81 374 ILE A C 1
ATOM 2922 O O . ILE A 1 374 ? 0.773 -6.957 -17.174 1.00 94.81 374 ILE A O 1
ATOM 2926 N N . ASN A 1 375 ? -0.672 -5.512 -16.252 1.00 96.19 375 ASN A N 1
ATOM 2927 C CA . ASN A 1 375 ? -0.655 -6.151 -14.937 1.00 96.19 375 ASN A CA 1
ATOM 2928 C C . ASN A 1 375 ? -1.340 -7.526 -14.927 1.00 96.19 375 ASN A C 1
ATOM 2930 O O . ASN A 1 375 ? -1.030 -8.333 -14.061 1.00 96.19 375 ASN A O 1
ATOM 2934 N N . ASN A 1 376 ? -2.216 -7.832 -15.891 1.00 95.56 376 ASN A N 1
ATOM 2935 C CA . ASN A 1 376 ? -2.834 -9.155 -16.034 1.00 95.56 376 ASN A CA 1
ATOM 2936 C C . ASN A 1 376 ? -1.923 -10.189 -16.726 1.00 95.56 376 ASN A C 1
ATOM 2938 O O . ASN A 1 376 ? -2.286 -11.366 -16.828 1.00 95.56 376 ASN A O 1
ATOM 2942 N N . ASN A 1 377 ? -0.748 -9.786 -17.216 1.00 95.88 377 ASN A N 1
ATOM 2943 C CA . ASN A 1 377 ? 0.227 -10.727 -17.753 1.00 95.88 377 ASN A CA 1
ATOM 2944 C C . ASN A 1 377 ? 0.743 -11.664 -16.645 1.00 95.88 377 ASN A C 1
ATOM 2946 O O . ASN A 1 377 ? 1.047 -11.213 -15.542 1.00 95.88 377 ASN A O 1
ATOM 2950 N N . THR A 1 378 ? 0.874 -12.957 -16.944 1.00 95.12 378 THR A N 1
ATOM 2951 C CA . THR A 1 378 ? 1.291 -14.009 -15.997 1.00 95.12 378 THR A CA 1
ATOM 2952 C C . THR A 1 378 ? 2.665 -13.743 -15.377 1.00 95.12 378 THR A C 1
ATOM 2954 O O . THR A 1 378 ? 2.872 -13.993 -14.192 1.00 95.12 378 THR A O 1
ATOM 2957 N N . HIS A 1 379 ? 3.599 -13.133 -16.111 1.00 96.62 379 HIS A N 1
ATOM 2958 C CA . HIS A 1 379 ? 4.899 -12.751 -15.556 1.00 96.62 379 HIS A CA 1
ATOM 2959 C C . HIS A 1 379 ? 4.845 -11.578 -14.571 1.00 96.62 379 HIS A C 1
ATOM 2961 O O . HIS A 1 379 ? 5.827 -11.359 -13.866 1.00 96.62 379 HIS A O 1
ATOM 2967 N N . ILE A 1 380 ? 3.735 -10.838 -14.509 1.00 96.81 380 ILE A N 1
ATOM 2968 C CA . ILE A 1 380 ? 3.509 -9.800 -13.502 1.00 96.81 380 ILE A CA 1
ATOM 2969 C C . ILE A 1 380 ? 2.586 -10.337 -12.409 1.00 96.81 380 ILE A C 1
ATOM 2971 O O . ILE A 1 380 ? 3.031 -10.458 -11.268 1.00 96.81 380 ILE A O 1
ATOM 2975 N N . LYS A 1 381 ? 1.340 -10.713 -12.729 1.00 94.69 381 LYS A N 1
ATOM 2976 C CA . LYS A 1 381 ? 0.360 -11.103 -11.701 1.00 94.69 381 LYS A CA 1
ATOM 2977 C C . LYS A 1 381 ? 0.784 -12.336 -10.904 1.00 94.69 381 LYS A C 1
ATOM 2979 O O . LYS A 1 381 ? 0.735 -12.298 -9.681 1.00 94.69 381 LYS A O 1
ATOM 2984 N N . ASP A 1 382 ? 1.272 -13.389 -11.564 1.00 94.25 382 ASP A N 1
ATOM 2985 C CA . ASP A 1 382 ? 1.531 -14.664 -10.883 1.00 94.25 382 ASP A CA 1
ATOM 2986 C C . ASP A 1 382 ? 2.855 -14.617 -10.109 1.00 94.25 382 ASP A C 1
ATOM 2988 O O . ASP A 1 382 ? 3.043 -15.360 -9.145 1.00 94.25 382 ASP A O 1
ATOM 2992 N N . LYS A 1 383 ? 3.780 -13.740 -10.528 1.00 96.75 383 LYS A N 1
ATOM 2993 C CA . LYS A 1 383 ? 5.107 -13.589 -9.918 1.00 96.75 383 LYS A CA 1
ATOM 2994 C C . LYS A 1 383 ? 5.175 -12.504 -8.850 1.00 96.75 383 LYS A C 1
ATOM 2996 O O . LYS A 1 383 ? 6.134 -12.516 -8.083 1.00 96.75 383 LYS A O 1
ATOM 3001 N N . THR A 1 384 ? 4.236 -11.556 -8.806 1.00 97.62 384 THR A N 1
ATOM 3002 C CA . THR A 1 384 ? 4.263 -10.479 -7.805 1.00 97.62 384 THR A CA 1
ATOM 3003 C C . THR A 1 384 ? 3.957 -11.044 -6.424 1.00 97.62 384 THR A C 1
ATOM 3005 O O . THR A 1 384 ? 2.844 -11.494 -6.159 1.00 97.62 384 THR A O 1
ATOM 3008 N N . VAL A 1 385 ? 4.954 -11.009 -5.541 1.00 98.00 385 VAL A N 1
ATOM 3009 C CA . VAL A 1 385 ? 4.853 -11.544 -4.172 1.00 98.00 385 VAL A CA 1
ATOM 3010 C C . VAL A 1 385 ? 4.767 -10.467 -3.106 1.00 98.00 385 VAL A C 1
ATOM 3012 O O . VAL A 1 385 ? 4.397 -10.758 -1.974 1.00 98.00 385 VAL A O 1
ATOM 3015 N N . LEU A 1 386 ? 5.112 -9.229 -3.457 1.00 98.62 386 LEU A N 1
ATOM 3016 C CA . LEU A 1 386 ? 4.997 -8.081 -2.574 1.00 98.62 386 LEU A CA 1
ATOM 3017 C C . LEU A 1 386 ? 4.879 -6.796 -3.389 1.00 98.62 386 LEU A C 1
ATOM 3019 O O . LEU A 1 386 ? 5.608 -6.582 -4.361 1.00 98.62 386 LEU A O 1
ATOM 3023 N N . ILE A 1 387 ? 3.995 -5.922 -2.932 1.00 98.75 387 ILE A N 1
ATOM 3024 C CA . ILE A 1 387 ? 3.897 -4.534 -3.357 1.00 98.75 387 ILE A CA 1
ATOM 3025 C C . ILE A 1 387 ? 4.291 -3.686 -2.160 1.00 98.75 387 ILE A C 1
ATOM 3027 O O . ILE A 1 387 ? 3.651 -3.773 -1.111 1.00 98.75 387 ILE A O 1
ATOM 3031 N N . LEU A 1 388 ? 5.357 -2.908 -2.328 1.00 98.81 388 LEU A N 1
ATOM 3032 C CA . LEU A 1 388 ? 5.877 -1.985 -1.330 1.00 98.81 388 LEU A CA 1
ATOM 3033 C C . LEU A 1 388 ? 5.663 -0.553 -1.823 1.00 98.81 388 LEU A C 1
ATOM 3035 O O . LEU A 1 388 ? 6.502 -0.003 -2.529 1.00 98.81 388 LEU A O 1
ATOM 3039 N N . GLY A 1 389 ? 4.512 0.031 -1.504 1.00 98.62 389 GLY A N 1
ATOM 3040 C CA . GLY A 1 389 ? 4.218 1.415 -1.855 1.00 98.62 389 GLY A CA 1
ATOM 3041 C C . GLY A 1 389 ? 5.084 2.377 -1.055 1.00 98.62 389 GLY A C 1
ATOM 3042 O O . GLY A 1 389 ? 4.933 2.465 0.161 1.00 98.62 389 GLY A O 1
ATOM 3043 N N . ASP A 1 390 ? 5.969 3.098 -1.734 1.00 98.00 390 ASP A N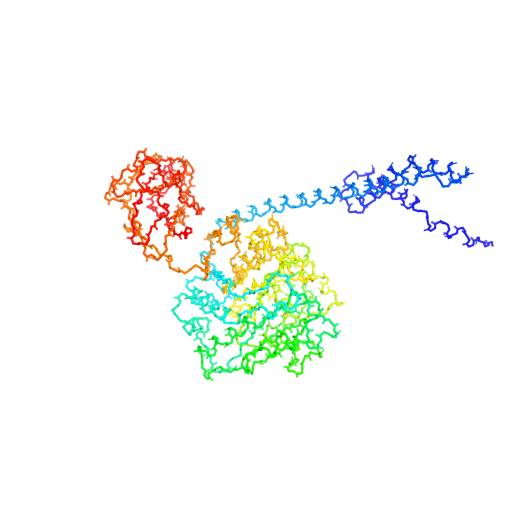 1
ATOM 3044 C CA . ASP A 1 390 ? 6.869 4.073 -1.132 1.00 98.00 390 ASP A CA 1
ATOM 3045 C C . ASP A 1 390 ? 6.219 5.459 -1.082 1.00 98.00 390 ASP A C 1
ATOM 3047 O O . ASP A 1 390 ? 6.014 6.119 -2.106 1.00 98.00 390 ASP A O 1
ATOM 3051 N N . ALA A 1 391 ? 5.886 5.896 0.128 1.00 96.19 391 ALA A N 1
ATOM 3052 C CA . ALA A 1 391 ? 5.409 7.235 0.425 1.00 96.19 391 ALA A CA 1
ATOM 3053 C C . ALA A 1 391 ? 6.302 7.926 1.466 1.00 96.19 391 ALA A C 1
ATOM 3055 O O . ALA A 1 391 ? 5.831 8.843 2.130 1.00 96.19 391 ALA A O 1
ATOM 3056 N N . ILE A 1 392 ? 7.569 7.515 1.631 1.00 95.56 392 ILE A N 1
ATOM 3057 C CA . ILE A 1 392 ? 8.453 8.103 2.650 1.00 95.56 392 ILE A CA 1
ATOM 3058 C C . ILE A 1 392 ? 8.585 9.606 2.411 1.00 95.56 392 ILE A C 1
ATOM 3060 O O . ILE A 1 392 ? 8.266 10.397 3.290 1.00 95.56 392 ILE A O 1
ATOM 3064 N N . ILE A 1 393 ? 8.958 9.989 1.189 1.00 92.75 393 ILE A N 1
ATOM 3065 C CA . ILE A 1 393 ? 8.853 11.375 0.715 1.00 92.75 393 ILE A CA 1
ATOM 3066 C C . ILE A 1 393 ? 7.502 11.590 0.026 1.00 92.75 393 ILE A C 1
ATOM 3068 O O . ILE A 1 393 ? 6.801 12.568 0.293 1.00 92.75 393 ILE A O 1
ATOM 3072 N N . GLY A 1 394 ? 7.118 10.647 -0.846 1.00 90.44 394 GLY A N 1
ATOM 3073 C CA . GLY A 1 394 ? 5.907 10.725 -1.660 1.00 90.44 394 GLY A CA 1
ATOM 3074 C C . GLY A 1 394 ? 5.876 11.950 -2.585 1.00 90.44 394 GLY A C 1
ATOM 3075 O O . GLY A 1 394 ? 6.653 12.889 -2.464 1.00 90.44 394 GLY A O 1
ATOM 3076 N N . GLY A 1 395 ? 4.948 11.975 -3.537 1.00 88.31 395 GLY A N 1
ATOM 3077 C CA . GLY A 1 395 ? 4.769 13.134 -4.416 1.00 88.31 395 GLY A CA 1
ATOM 3078 C C . GLY A 1 395 ? 3.387 13.736 -4.299 1.00 88.31 395 GLY A C 1
ATOM 3079 O O . GLY A 1 395 ? 2.449 13.270 -4.947 1.00 88.31 395 GLY A O 1
ATOM 3080 N N . ARG A 1 396 ? 3.248 14.811 -3.525 1.00 83.31 396 ARG A N 1
ATOM 3081 C CA . ARG A 1 396 ? 1.971 15.525 -3.424 1.00 83.31 396 ARG A CA 1
ATOM 3082 C C . ARG A 1 396 ? 1.566 16.185 -4.748 1.00 83.31 396 ARG A C 1
ATOM 3084 O O . ARG A 1 396 ? 0.375 16.209 -5.084 1.00 83.31 396 ARG A O 1
ATOM 3091 N N . ASP A 1 397 ? 2.535 16.737 -5.478 1.00 77.94 397 ASP A N 1
ATOM 3092 C CA . ASP A 1 397 ? 2.311 17.598 -6.643 1.00 77.94 397 ASP A CA 1
ATOM 3093 C C . ASP A 1 397 ? 2.538 16.910 -7.998 1.00 77.94 397 ASP A C 1
ATOM 3095 O O . ASP A 1 397 ? 2.119 15.775 -8.203 1.00 77.94 397 ASP A O 1
ATOM 3099 N N . MET A 1 398 ? 2.998 17.640 -9.013 1.00 75.81 398 MET A N 1
ATOM 3100 C CA . MET A 1 398 ? 3.155 17.083 -10.354 1.00 75.81 398 MET A CA 1
ATOM 3101 C C . MET A 1 398 ? 4.245 16.014 -10.335 1.00 75.81 398 MET A C 1
ATOM 3103 O O . MET A 1 398 ? 5.141 16.016 -9.503 1.00 75.81 398 MET A O 1
ATOM 3107 N N . ASN A 1 399 ? 4.166 15.077 -11.269 1.00 73.31 399 ASN A N 1
ATOM 3108 C CA . ASN A 1 399 ? 5.101 13.965 -11.275 1.00 73.31 399 ASN A CA 1
ATOM 3109 C C . ASN A 1 399 ? 6.468 14.309 -11.873 1.00 73.31 399 ASN A C 1
ATOM 3111 O O . ASN A 1 399 ? 7.277 13.405 -11.879 1.00 73.31 399 ASN A O 1
ATOM 3115 N N . TYR A 1 400 ? 6.697 15.520 -12.387 1.00 78.75 400 TYR A N 1
ATOM 3116 C CA . TYR A 1 400 ? 7.983 15.999 -12.933 1.00 78.75 400 TYR A CA 1
ATOM 3117 C C . TYR A 1 400 ? 8.364 17.309 -12.228 1.00 78.75 400 TYR A C 1
ATOM 3119 O O . TYR A 1 400 ? 8.493 18.366 -12.851 1.00 78.75 400 TYR A O 1
ATOM 3127 N N . THR A 1 401 ? 8.244 17.282 -10.905 1.00 79.19 401 THR A N 1
ATOM 3128 C CA . THR A 1 401 ? 8.640 18.395 -10.052 1.00 79.19 401 THR A CA 1
ATOM 3129 C C . THR A 1 401 ? 9.346 17.849 -8.820 1.00 79.19 401 THR A C 1
ATOM 3131 O O . THR A 1 401 ? 9.003 16.735 -8.389 1.00 79.19 401 THR A O 1
ATOM 3134 N N . PRO A 1 402 ? 10.208 18.667 -8.197 1.00 83.62 402 PRO A N 1
ATOM 3135 C CA . PRO A 1 402 ? 10.801 18.343 -6.914 1.00 83.62 402 PRO A CA 1
ATOM 3136 C C . PRO A 1 402 ? 9.749 18.019 -5.852 1.00 83.62 402 PRO A C 1
ATOM 3138 O O . PRO A 1 402 ? 8.596 18.474 -5.967 1.00 83.62 402 PRO A O 1
ATOM 3141 N N . PRO A 1 403 ? 10.105 17.232 -4.820 1.00 86.50 403 PRO A N 1
ATOM 3142 C CA . PRO A 1 403 ? 9.185 16.925 -3.741 1.00 86.50 403 PRO A CA 1
ATOM 3143 C C . PRO A 1 403 ? 8.635 18.192 -3.097 1.00 86.50 403 PRO A C 1
ATOM 3145 O O . PRO A 1 403 ? 9.294 19.225 -2.997 1.00 86.50 403 PRO A O 1
ATOM 3148 N N . SER A 1 404 ? 7.387 18.104 -2.649 1.00 86.31 404 SER A N 1
ATOM 3149 C CA . SER A 1 404 ? 6.708 19.172 -1.930 1.00 86.31 404 SER A CA 1
ATOM 3150 C C . SER A 1 404 ? 6.133 18.644 -0.624 1.00 86.31 404 SER A C 1
ATOM 3152 O O . SER A 1 404 ? 5.783 17.470 -0.500 1.00 86.31 404 SER A O 1
ATOM 3154 N N . LEU A 1 405 ? 6.043 19.531 0.366 1.00 88.12 405 LEU A N 1
ATOM 3155 C CA . LEU A 1 405 ? 5.528 19.196 1.690 1.00 88.12 405 LEU A CA 1
ATOM 3156 C C . LEU A 1 405 ? 4.050 18.798 1.631 1.00 88.12 405 LEU A C 1
ATOM 3158 O O . LEU A 1 405 ? 3.233 19.456 0.974 1.00 88.12 405 LEU A O 1
ATOM 3162 N N . TRP A 1 406 ? 3.679 17.785 2.413 1.00 89.94 406 TRP A N 1
ATOM 3163 C CA . TRP A 1 406 ? 2.311 17.273 2.513 1.00 89.94 406 TRP A CA 1
ATOM 3164 C C . TRP A 1 406 ? 1.449 18.097 3.490 1.00 89.94 406 TRP A C 1
ATOM 3166 O O . TRP A 1 406 ? 0.783 17.615 4.393 1.00 89.94 406 TRP A O 1
ATOM 3176 N N . SER A 1 407 ? 1.437 19.409 3.285 1.00 84.62 407 SER A N 1
ATOM 3177 C CA . SER A 1 407 ? 0.902 20.416 4.214 1.00 84.62 407 SER A CA 1
ATOM 3178 C C . SER A 1 407 ? -0.622 20.457 4.442 1.00 84.62 407 SER A C 1
ATOM 3180 O O . SER A 1 407 ? -1.089 21.342 5.159 1.00 84.62 407 SER A O 1
ATOM 3182 N N . THR A 1 408 ? -1.446 19.622 3.794 1.00 83.75 408 THR A N 1
ATOM 3183 C CA . THR A 1 408 ? -2.913 19.718 3.956 1.00 83.75 408 THR A CA 1
ATOM 3184 C C . THR A 1 408 ? -3.432 18.817 5.059 1.00 83.75 408 THR A C 1
ATOM 3186 O O . THR A 1 408 ? -4.313 19.238 5.811 1.00 83.75 408 THR A O 1
ATOM 3189 N N . ARG A 1 409 ? -2.905 17.602 5.159 1.00 85.56 409 ARG A N 1
ATOM 3190 C CA . ARG A 1 409 ? -3.257 16.636 6.195 1.00 85.56 409 ARG A CA 1
ATOM 3191 C C . ARG A 1 409 ? -2.066 16.186 7.017 1.00 85.56 409 ARG A C 1
ATOM 3193 O O . ARG A 1 409 ? -2.278 15.550 8.041 1.00 85.56 409 ARG A O 1
ATOM 3200 N N . PHE A 1 410 ? -0.852 16.549 6.636 1.00 82.38 410 PHE A N 1
ATOM 3201 C CA . PHE A 1 410 ? 0.328 16.388 7.472 1.00 82.38 410 PHE A CA 1
ATOM 3202 C C . PHE A 1 410 ? 0.724 17.749 8.044 1.00 82.38 410 PHE A C 1
ATOM 3204 O O . PHE A 1 410 ? 0.260 18.797 7.578 1.00 82.38 410 PHE A O 1
ATOM 3211 N N . ALA A 1 411 ? 1.529 17.738 9.109 1.00 68.25 411 ALA A N 1
ATOM 3212 C CA . ALA A 1 411 ? 2.044 18.966 9.705 1.00 68.25 411 ALA A CA 1
ATOM 3213 C C . ALA A 1 411 ? 2.721 19.840 8.632 1.00 68.25 411 ALA A C 1
ATOM 3215 O O . ALA A 1 411 ? 3.222 19.333 7.629 1.00 68.25 411 ALA A O 1
ATOM 3216 N N . SER A 1 412 ? 2.750 21.159 8.841 1.00 59.59 412 SER A N 1
ATOM 3217 C CA . SER A 1 412 ? 3.195 22.153 7.847 1.00 59.59 412 SER A CA 1
ATOM 3218 C C . SER A 1 412 ? 4.633 21.983 7.338 1.00 59.59 412 SER A C 1
ATOM 3220 O O . SER A 1 412 ? 5.024 22.690 6.414 1.00 59.59 412 SER A O 1
ATOM 3222 N N . GLU A 1 413 ? 5.396 21.058 7.917 1.00 63.00 413 GLU A N 1
ATOM 3223 C CA . GLU A 1 413 ? 6.791 20.753 7.598 1.00 63.00 413 GLU A CA 1
ATOM 3224 C C . GLU A 1 413 ? 7.005 19.278 7.191 1.00 63.00 413 GLU A C 1
ATOM 3226 O O . GLU A 1 413 ? 8.132 18.895 6.912 1.00 63.00 413 GLU A O 1
ATOM 3231 N N . GLY A 1 414 ? 5.962 18.438 7.138 1.00 71.62 414 GLY A N 1
ATOM 3232 C CA . GLY A 1 414 ? 6.113 16.977 7.056 1.00 71.62 414 GLY A CA 1
ATOM 3233 C C . GLY A 1 414 ? 6.112 16.363 5.651 1.00 71.62 414 GLY A C 1
ATOM 3234 O O . GLY A 1 414 ? 5.433 16.840 4.730 1.00 71.62 414 GLY A O 1
ATOM 3235 N N . THR A 1 415 ? 6.833 15.247 5.532 1.00 87.06 415 THR A N 1
ATOM 3236 C CA . THR A 1 415 ? 6.604 14.204 4.522 1.00 87.06 415 THR A CA 1
ATOM 3237 C C . THR A 1 415 ? 5.668 13.127 5.080 1.00 87.06 415 THR A C 1
ATOM 3239 O O . THR A 1 415 ? 5.368 13.160 6.272 1.00 87.06 415 THR A O 1
ATOM 3242 N N . PRO A 1 416 ? 5.129 12.202 4.263 1.00 91.88 416 PRO A N 1
ATOM 3243 C CA . PRO A 1 416 ? 4.244 11.178 4.793 1.00 91.88 416 PRO A CA 1
ATOM 3244 C C . PRO A 1 416 ? 4.972 10.133 5.622 1.00 91.88 416 PRO A C 1
ATOM 3246 O O . PRO A 1 416 ? 4.312 9.540 6.458 1.00 91.88 416 PRO A O 1
ATOM 3249 N N . GLU A 1 417 ? 6.268 9.873 5.391 1.00 94.62 417 GLU A N 1
ATOM 3250 C CA . GLU A 1 417 ? 7.059 8.912 6.180 1.00 94.62 417 GLU A CA 1
ATOM 3251 C C . GLU A 1 417 ? 6.399 7.517 6.263 1.00 94.62 417 GLU A C 1
ATOM 3253 O O . GLU A 1 417 ? 6.434 6.834 7.291 1.00 94.62 417 GLU A O 1
ATOM 3258 N N . MET A 1 418 ? 5.767 7.095 5.158 1.00 96.12 418 MET A N 1
ATOM 3259 C CA . MET A 1 418 ? 4.923 5.899 5.084 1.00 96.12 418 MET A CA 1
ATOM 3260 C C . MET A 1 418 ? 5.428 4.852 4.090 1.00 96.12 418 MET A C 1
ATOM 3262 O O . MET A 1 418 ? 5.884 5.175 2.994 1.00 96.12 418 MET A O 1
ATOM 3266 N N . LEU A 1 419 ? 5.229 3.580 4.438 1.00 98.69 419 LEU A N 1
ATOM 3267 C CA . LEU A 1 419 ? 5.329 2.435 3.533 1.00 98.69 419 LEU A CA 1
ATOM 3268 C C . LEU A 1 419 ? 4.021 1.637 3.531 1.00 98.69 419 LEU A C 1
ATOM 3270 O O . LEU A 1 419 ? 3.428 1.401 4.584 1.00 98.69 419 LEU A O 1
ATOM 3274 N N . PHE A 1 420 ? 3.598 1.182 2.354 1.00 98.69 420 PHE A N 1
ATOM 3275 C CA . PHE A 1 420 ? 2.419 0.335 2.166 1.00 98.69 420 PHE A CA 1
ATOM 3276 C C . PHE A 1 420 ? 2.829 -1.080 1.765 1.00 98.69 420 PHE A C 1
ATOM 3278 O O . PHE A 1 420 ? 3.631 -1.235 0.853 1.00 98.69 420 PHE A O 1
ATOM 3285 N N . PHE A 1 421 ? 2.250 -2.105 2.386 1.00 98.81 421 PHE A N 1
ATOM 3286 C CA . PHE A 1 421 ? 2.545 -3.514 2.117 1.00 98.81 421 PHE A CA 1
ATOM 3287 C C . PHE A 1 421 ? 1.272 -4.240 1.707 1.00 98.81 421 PHE A C 1
ATOM 3289 O O . PHE A 1 421 ? 0.273 -4.190 2.426 1.00 98.81 421 PHE A O 1
ATOM 3296 N N . ALA A 1 422 ? 1.315 -4.939 0.577 1.00 98.50 422 ALA A N 1
ATOM 3297 C CA . ALA A 1 422 ? 0.187 -5.717 0.079 1.00 98.50 422 ALA A CA 1
ATOM 3298 C C . ALA A 1 422 ? 0.633 -6.831 -0.878 1.00 98.50 422 ALA A C 1
ATOM 3300 O O . ALA A 1 422 ? 1.710 -6.768 -1.475 1.00 98.50 422 ALA A O 1
ATOM 3301 N N . VAL A 1 423 ? -0.238 -7.823 -1.060 1.00 97.31 423 VAL A N 1
ATOM 3302 C CA . VAL A 1 423 ? -0.151 -8.844 -2.126 1.00 97.31 423 VAL A CA 1
ATOM 3303 C C . VAL A 1 423 ? -1.273 -8.705 -3.162 1.00 97.31 423 VAL A C 1
ATOM 3305 O O . VAL A 1 423 ? -1.177 -9.241 -4.266 1.00 97.31 423 VAL A O 1
ATOM 3308 N N . ASP A 1 424 ? -2.326 -7.953 -2.834 1.00 97.31 424 ASP A N 1
ATOM 3309 C CA . ASP A 1 424 ? -3.371 -7.543 -3.767 1.00 97.31 424 ASP A CA 1
ATOM 3310 C C . ASP A 1 424 ? -3.005 -6.195 -4.418 1.00 97.31 424 ASP A C 1
ATOM 3312 O O . ASP A 1 424 ? -2.962 -5.172 -3.725 1.00 97.31 424 ASP A O 1
ATOM 3316 N N . PRO A 1 425 ? -2.759 -6.158 -5.743 1.00 96.50 425 PRO A N 1
ATOM 3317 C CA . PRO A 1 425 ? -2.354 -4.938 -6.431 1.00 96.50 425 PRO A CA 1
ATOM 3318 C C . PRO A 1 425 ? -3.460 -3.898 -6.556 1.00 96.50 425 PRO A C 1
ATOM 3320 O O . PRO A 1 425 ? -3.167 -2.705 -6.626 1.00 96.50 425 PRO A O 1
ATOM 3323 N N . VAL A 1 426 ? -4.722 -4.319 -6.586 1.00 97.06 426 VAL A N 1
ATOM 3324 C CA . VAL A 1 426 ? -5.863 -3.409 -6.699 1.00 97.06 426 VAL A CA 1
ATOM 3325 C C . VAL A 1 426 ? -6.169 -2.790 -5.338 1.00 97.06 426 VAL A C 1
ATOM 3327 O O . VAL A 1 426 ? -6.404 -1.581 -5.264 1.00 97.06 426 VAL A O 1
ATOM 3330 N N . ALA A 1 427 ? -6.086 -3.576 -4.262 1.00 96.88 427 ALA A N 1
ATOM 3331 C CA . ALA A 1 427 ? -6.260 -3.081 -2.901 1.00 96.88 427 ALA A CA 1
ATOM 3332 C C . ALA A 1 427 ? -5.135 -2.104 -2.530 1.00 96.88 427 ALA A C 1
ATOM 3334 O O . ALA A 1 427 ? -5.408 -1.017 -2.020 1.00 96.88 427 ALA A O 1
ATOM 3335 N N . ALA A 1 428 ? -3.881 -2.437 -2.867 1.00 98.12 428 ALA A N 1
ATOM 3336 C CA . ALA A 1 428 ? -2.732 -1.557 -2.655 1.00 98.12 428 ALA A CA 1
ATOM 3337 C C . ALA A 1 428 ? -2.939 -0.188 -3.319 1.00 98.12 428 ALA A C 1
ATOM 3339 O O . ALA A 1 428 ? -2.864 0.853 -2.663 1.00 98.12 428 ALA A O 1
ATOM 3340 N N . ASP A 1 429 ? -3.245 -0.186 -4.619 1.00 97.81 429 ASP A N 1
ATOM 3341 C CA . ASP A 1 429 ? -3.466 1.041 -5.380 1.00 97.81 429 ASP A CA 1
ATOM 3342 C C . ASP A 1 429 ? -4.691 1.816 -4.867 1.00 97.81 429 ASP A C 1
ATOM 3344 O O . ASP A 1 429 ? -4.648 3.046 -4.822 1.00 97.81 429 ASP A O 1
ATOM 3348 N N . SER A 1 430 ? -5.745 1.128 -4.417 1.00 96.31 430 SER A N 1
ATOM 3349 C CA . SER A 1 430 ? -6.935 1.754 -3.823 1.00 96.31 430 SER A CA 1
ATOM 3350 C C . SER A 1 430 ? -6.590 2.573 -2.577 1.00 96.31 430 SER A C 1
ATOM 3352 O O . SER A 1 430 ? -6.922 3.760 -2.511 1.00 96.31 430 SER A O 1
ATOM 3354 N N . VAL A 1 431 ? -5.853 1.976 -1.636 1.00 97.31 431 VAL A N 1
ATOM 3355 C CA . VAL A 1 431 ? -5.446 2.625 -0.380 1.00 97.31 431 VAL A CA 1
ATOM 3356 C C . VAL A 1 431 ? -4.460 3.769 -0.634 1.00 97.31 431 VAL A C 1
ATOM 3358 O O . VAL A 1 431 ? -4.619 4.861 -0.087 1.00 97.31 431 VAL A O 1
ATOM 3361 N N . MET A 1 432 ? -3.462 3.569 -1.502 1.00 97.12 432 MET A N 1
ATOM 3362 C CA . MET A 1 432 ? -2.496 4.626 -1.835 1.00 97.12 432 MET A CA 1
ATOM 3363 C C . MET A 1 432 ? -3.158 5.799 -2.583 1.00 97.12 432 MET A C 1
ATOM 3365 O O . MET A 1 432 ? -2.789 6.961 -2.393 1.00 97.12 432 MET A O 1
ATOM 3369 N N . ALA A 1 433 ? -4.166 5.527 -3.418 1.00 94.94 433 ALA A N 1
ATOM 3370 C CA . ALA A 1 433 ? -4.969 6.568 -4.052 1.00 94.94 433 ALA A CA 1
ATOM 3371 C C . ALA A 1 433 ? -5.844 7.325 -3.040 1.00 94.94 433 ALA A C 1
ATOM 3373 O O . ALA A 1 433 ? -6.005 8.541 -3.176 1.00 94.94 433 ALA A O 1
ATOM 3374 N N . ASP A 1 434 ? -6.366 6.645 -2.016 1.00 93.88 434 ASP A N 1
ATOM 3375 C CA . ASP A 1 434 ? -7.117 7.287 -0.935 1.00 93.88 434 ASP A CA 1
ATOM 3376 C C . ASP A 1 434 ? -6.237 8.214 -0.093 1.00 93.88 434 ASP A C 1
ATOM 3378 O O . ASP A 1 434 ? -6.674 9.324 0.212 1.00 93.88 434 ASP A O 1
ATOM 3382 N N . LEU A 1 435 ? -4.978 7.845 0.178 1.00 93.38 435 LEU A N 1
ATOM 3383 C CA . LEU A 1 435 ? -4.005 8.740 0.815 1.00 93.38 435 LEU A CA 1
ATOM 3384 C C . LEU A 1 435 ? -3.837 10.042 0.007 1.00 93.38 435 LEU A C 1
ATOM 3386 O O . LEU A 1 435 ? -3.953 11.146 0.547 1.00 93.38 435 LEU A O 1
ATOM 3390 N N . LEU A 1 436 ? -3.615 9.925 -1.308 1.00 91.25 436 LEU A N 1
ATOM 3391 C CA . LEU A 1 436 ? -3.486 11.083 -2.200 1.00 91.25 436 LEU A CA 1
ATOM 3392 C C . LEU A 1 436 ? -4.776 11.914 -2.251 1.00 91.25 436 LEU A C 1
ATOM 3394 O O . LEU A 1 436 ? -4.719 13.145 -2.298 1.00 91.25 436 LEU A O 1
ATOM 3398 N N . LEU A 1 437 ? -5.944 11.267 -2.265 1.00 89.19 437 LEU A N 1
ATOM 3399 C CA . LEU A 1 437 ? -7.236 11.947 -2.224 1.00 89.19 437 LEU A CA 1
ATOM 3400 C C . LEU A 1 437 ? -7.428 12.697 -0.902 1.00 89.19 437 LEU A C 1
ATOM 3402 O O . LEU A 1 437 ? -7.903 13.835 -0.925 1.00 89.19 437 LEU A O 1
ATOM 3406 N N . TRP A 1 438 ? -7.076 12.080 0.224 1.00 88.25 438 TRP A N 1
ATOM 3407 C CA . TRP A 1 438 ? -7.220 12.654 1.557 1.00 88.25 438 TRP A CA 1
ATOM 3408 C C . TRP A 1 438 ? -6.348 13.896 1.722 1.00 88.25 438 TRP A C 1
ATOM 3410 O O . TRP A 1 438 ? -6.862 14.949 2.119 1.00 88.25 438 TRP A O 1
ATOM 3420 N N . GLU A 1 439 ? -5.081 13.806 1.305 1.00 87.88 439 GLU A N 1
ATOM 3421 C CA . GLU A 1 439 ? -4.149 14.933 1.294 1.00 87.88 439 GLU A CA 1
ATOM 3422 C C . GLU A 1 439 ? -4.643 16.063 0.382 1.00 87.88 439 GLU A C 1
ATOM 3424 O O . GLU A 1 439 ? -4.658 17.232 0.753 1.00 87.88 439 GLU A O 1
ATOM 3429 N N . ARG A 1 440 ? -5.096 15.746 -0.833 1.00 82.56 440 ARG A N 1
ATOM 3430 C CA . ARG A 1 440 ? -5.405 16.775 -1.841 1.00 82.56 440 ARG A CA 1
ATOM 3431 C C . ARG A 1 440 ? -6.832 17.320 -1.772 1.00 82.56 440 ARG A C 1
ATOM 3433 O O . ARG A 1 440 ? -7.138 18.336 -2.402 1.00 82.56 440 ARG A O 1
ATOM 3440 N N . GLY A 1 441 ? -7.751 16.598 -1.137 1.00 80.62 441 GLY A N 1
ATOM 3441 C CA . GLY A 1 441 ? -9.189 16.887 -1.101 1.00 80.62 441 GLY A CA 1
ATOM 3442 C C . GLY A 1 441 ? -9.927 16.777 -2.449 1.00 80.62 441 GLY A C 1
ATOM 3443 O O . GLY A 1 441 ? -11.116 17.131 -2.534 1.00 80.62 441 GLY A O 1
ATOM 3444 N N . SER A 1 442 ? -9.247 16.344 -3.519 1.00 78.25 442 SER A N 1
ATOM 3445 C CA . SER A 1 442 ? -9.825 16.119 -4.851 1.00 78.25 442 SER A CA 1
ATOM 3446 C C . SER A 1 442 ? -8.956 15.218 -5.735 1.00 78.25 442 SER A C 1
ATOM 3448 O O . SER A 1 442 ? -7.727 15.268 -5.684 1.00 78.25 442 SER A O 1
ATOM 3450 N N . GLU A 1 443 ? -9.602 14.463 -6.625 1.00 83.69 443 GLU A N 1
ATOM 3451 C CA . GLU A 1 443 ? -8.939 13.642 -7.642 1.00 83.69 443 GLU A CA 1
ATOM 3452 C C . GLU A 1 443 ? -9.718 13.616 -8.964 1.00 83.69 443 GLU A C 1
ATOM 3454 O O . GLU A 1 443 ? -10.877 14.042 -9.030 1.00 83.69 443 GLU A O 1
ATOM 3459 N N . ASN A 1 444 ? -9.086 13.103 -10.024 1.00 84.50 444 ASN A N 1
ATOM 3460 C CA . ASN A 1 444 ? -9.766 12.754 -11.264 1.00 84.50 444 ASN A CA 1
ATOM 3461 C C . ASN A 1 444 ? -10.082 11.254 -11.277 1.00 84.50 444 ASN A C 1
ATOM 3463 O O . ASN A 1 444 ? -9.242 10.436 -11.634 1.00 84.50 444 ASN A O 1
ATOM 3467 N N . THR A 1 445 ? -11.322 10.917 -10.922 1.00 80.19 445 THR A N 1
ATOM 3468 C CA . THR A 1 445 ? -11.809 9.528 -10.821 1.00 80.19 445 THR A CA 1
ATOM 3469 C C . THR A 1 445 ? -11.501 8.659 -12.033 1.00 80.19 445 THR A C 1
ATOM 3471 O O . THR A 1 445 ? -11.063 7.527 -11.868 1.00 80.19 445 THR A O 1
ATOM 3474 N N . ALA A 1 446 ? -11.663 9.189 -13.248 1.00 80.25 446 ALA A N 1
ATOM 3475 C CA . ALA A 1 446 ? -11.401 8.422 -14.459 1.00 80.25 446 ALA A CA 1
ATOM 3476 C C . ALA A 1 446 ? -9.918 8.059 -14.602 1.00 80.25 446 ALA A C 1
ATOM 3478 O O . ALA A 1 446 ? -9.583 7.000 -15.116 1.00 80.25 446 ALA A O 1
ATOM 3479 N N . ASN A 1 447 ? -9.035 8.927 -14.114 1.00 81.81 447 ASN A N 1
ATOM 3480 C CA . ASN A 1 447 ? -7.597 8.762 -14.259 1.00 81.81 447 ASN A CA 1
ATOM 3481 C C . ASN A 1 447 ? -6.976 7.974 -13.104 1.00 81.81 447 ASN A C 1
ATOM 3483 O O . ASN A 1 447 ? -5.918 7.382 -13.287 1.00 81.81 447 ASN A O 1
ATOM 3487 N N . THR A 1 448 ? -7.613 7.971 -11.933 1.00 87.06 448 THR A N 1
ATOM 3488 C CA . THR A 1 448 ? -7.088 7.283 -10.749 1.00 87.06 448 THR A CA 1
ATOM 3489 C C . THR A 1 448 ? -7.794 5.959 -10.473 1.00 87.06 448 THR A C 1
ATOM 3491 O O . THR A 1 448 ? -7.139 5.047 -10.004 1.00 87.06 448 THR A O 1
ATOM 3494 N N . ARG A 1 449 ? -9.095 5.805 -10.762 1.00 90.88 449 ARG A N 1
ATOM 3495 C CA . ARG A 1 449 ? -9.892 4.653 -10.280 1.00 90.88 449 ARG A CA 1
ATOM 3496 C C . ARG A 1 449 ? -10.348 3.679 -11.363 1.00 90.88 449 ARG A C 1
ATOM 3498 O O . ARG A 1 449 ? -10.551 2.508 -11.071 1.00 90.88 449 ARG A O 1
ATOM 3505 N N . ASN A 1 450 ? -10.509 4.119 -12.612 1.00 91.50 450 ASN A N 1
ATOM 3506 C CA . ASN A 1 450 ? -11.117 3.276 -13.653 1.00 91.50 450 ASN A CA 1
ATOM 3507 C C . ASN A 1 450 ? -10.361 1.967 -13.916 1.00 91.50 450 ASN A C 1
ATOM 3509 O O . ASN A 1 450 ? -11.009 0.939 -14.102 1.00 91.50 450 ASN A O 1
ATOM 3513 N N . TYR A 1 451 ? -9.025 1.994 -13.913 1.00 93.12 451 TYR A N 1
ATOM 3514 C CA . TYR A 1 451 ? -8.235 0.777 -14.107 1.00 93.12 451 TYR A CA 1
ATOM 3515 C C . TYR A 1 451 ? -8.384 -0.189 -12.926 1.00 93.12 451 TYR A C 1
ATOM 3517 O O . TYR A 1 451 ? -8.432 -1.389 -13.151 1.00 93.12 451 TYR A O 1
ATOM 3525 N N . MET A 1 452 ? -8.510 0.313 -11.690 1.00 94.56 452 MET A N 1
ATOM 3526 C CA . MET A 1 452 ? -8.705 -0.522 -10.497 1.00 94.56 452 MET A CA 1
ATOM 3527 C C . MET A 1 452 ? -10.046 -1.251 -10.573 1.00 94.56 452 MET A C 1
ATOM 3529 O O . MET A 1 452 ? -10.124 -2.451 -10.341 1.00 94.56 452 MET A O 1
ATOM 3533 N N . LEU A 1 453 ? -11.100 -0.532 -10.966 1.00 93.00 453 LEU A N 1
ATOM 3534 C CA . LEU A 1 453 ? -12.429 -1.113 -11.124 1.00 93.00 453 LEU A CA 1
ATOM 3535 C C . LEU A 1 453 ? -12.464 -2.174 -12.238 1.00 93.00 453 LEU A C 1
ATOM 3537 O O . LEU A 1 453 ? -13.123 -3.194 -12.092 1.00 93.00 453 LEU A O 1
ATOM 3541 N N . GLU A 1 454 ? -11.768 -1.951 -13.355 1.00 93.56 454 GLU A N 1
ATOM 3542 C CA . GLU A 1 454 ? -11.651 -2.970 -14.404 1.00 93.56 454 GLU A CA 1
ATOM 3543 C C . GLU A 1 454 ? -10.791 -4.159 -13.966 1.00 93.56 454 GLU A C 1
ATOM 3545 O O . GLU A 1 454 ? -11.132 -5.305 -14.244 1.00 93.56 454 GLU A O 1
ATOM 3550 N N . ALA A 1 455 ? -9.687 -3.902 -13.267 1.00 94.56 455 ALA A N 1
ATOM 3551 C CA . ALA A 1 455 ? -8.835 -4.941 -12.711 1.00 94.56 455 ALA A CA 1
ATOM 3552 C C . ALA A 1 455 ? -9.618 -5.846 -11.748 1.00 94.56 455 ALA A C 1
ATOM 3554 O O . ALA A 1 455 ? -9.461 -7.064 -11.802 1.00 94.56 455 ALA A O 1
ATOM 3555 N N . MET A 1 456 ? -10.506 -5.266 -10.935 1.00 93.00 456 MET A N 1
ATOM 3556 C CA . MET A 1 456 ? -11.425 -6.009 -10.074 1.00 93.00 456 MET A CA 1
ATOM 3557 C C . MET A 1 456 ? -12.391 -6.892 -10.875 1.00 93.00 456 MET A C 1
ATOM 3559 O O . MET A 1 456 ? -12.531 -8.068 -10.547 1.00 93.00 456 MET A O 1
ATOM 3563 N N . ASP A 1 457 ? -12.996 -6.387 -11.960 1.00 90.69 457 ASP A N 1
ATOM 3564 C CA . ASP A 1 457 ? -13.867 -7.200 -12.833 1.00 90.69 457 ASP A CA 1
ATOM 3565 C C . ASP A 1 457 ? -13.134 -8.407 -13.438 1.00 90.69 457 ASP A C 1
ATOM 3567 O O . ASP A 1 457 ? -13.738 -9.451 -13.681 1.00 90.69 457 ASP A O 1
ATOM 3571 N N . LEU A 1 458 ? -11.834 -8.258 -13.710 1.00 90.69 458 LEU A N 1
ATOM 3572 C CA . LEU A 1 458 ? -10.979 -9.327 -14.230 1.00 90.69 458 LEU A CA 1
ATOM 3573 C C . LEU A 1 458 ? -10.377 -10.213 -13.130 1.00 90.69 458 LEU A C 1
ATOM 3575 O O . LEU A 1 458 ? -9.607 -11.121 -13.443 1.00 90.69 458 LEU A O 1
ATOM 3579 N N . GLY A 1 459 ? -10.721 -9.968 -11.864 1.00 89.62 459 GLY A N 1
ATOM 3580 C CA . GLY A 1 459 ? -10.277 -10.768 -10.726 1.00 89.62 459 GLY A CA 1
ATOM 3581 C C . GLY A 1 459 ? -8.815 -10.555 -10.341 1.00 89.62 459 GLY A C 1
ATOM 3582 O O . GLY A 1 459 ? -8.208 -11.460 -9.786 1.00 89.62 459 GLY A O 1
ATOM 3583 N N . LEU A 1 460 ? -8.223 -9.393 -10.637 1.00 92.38 460 LEU A N 1
ATOM 3584 C CA . LEU A 1 460 ? -6.845 -9.091 -10.228 1.00 92.38 460 LEU A CA 1
ATOM 3585 C C . LEU A 1 460 ? -6.720 -8.716 -8.749 1.00 92.38 460 LEU A C 1
ATOM 3587 O O . LEU A 1 460 ? -5.620 -8.810 -8.206 1.00 92.38 460 LEU A O 1
ATOM 3591 N N . GLY A 1 461 ? -7.819 -8.300 -8.121 1.00 93.69 461 GLY A N 1
ATOM 3592 C CA . GLY A 1 461 ? -7.848 -7.844 -6.740 1.00 93.69 461 GLY A CA 1
ATOM 3593 C C . GLY A 1 461 ? -9.117 -7.066 -6.405 1.00 93.69 461 GLY A C 1
ATOM 3594 O O . GLY A 1 461 ? -10.036 -6.989 -7.222 1.00 93.69 461 GLY A O 1
ATOM 3595 N N . VAL A 1 462 ? -9.162 -6.469 -5.218 1.00 92.56 462 VAL A N 1
ATOM 3596 C CA . VAL A 1 462 ? -10.319 -5.716 -4.716 1.00 92.56 462 VAL A CA 1
ATOM 3597 C C . VAL A 1 462 ? -10.109 -4.215 -4.865 1.00 92.56 462 VAL A C 1
ATOM 3599 O O . VAL A 1 462 ? -9.171 -3.643 -4.314 1.00 92.56 462 VAL A O 1
ATOM 3602 N N . ALA A 1 463 ? -11.021 -3.562 -5.587 1.00 93.56 463 ALA A N 1
ATOM 3603 C CA . ALA A 1 463 ? -11.112 -2.109 -5.601 1.00 93.56 463 ALA A CA 1
ATOM 3604 C C . ALA A 1 463 ? -12.065 -1.644 -4.499 1.00 93.56 463 ALA A C 1
ATOM 3606 O O . ALA A 1 463 ? -13.191 -2.129 -4.397 1.00 93.56 463 ALA A O 1
ATOM 3607 N N . GLU A 1 464 ? -11.642 -0.657 -3.717 1.00 92.31 464 GLU A N 1
ATOM 3608 C CA . GLU A 1 464 ? -12.493 -0.001 -2.728 1.00 92.31 464 GLU A CA 1
ATOM 3609 C C . GLU A 1 464 ? -12.128 1.486 -2.612 1.00 92.31 464 GLU A C 1
ATOM 3611 O O . GLU A 1 464 ? -11.057 1.917 -3.034 1.00 92.31 464 GLU A O 1
ATOM 3616 N N . VAL A 1 465 ? -13.049 2.293 -2.087 1.00 90.69 465 VAL A N 1
ATOM 3617 C CA . VAL A 1 465 ? -12.766 3.672 -1.674 1.00 90.69 465 VAL A CA 1
ATOM 3618 C C . VAL A 1 465 ? -13.027 3.748 -0.180 1.00 90.69 465 VAL A C 1
ATOM 3620 O O . VAL A 1 465 ? -14.181 3.657 0.247 1.00 90.69 465 VAL A O 1
ATOM 3623 N N . GLY A 1 466 ? -11.960 3.900 0.595 1.00 86.62 466 GLY A N 1
ATOM 3624 C CA . GLY A 1 466 ? -12.007 3.953 2.044 1.00 86.62 466 GLY A CA 1
ATOM 3625 C C . GLY A 1 466 ? -12.620 5.243 2.568 1.00 86.62 466 GLY A C 1
ATOM 3626 O O . GLY A 1 466 ? -12.572 6.307 1.939 1.00 86.62 466 GLY A O 1
ATOM 3627 N N . THR A 1 467 ? -13.165 5.168 3.777 1.00 84.00 467 THR A N 1
ATOM 3628 C CA . THR A 1 467 ? -13.611 6.355 4.511 1.00 84.00 467 THR A CA 1
ATOM 3629 C C . THR A 1 467 ? -12.488 6.821 5.424 1.00 84.00 467 THR A C 1
ATOM 3631 O O . THR A 1 467 ? -12.268 6.239 6.483 1.00 84.00 467 THR A O 1
ATOM 3634 N N . TRP A 1 468 ? -11.787 7.874 5.000 1.00 85.25 468 TRP A N 1
ATOM 3635 C CA . TRP A 1 468 ? -10.729 8.525 5.774 1.00 85.25 468 TRP A CA 1
ATOM 3636 C C . TRP A 1 468 ? -11.287 9.725 6.544 1.00 85.25 468 TRP A C 1
ATOM 3638 O O . TRP A 1 468 ? -11.894 10.629 5.959 1.00 85.25 468 TRP A O 1
ATOM 3648 N N . SER A 1 469 ? -11.063 9.754 7.853 1.00 77.19 469 SER A N 1
ATOM 3649 C CA . SER A 1 469 ? -11.434 10.838 8.763 1.00 77.19 469 SER A CA 1
ATOM 3650 C C . SER A 1 469 ? -10.223 11.288 9.590 1.00 77.19 469 SER A C 1
ATOM 3652 O O . SER A 1 469 ? -9.183 10.634 9.583 1.00 77.19 469 SER A O 1
ATOM 3654 N N . GLY A 1 470 ? -10.330 12.451 10.236 1.00 74.81 470 GLY A N 1
ATOM 3655 C CA . GLY A 1 470 ? -9.210 13.088 10.934 1.00 74.81 470 GLY A CA 1
ATOM 3656 C C . GLY A 1 470 ? -8.857 14.463 10.375 1.00 74.81 470 GLY A C 1
ATOM 3657 O O . GLY A 1 470 ? -8.998 14.730 9.175 1.00 74.81 470 GLY A O 1
ATOM 3658 N N . ALA A 1 471 ? -8.432 15.368 11.258 1.00 73.56 471 ALA A N 1
ATOM 3659 C CA . ALA A 1 471 ? -8.018 16.715 10.869 1.00 73.56 471 ALA A CA 1
ATOM 3660 C C . ALA A 1 471 ? -6.646 16.690 10.178 1.00 73.56 471 ALA A C 1
ATOM 3662 O O . ALA A 1 471 ? -6.499 17.272 9.098 1.00 73.56 471 ALA A O 1
ATOM 3663 N N . SER A 1 472 ? -5.702 15.964 10.780 1.00 82.69 472 SER A N 1
ATOM 3664 C CA . SER A 1 472 ? -4.327 15.775 10.326 1.00 82.69 472 SER A CA 1
ATOM 3665 C C . SER A 1 472 ? -3.743 14.477 10.890 1.00 82.69 472 SER A C 1
ATOM 3667 O O . SER A 1 472 ? -4.178 14.002 11.936 1.00 82.69 472 SER A O 1
ATOM 3669 N N . TYR A 1 473 ? -2.724 13.938 10.232 1.00 82.38 473 TYR A N 1
ATOM 3670 C CA . TYR A 1 473 ? -1.886 12.864 10.753 1.00 82.38 473 TYR A CA 1
ATOM 3671 C C . TYR A 1 473 ? -1.163 13.330 12.042 1.00 82.38 473 TYR A C 1
ATOM 3673 O O . TYR A 1 473 ? -0.806 14.512 12.112 1.00 82.38 473 TYR A O 1
ATOM 3681 N N . PRO A 1 474 ? -0.966 12.479 13.075 1.00 74.75 474 PRO A N 1
ATOM 3682 C CA . PRO A 1 474 ? -1.277 11.043 13.148 1.00 74.75 474 PRO A CA 1
ATOM 3683 C C . PRO A 1 474 ? -2.732 10.697 13.483 1.00 74.75 474 PRO A C 1
ATOM 3685 O O . PRO A 1 474 ? -3.085 9.521 13.476 1.00 74.75 474 PRO A O 1
ATOM 3688 N N . ASN A 1 475 ? -3.587 11.693 13.723 1.00 72.00 475 ASN A N 1
ATOM 3689 C CA . ASN A 1 475 ? -4.984 11.510 14.127 1.00 72.00 475 ASN A CA 1
ATOM 3690 C C . ASN A 1 475 ? -5.871 11.200 12.915 1.00 72.00 475 ASN A C 1
ATOM 3692 O O . ASN A 1 475 ? -6.754 11.983 12.550 1.00 72.00 475 ASN A O 1
ATOM 3696 N N . VAL A 1 476 ? -5.591 10.075 12.260 1.00 77.25 476 VAL A N 1
ATOM 3697 C CA . VAL A 1 476 ? -6.303 9.577 11.086 1.00 77.25 476 VAL A CA 1
ATOM 3698 C C . VAL A 1 476 ? -6.998 8.262 11.418 1.00 77.25 476 VAL A C 1
ATOM 3700 O O . VAL A 1 476 ? -6.429 7.387 12.060 1.00 77.25 476 VAL A O 1
ATOM 3703 N N . SER A 1 477 ? -8.228 8.109 10.941 1.00 76.81 477 SER A N 1
ATOM 3704 C CA . SER A 1 477 ? -8.916 6.822 10.918 1.00 76.81 477 SER A CA 1
ATOM 3705 C C . SER A 1 477 ? -9.317 6.522 9.483 1.00 76.81 477 SER A C 1
ATOM 3707 O O . SER A 1 477 ? -9.880 7.382 8.804 1.00 76.81 477 SER A O 1
ATOM 3709 N N . ALA A 1 478 ? -9.007 5.320 9.008 1.00 84.69 478 ALA A N 1
ATOM 3710 C CA . ALA A 1 478 ? -9.390 4.854 7.685 1.00 84.69 478 ALA A CA 1
ATOM 3711 C C . ALA A 1 478 ? -10.097 3.507 7.812 1.00 84.69 478 ALA A C 1
ATOM 3713 O O . ALA A 1 478 ? -9.610 2.600 8.485 1.00 84.69 478 ALA A O 1
ATOM 3714 N N . THR A 1 479 ? -11.259 3.393 7.175 1.00 83.75 479 THR A N 1
ATOM 3715 C CA . THR A 1 479 ? -12.092 2.186 7.216 1.00 83.75 479 THR A CA 1
ATOM 3716 C C . THR A 1 479 ? -12.452 1.718 5.818 1.00 83.75 479 THR A C 1
ATOM 3718 O O . THR A 1 479 ? -12.670 2.528 4.911 1.00 83.75 479 THR A O 1
ATOM 3721 N N . TYR A 1 480 ? -12.517 0.399 5.680 1.00 86.50 480 TYR A N 1
ATOM 3722 C CA . TYR A 1 480 ? -12.805 -0.333 4.456 1.00 86.50 480 TYR A CA 1
ATOM 3723 C C . TYR A 1 480 ? -13.684 -1.536 4.819 1.00 86.50 480 TYR A C 1
ATOM 3725 O O . TYR A 1 480 ? -13.580 -2.067 5.926 1.00 86.50 480 TYR A O 1
ATOM 3733 N N . ASN A 1 481 ? -14.565 -1.944 3.913 1.00 83.94 481 ASN A N 1
ATOM 3734 C CA . ASN A 1 481 ? -15.469 -3.076 4.102 1.00 83.94 481 ASN A CA 1
ATOM 3735 C C . ASN A 1 481 ? -14.846 -4.384 3.604 1.00 83.94 481 ASN A C 1
ATOM 3737 O O . ASN A 1 481 ? -15.057 -5.430 4.210 1.00 83.94 481 ASN A O 1
ATOM 3741 N N . ASN A 1 482 ? -14.111 -4.327 2.490 1.00 85.06 482 ASN A N 1
ATOM 3742 C CA . ASN A 1 482 ? -13.562 -5.492 1.798 1.00 85.06 482 ASN A CA 1
ATOM 3743 C C . ASN A 1 482 ? -12.030 -5.554 1.862 1.00 85.06 482 ASN A C 1
ATOM 3745 O O . ASN A 1 482 ? -11.463 -6.645 1.808 1.00 85.06 482 ASN A O 1
ATOM 3749 N N . ILE A 1 483 ? -11.358 -4.405 1.971 1.00 90.25 483 ILE A N 1
ATOM 3750 C CA . ILE A 1 483 ? -9.914 -4.338 2.219 1.00 90.25 483 ILE A CA 1
ATOM 3751 C C . ILE A 1 483 ? -9.653 -4.487 3.721 1.00 90.25 483 ILE A C 1
ATOM 3753 O O . ILE A 1 483 ? -10.160 -3.716 4.534 1.00 90.25 483 ILE A O 1
ATOM 3757 N N . ASP A 1 484 ? -8.817 -5.453 4.096 1.00 89.88 484 ASP A N 1
ATOM 3758 C CA . ASP A 1 484 ? -8.332 -5.593 5.472 1.00 89.88 484 ASP A CA 1
ATOM 3759 C C . ASP A 1 484 ? -7.199 -4.587 5.704 1.00 89.88 484 ASP A C 1
ATOM 3761 O O . ASP A 1 484 ? -6.034 -4.835 5.384 1.00 89.88 484 ASP A O 1
ATOM 3765 N N . PHE A 1 485 ? -7.564 -3.394 6.160 1.00 93.12 485 PHE A N 1
ATOM 3766 C CA . PHE A 1 485 ? -6.626 -2.295 6.338 1.00 93.12 485 PHE A CA 1
ATOM 3767 C C . PHE A 1 485 ? -6.027 -2.289 7.746 1.00 93.12 485 PHE A C 1
ATOM 3769 O O . PHE A 1 485 ? -6.747 -2.199 8.740 1.00 93.12 485 PHE A O 1
ATOM 3776 N N . VAL A 1 486 ? -4.696 -2.308 7.821 1.00 91.06 486 VAL A N 1
ATOM 3777 C CA . VAL A 1 486 ? -3.940 -2.242 9.078 1.00 91.06 486 VAL A CA 1
ATOM 3778 C C . VAL A 1 486 ? -3.081 -0.983 9.067 1.00 91.06 486 VAL A C 1
ATOM 3780 O O . VAL A 1 486 ? -2.188 -0.845 8.234 1.00 91.06 486 VAL A O 1
ATOM 3783 N N . HIS A 1 487 ? -3.312 -0.069 10.008 1.00 90.62 487 HIS A N 1
ATOM 3784 C CA . HIS A 1 487 ? -2.461 1.106 10.211 1.00 90.62 487 HIS A CA 1
ATOM 3785 C C . HIS A 1 487 ? -1.542 0.893 11.410 1.00 90.62 487 HIS A C 1
ATOM 3787 O O . HIS A 1 487 ? -1.995 0.661 12.527 1.00 90.62 487 HIS A O 1
ATOM 3793 N N . VAL A 1 488 ? -0.239 0.993 11.170 1.00 90.00 488 VAL A N 1
ATOM 3794 C CA . VAL A 1 488 ? 0.801 0.930 12.190 1.00 90.00 488 VAL A CA 1
ATOM 3795 C C . VAL A 1 488 ? 1.501 2.275 12.268 1.00 90.00 488 VAL A C 1
ATOM 3797 O O . VAL A 1 488 ? 2.220 2.659 11.348 1.00 90.00 488 VAL A O 1
ATOM 3800 N N . ASN A 1 489 ? 1.338 2.972 13.388 1.00 89.25 489 ASN A N 1
ATOM 3801 C CA . ASN A 1 489 ? 2.128 4.155 13.696 1.00 89.25 489 ASN A CA 1
ATOM 3802 C C . ASN A 1 489 ? 3.258 3.790 14.668 1.00 89.25 489 ASN A C 1
ATOM 3804 O O . ASN A 1 489 ? 3.000 3.503 15.834 1.00 89.25 489 ASN A O 1
ATOM 3808 N N . MET A 1 490 ? 4.502 3.784 14.188 1.00 88.81 490 MET A N 1
ATOM 3809 C CA . MET A 1 490 ? 5.676 3.414 14.987 1.00 88.81 490 MET A CA 1
ATOM 3810 C C . MET A 1 490 ? 6.135 4.512 15.951 1.00 88.81 490 MET A C 1
ATOM 3812 O O . MET A 1 490 ? 6.963 4.235 16.815 1.00 88.81 490 MET A O 1
ATOM 3816 N N . ASP A 1 491 ? 5.585 5.724 15.847 1.00 84.50 491 ASP A N 1
ATOM 3817 C CA . ASP A 1 491 ? 5.889 6.812 16.785 1.00 84.50 491 ASP A CA 1
ATOM 3818 C C . ASP A 1 491 ? 5.123 6.678 18.102 1.00 84.50 491 ASP A C 1
ATOM 3820 O O . ASP A 1 491 ? 5.512 7.244 19.125 1.00 84.50 491 ASP A O 1
ATOM 3824 N N . VAL A 1 492 ? 4.032 5.908 18.095 1.00 76.38 492 VAL A N 1
ATOM 3825 C CA . VAL A 1 492 ? 3.253 5.632 19.295 1.00 76.38 492 VAL A CA 1
ATOM 3826 C C . VAL A 1 492 ? 3.882 4.432 19.996 1.00 76.38 492 VAL A C 1
ATOM 3828 O O . VAL A 1 492 ? 3.700 3.279 19.605 1.00 76.38 492 VAL A O 1
ATOM 3831 N N . ALA A 1 493 ? 4.657 4.705 21.043 1.00 66.25 493 ALA A N 1
ATOM 3832 C CA . ALA A 1 493 ? 5.255 3.666 21.869 1.00 66.25 493 ALA A CA 1
ATOM 3833 C C . ALA A 1 493 ? 4.179 2.966 22.717 1.00 66.25 493 ALA A C 1
ATOM 3835 O O . ALA A 1 493 ? 3.774 3.474 23.759 1.00 66.25 493 ALA A O 1
ATOM 3836 N N . GLY A 1 494 ? 3.732 1.787 22.284 1.00 69.12 494 GLY A N 1
ATOM 3837 C CA . GLY A 1 494 ? 2.813 0.939 23.041 1.00 69.12 494 GLY A CA 1
ATOM 3838 C C . GLY A 1 494 ? 1.965 0.027 22.156 1.00 69.12 494 GLY A C 1
ATOM 3839 O O . GLY A 1 494 ? 2.047 0.073 20.931 1.00 69.12 494 GLY A O 1
ATOM 3840 N N . THR A 1 495 ? 1.155 -0.822 22.780 1.00 76.38 495 THR A N 1
ATOM 3841 C CA . THR A 1 495 ? 0.252 -1.755 22.097 1.00 76.38 495 THR A CA 1
ATOM 3842 C C . THR A 1 495 ? -1.190 -1.344 22.357 1.00 76.38 495 THR A C 1
ATOM 3844 O O . THR A 1 495 ? -1.569 -1.128 23.504 1.00 76.38 495 THR A O 1
ATOM 3847 N N . LEU A 1 496 ? -2.008 -1.281 21.310 1.00 82.12 496 LEU A N 1
ATOM 3848 C CA . LEU A 1 496 ? -3.463 -1.257 21.435 1.00 82.12 496 LEU A CA 1
ATOM 3849 C C . LEU A 1 496 ? -3.965 -2.692 21.353 1.00 82.12 496 LEU A C 1
ATOM 3851 O O . LEU A 1 496 ? -3.677 -3.394 20.386 1.00 82.12 496 LEU A O 1
ATOM 3855 N N . SER A 1 497 ? -4.679 -3.139 22.376 1.00 88.44 497 SER A N 1
ATOM 3856 C CA . SER A 1 497 ? -5.283 -4.465 22.409 1.00 88.44 497 SER A CA 1
ATOM 3857 C C . SER A 1 497 ? -6.538 -4.393 23.253 1.00 88.44 497 SER A C 1
ATOM 3859 O O . SER A 1 497 ? -6.532 -3.759 24.304 1.00 88.44 497 SER A O 1
ATOM 3861 N N . ILE A 1 498 ? -7.599 -5.050 22.803 1.00 96.06 498 ILE A N 1
ATOM 3862 C CA . ILE A 1 498 ? -8.803 -5.236 23.603 1.00 96.06 498 ILE A CA 1
ATOM 3863 C C . ILE A 1 498 ? -9.275 -6.679 23.523 1.00 96.06 498 ILE A C 1
ATOM 3865 O O . ILE A 1 498 ? -9.086 -7.347 22.503 1.00 96.06 498 ILE A O 1
ATOM 3869 N N . SER A 1 499 ? -9.960 -7.120 24.567 1.00 96.06 499 SER A N 1
ATOM 3870 C CA . SER A 1 499 ? -10.768 -8.333 24.557 1.00 96.06 499 SER A CA 1
ATOM 3871 C C . SER A 1 499 ? -12.217 -7.992 24.873 1.00 96.06 499 SER A C 1
ATOM 3873 O O . SER A 1 499 ? -12.520 -7.028 25.573 1.00 96.06 499 SER A O 1
ATOM 3875 N N . VAL A 1 500 ? -13.131 -8.778 24.309 1.00 97.12 500 VAL A N 1
ATOM 3876 C CA . VAL A 1 500 ? -14.574 -8.622 24.495 1.00 97.12 500 VAL A CA 1
ATOM 3877 C C . VAL A 1 500 ? -15.116 -9.948 25.015 1.00 97.12 500 VAL A C 1
ATOM 3879 O O . VAL A 1 500 ? -14.937 -10.977 24.367 1.00 97.12 500 VAL A O 1
ATOM 3882 N N . THR A 1 501 ? -15.729 -9.940 26.203 1.00 96.19 501 THR A N 1
ATOM 3883 C CA . THR A 1 501 ? -16.243 -11.155 26.860 1.00 96.19 501 THR A CA 1
ATOM 3884 C C . THR A 1 501 ? -17.649 -10.937 27.438 1.00 96.19 501 THR A C 1
ATOM 3886 O O . THR A 1 501 ? -17.820 -10.018 28.240 1.00 96.19 501 THR A O 1
ATOM 3889 N N . PRO A 1 502 ? -18.649 -11.792 27.133 1.00 96.50 502 PRO A N 1
ATOM 3890 C CA . PRO A 1 502 ? -18.607 -12.877 26.141 1.00 96.50 502 PRO A CA 1
ATOM 3891 C C . PRO A 1 502 ? -18.412 -12.340 24.712 1.00 96.50 502 PRO A C 1
ATOM 3893 O O . PRO A 1 502 ? -18.380 -11.138 24.513 1.00 96.50 502 PRO A O 1
ATOM 3896 N N . ASP A 1 503 ? -18.275 -13.203 23.708 1.00 91.31 503 ASP A N 1
ATOM 3897 C CA . ASP A 1 503 ? -18.116 -12.804 22.297 1.00 91.31 503 ASP A CA 1
ATOM 3898 C C . ASP A 1 503 ? -19.426 -12.886 21.486 1.00 91.31 503 ASP A C 1
ATOM 3900 O O . ASP A 1 503 ? -19.460 -12.538 20.306 1.00 91.31 503 ASP A O 1
ATOM 3904 N N . ALA A 1 504 ? -20.530 -13.308 22.115 1.00 93.88 504 ALA A N 1
ATOM 3905 C CA . ALA A 1 504 ? -21.831 -13.450 21.468 1.00 93.88 504 ALA A CA 1
ATOM 3906 C C . ALA A 1 504 ? -23.011 -13.155 22.407 1.00 93.88 504 ALA A C 1
ATOM 3908 O O . ALA A 1 504 ? -23.018 -13.531 23.579 1.00 93.88 504 ALA A O 1
ATOM 3909 N N . TRP A 1 505 ? -24.069 -12.553 21.849 1.00 95.06 505 TRP A N 1
ATOM 3910 C CA . TRP A 1 505 ? -25.341 -12.305 22.535 1.00 95.06 505 TRP A CA 1
ATOM 3911 C C . TRP A 1 505 ? -26.467 -13.143 21.932 1.00 95.06 505 TRP A C 1
ATOM 3913 O O . TRP A 1 505 ? -26.911 -12.916 20.806 1.00 95.06 505 TRP A O 1
ATOM 3923 N N . SER A 1 506 ? -26.972 -14.104 22.705 1.00 93.88 506 SER A N 1
ATOM 3924 C CA . SER A 1 506 ? -28.114 -14.931 22.303 1.00 93.88 506 SER A CA 1
ATOM 3925 C C . SER A 1 506 ? -29.438 -14.240 22.639 1.00 93.88 506 SER A C 1
ATOM 3927 O O . SER A 1 506 ? -30.025 -14.474 23.6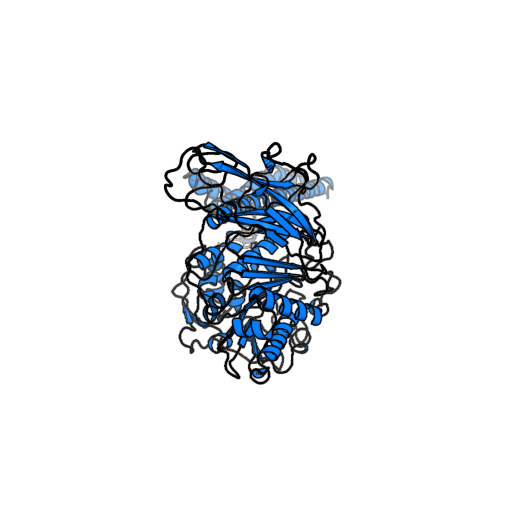91 1.00 93.88 506 SER A O 1
ATOM 3929 N N . MET A 1 507 ? -29.929 -13.398 21.728 1.00 92.12 507 MET A N 1
ATOM 3930 C CA . MET A 1 507 ? -31.175 -12.634 21.919 1.00 92.12 507 MET A CA 1
ATOM 3931 C C . MET A 1 507 ? -32.439 -13.503 22.026 1.00 92.12 507 MET A C 1
ATOM 3933 O O . MET A 1 507 ? -33.430 -13.086 22.626 1.00 92.12 507 MET A O 1
ATOM 3937 N N . GLY A 1 508 ? -32.427 -14.698 21.435 1.00 91.69 508 GLY A N 1
ATOM 3938 C CA . GLY A 1 508 ? -33.633 -15.507 21.272 1.00 91.69 508 GLY A CA 1
ATOM 3939 C C . GLY A 1 508 ? -34.622 -14.883 20.281 1.00 91.69 508 GLY A C 1
ATOM 3940 O O . GLY A 1 508 ? -34.237 -14.145 19.374 1.00 91.69 508 GLY A O 1
ATOM 3941 N N . GLU A 1 509 ? -35.904 -15.210 20.432 1.00 92.31 509 GLU A N 1
ATOM 3942 C CA . GLU A 1 509 ? -36.964 -14.713 19.552 1.00 92.31 509 GLU A CA 1
ATOM 3943 C C . GLU A 1 509 ? -37.379 -13.284 19.930 1.00 92.31 509 GLU A C 1
ATOM 3945 O O . GLU A 1 509 ? -37.714 -12.997 21.081 1.00 92.31 509 GLU A O 1
ATOM 3950 N N . VAL A 1 510 ? -37.393 -12.389 18.941 1.00 94.50 510 VAL A N 1
ATOM 3951 C CA . VAL A 1 510 ? -37.918 -11.026 19.070 1.00 94.50 510 VAL A CA 1
ATOM 3952 C C . VAL A 1 510 ? -39.037 -10.862 18.051 1.00 94.50 510 VAL A C 1
ATOM 3954 O O . VAL A 1 510 ? -38.820 -11.036 16.852 1.00 94.50 510 VAL A O 1
ATOM 3957 N N . ALA A 1 511 ? -40.242 -10.546 18.530 1.00 94.38 511 ALA A N 1
ATOM 3958 C CA . ALA A 1 511 ? -41.408 -10.383 17.669 1.00 94.38 511 ALA A CA 1
ATOM 3959 C C . ALA A 1 511 ? -41.176 -9.283 16.610 1.00 94.38 511 ALA A C 1
ATOM 3961 O O . ALA A 1 511 ? -40.464 -8.315 16.894 1.00 94.38 511 ALA A O 1
ATOM 3962 N N . PRO A 1 512 ? -41.796 -9.369 15.417 1.00 94.69 512 PRO A N 1
ATOM 3963 C CA . PRO A 1 512 ? -41.695 -8.319 14.407 1.00 94.69 512 PRO A CA 1
ATOM 3964 C C . PRO A 1 512 ? -42.060 -6.936 14.963 1.00 94.69 512 PRO A C 1
ATOM 3966 O O . PRO A 1 512 ? -43.097 -6.767 15.604 1.00 94.69 512 PRO A O 1
ATOM 3969 N N . GLY A 1 513 ? -41.191 -5.949 14.739 1.00 95.69 513 GLY A N 1
ATOM 3970 C CA . GLY A 1 513 ? -41.313 -4.597 15.300 1.00 95.69 513 GLY A CA 1
ATOM 3971 C C . GLY A 1 513 ? -41.017 -4.485 16.803 1.00 95.69 513 GLY A C 1
ATOM 3972 O O . GLY A 1 513 ? -41.025 -3.382 17.342 1.00 95.69 513 GLY A O 1
ATOM 3973 N N . GLY A 1 514 ? -40.721 -5.591 17.486 1.00 97.25 514 GLY A N 1
ATOM 3974 C CA . GLY A 1 514 ? -40.333 -5.613 18.892 1.00 97.25 514 GLY A CA 1
ATOM 3975 C C . GLY A 1 514 ? -38.927 -5.065 19.130 1.00 97.25 514 GLY A C 1
ATOM 3976 O O . GLY A 1 514 ? -38.081 -5.067 18.234 1.00 97.25 514 GLY A O 1
ATOM 3977 N N . VAL A 1 515 ? -38.680 -4.612 20.360 1.00 97.12 515 VAL A N 1
ATOM 3978 C CA . VAL A 1 515 ? -37.374 -4.133 20.829 1.00 97.12 515 VAL A CA 1
ATOM 3979 C C . VAL A 1 515 ? -36.943 -4.962 22.035 1.00 97.12 515 VAL A C 1
ATOM 3981 O O . VAL A 1 515 ? -37.749 -5.223 22.927 1.00 97.12 515 VAL A O 1
ATOM 3984 N N . ARG A 1 516 ? -35.673 -5.365 22.070 1.00 96.56 516 ARG A N 1
ATOM 3985 C CA . ARG A 1 516 ? -35.049 -6.106 23.170 1.00 96.56 516 ARG A CA 1
ATOM 3986 C C . ARG A 1 516 ? -33.720 -5.451 23.529 1.00 96.56 516 ARG A C 1
ATOM 3988 O O . ARG A 1 516 ? -32.868 -5.300 22.661 1.00 96.56 516 ARG A O 1
ATOM 3995 N N . SER A 1 517 ? -33.527 -5.111 24.797 1.00 96.94 517 SER A N 1
ATOM 3996 C CA . SER A 1 517 ? -32.214 -4.722 25.331 1.00 96.94 517 SER A CA 1
ATOM 3997 C C . SER A 1 517 ? -31.542 -5.913 26.009 1.00 96.94 517 SER A C 1
ATOM 3999 O O . SER A 1 517 ? -32.241 -6.809 26.492 1.00 96.94 517 SER A O 1
ATOM 4001 N N . SER A 1 518 ? -30.209 -5.929 26.064 1.00 95.94 518 SER A N 1
ATOM 4002 C CA . SER A 1 518 ? -29.466 -6.903 26.867 1.00 95.94 518 SER A CA 1
ATOM 4003 C C . SER A 1 518 ? -29.873 -6.793 28.337 1.00 95.94 518 SER A C 1
ATOM 4005 O O . SER A 1 518 ? -30.208 -5.715 28.831 1.00 95.94 518 SER A O 1
ATOM 4007 N N . ALA A 1 519 ? -29.921 -7.927 29.031 1.00 93.94 519 ALA A N 1
ATOM 4008 C CA . ALA A 1 519 ? -30.065 -7.966 30.484 1.00 93.94 519 ALA A CA 1
ATOM 4009 C C . ALA A 1 519 ? -28.688 -7.801 31.167 1.00 93.94 519 ALA A C 1
ATOM 4011 O O . ALA A 1 519 ? -27.675 -8.046 30.518 1.00 93.94 519 ALA A O 1
ATOM 4012 N N . PRO A 1 520 ? -28.617 -7.484 32.477 1.00 92.19 520 PRO A N 1
ATOM 4013 C CA . PRO A 1 520 ? -27.338 -7.370 33.193 1.00 92.19 520 PRO A CA 1
ATOM 4014 C C . PRO A 1 520 ? -26.397 -8.574 33.037 1.00 92.19 520 PRO A C 1
ATOM 4016 O O . PRO A 1 520 ? -25.195 -8.405 32.882 1.00 92.19 520 PRO A O 1
ATOM 4019 N N . ALA A 1 521 ? -26.938 -9.796 33.019 1.00 92.88 521 ALA A N 1
ATOM 4020 C CA . ALA A 1 521 ? -26.150 -11.018 32.822 1.00 92.88 521 ALA A CA 1
ATOM 4021 C C . ALA A 1 521 ? -25.707 -11.252 31.362 1.00 92.88 521 ALA A C 1
ATOM 4023 O O . ALA A 1 521 ? -24.938 -12.168 31.094 1.00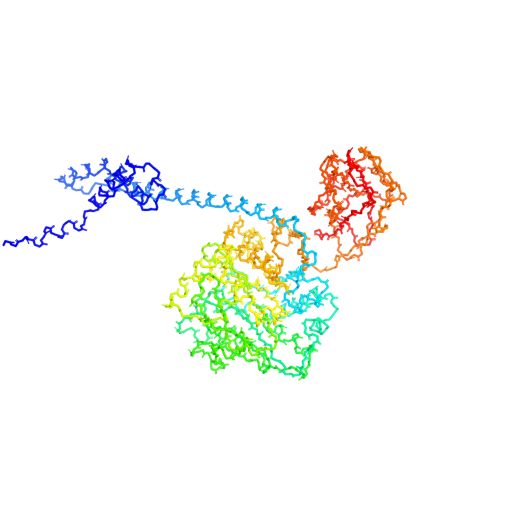 92.88 521 ALA A O 1
ATOM 4024 N N . GLU A 1 522 ? -26.226 -10.461 30.424 1.00 94.94 522 GLU A N 1
ATOM 4025 C CA . GLU A 1 522 ? -25.919 -10.509 28.991 1.00 94.94 522 GLU A CA 1
ATOM 4026 C C . GLU A 1 522 ? -25.023 -9.335 28.560 1.00 94.94 522 GLU A C 1
ATOM 4028 O O . GLU A 1 522 ? -24.744 -9.191 27.372 1.00 94.94 522 GLU A O 1
ATOM 4033 N N . ALA A 1 523 ? -24.622 -8.470 29.500 1.00 94.88 523 ALA A N 1
ATOM 4034 C CA . ALA A 1 523 ? -23.715 -7.367 29.232 1.00 94.88 523 ALA A CA 1
ATOM 4035 C C . ALA A 1 523 ? -22.306 -7.887 28.934 1.00 94.88 523 ALA A C 1
ATOM 4037 O O . ALA A 1 523 ? -21.816 -8.827 29.564 1.00 94.88 523 ALA A O 1
ATOM 4038 N N . PHE A 1 524 ? -21.654 -7.233 27.986 1.00 97.94 524 PHE A N 1
ATOM 4039 C CA . PHE A 1 524 ? -20.288 -7.513 27.588 1.00 97.94 524 PHE A CA 1
ATOM 4040 C C . PHE A 1 524 ? -19.327 -6.734 28.476 1.00 97.94 524 PHE A C 1
ATOM 4042 O O . PHE A 1 524 ? -19.641 -5.637 28.929 1.00 97.94 524 PHE A O 1
ATOM 4049 N N . THR A 1 525 ? -18.143 -7.284 28.694 1.00 97.81 525 THR A N 1
ATOM 4050 C CA . THR A 1 525 ? -16.986 -6.564 29.219 1.00 97.81 525 THR A CA 1
ATOM 4051 C C . THR A 1 525 ? -16.023 -6.343 28.067 1.00 97.81 525 THR A C 1
ATOM 4053 O O . THR A 1 525 ? -15.656 -7.309 27.396 1.00 97.81 525 THR A O 1
ATOM 4056 N N . VAL A 1 526 ? -15.621 -5.096 27.850 1.00 98.12 526 VAL A N 1
ATOM 4057 C CA . VAL A 1 526 ? -14.509 -4.744 26.970 1.00 98.12 526 VAL A CA 1
ATOM 4058 C C . VAL A 1 526 ? -13.328 -4.367 27.851 1.00 98.12 526 VAL A C 1
ATOM 4060 O O . VAL A 1 526 ? -13.425 -3.415 28.621 1.00 98.12 526 VAL A O 1
ATOM 4063 N N . SER A 1 527 ? -12.243 -5.127 27.760 1.00 97.38 527 SER A N 1
ATOM 4064 C CA . SER A 1 527 ? -11.019 -4.913 28.537 1.00 97.38 527 SER A CA 1
ATOM 4065 C C . SER A 1 527 ? -9.950 -4.297 27.651 1.00 97.38 527 SER A C 1
ATOM 4067 O O . SER A 1 527 ? -9.728 -4.790 26.545 1.00 97.38 527 SER A O 1
ATOM 4069 N N . ASN A 1 528 ? -9.274 -3.245 28.118 1.00 96.56 528 ASN A N 1
ATOM 4070 C CA . ASN A 1 528 ? -8.075 -2.739 27.452 1.00 96.56 528 ASN A CA 1
ATOM 4071 C C . ASN A 1 528 ? -6.854 -3.560 27.885 1.00 96.56 528 ASN A C 1
ATOM 4073 O O . ASN A 1 528 ? -6.216 -3.275 28.894 1.00 96.56 528 ASN A O 1
ATOM 4077 N N . ASP A 1 529 ? -6.518 -4.573 27.090 1.00 95.69 529 ASP A N 1
ATOM 4078 C CA . ASP A 1 529 ? -5.353 -5.443 27.296 1.00 95.69 529 ASP A CA 1
ATOM 4079 C C . ASP A 1 529 ? -4.049 -4.838 26.740 1.00 95.69 529 ASP A C 1
ATOM 4081 O O . ASP A 1 529 ? -3.003 -5.493 26.703 1.00 95.69 529 ASP A O 1
ATOM 4085 N N . GLY A 1 530 ? -4.116 -3.609 26.224 1.00 90.38 530 GLY A N 1
ATOM 4086 C CA . GLY A 1 530 ? -2.991 -2.882 25.664 1.00 90.38 530 GLY A CA 1
ATOM 4087 C C . GLY A 1 530 ? -2.091 -2.240 26.718 1.00 90.38 530 GLY A C 1
ATOM 4088 O O . GLY A 1 530 ? -2.169 -2.495 27.916 1.00 90.38 530 GLY A O 1
ATOM 4089 N N . THR A 1 531 ? -1.206 -1.367 26.249 1.00 91.19 531 THR A N 1
ATOM 4090 C CA . THR A 1 531 ? -0.353 -0.509 27.085 1.00 91.19 531 THR A CA 1
ATOM 4091 C C . THR A 1 531 ? -0.658 0.973 26.890 1.00 91.19 531 THR A C 1
ATOM 4093 O O . THR A 1 531 ? 0.032 1.814 27.461 1.00 91.19 531 THR A O 1
ATOM 4096 N N . LEU A 1 532 ? -1.640 1.299 26.048 1.00 86.75 532 LEU A N 1
ATOM 4097 C CA . LEU A 1 532 ? -2.042 2.660 25.720 1.00 86.75 532 LEU A CA 1
ATOM 4098 C C . LEU A 1 532 ? -3.474 2.900 26.177 1.00 86.75 532 LEU A C 1
ATOM 4100 O O . LEU A 1 532 ? -4.335 2.042 25.987 1.00 86.75 532 LEU A O 1
ATOM 4104 N N . THR A 1 533 ? -3.717 4.074 26.753 1.00 89.88 533 THR A N 1
ATOM 4105 C CA . THR A 1 533 ? -5.075 4.590 26.931 1.00 89.88 533 THR A CA 1
ATOM 4106 C C . THR A 1 533 ? -5.685 4.837 25.557 1.00 89.88 533 THR A C 1
ATOM 4108 O O . THR A 1 533 ? -4.989 5.308 24.651 1.00 89.88 533 THR A O 1
ATOM 4111 N N . GLY A 1 534 ? -6.961 4.509 25.392 1.00 88.94 534 GLY A N 1
ATOM 4112 C CA . GLY A 1 534 ? -7.616 4.714 24.114 1.00 88.94 534 GLY A CA 1
ATOM 4113 C C . GLY A 1 534 ? -9.132 4.769 24.174 1.00 88.94 534 GLY A C 1
ATOM 4114 O O . GLY A 1 534 ? -9.763 4.302 25.120 1.00 88.94 534 GLY A O 1
ATOM 4115 N N . THR A 1 535 ? -9.710 5.313 23.114 1.00 93.19 535 THR A N 1
ATOM 4116 C CA . THR A 1 535 ? -11.149 5.471 22.931 1.00 93.19 535 THR A CA 1
ATOM 4117 C C . THR A 1 535 ? -11.700 4.336 22.068 1.00 93.19 535 THR A C 1
ATOM 4119 O O . THR A 1 535 ? -11.152 3.998 21.013 1.00 93.19 535 THR A O 1
ATOM 4122 N N . LEU A 1 536 ? -12.788 3.719 22.529 1.00 95.12 536 LEU A N 1
ATOM 4123 C CA . LEU A 1 536 ? -13.449 2.603 21.861 1.00 95.12 536 LEU A CA 1
ATOM 4124 C C . LEU A 1 536 ? -14.302 3.081 20.675 1.00 95.12 536 LEU A C 1
ATOM 4126 O O . LEU A 1 536 ? -14.774 4.210 20.614 1.00 95.12 536 LEU A O 1
ATOM 4130 N N . SER A 1 537 ? -14.532 2.195 19.714 1.00 93.69 537 SER A N 1
ATOM 4131 C CA . SER A 1 537 ? -15.406 2.415 18.559 1.00 93.69 537 SER A CA 1
ATOM 4132 C C . SER A 1 537 ? -16.228 1.174 18.252 1.00 93.69 537 SER A C 1
ATOM 4134 O O . SER A 1 537 ? -15.834 0.064 18.612 1.00 93.69 537 SER A O 1
ATOM 4136 N N . MET A 1 538 ? -17.358 1.356 17.565 1.00 94.56 538 MET A N 1
ATOM 4137 C CA . MET A 1 538 ? -18.205 0.257 17.096 1.00 94.56 538 MET A CA 1
ATOM 4138 C C . MET A 1 538 ? -18.601 0.413 15.627 1.00 94.56 538 MET A C 1
ATOM 4140 O O . MET A 1 538 ? -18.837 1.524 15.146 1.00 94.56 538 MET A O 1
ATOM 4144 N N . GLN A 1 539 ? -18.724 -0.721 14.933 1.00 92.44 539 GLN A N 1
ATOM 4145 C CA . GLN A 1 539 ? -19.327 -0.835 13.599 1.00 92.44 539 GLN A CA 1
ATOM 4146 C C . GLN A 1 539 ? -20.024 -2.182 13.402 1.00 92.44 539 GLN A C 1
ATOM 4148 O O . GLN A 1 539 ? -19.635 -3.185 13.998 1.00 92.44 539 GLN A O 1
ATOM 4153 N N . ILE A 1 540 ? -21.012 -2.224 12.509 1.00 88.69 540 ILE A N 1
ATOM 4154 C CA . ILE A 1 540 ? -21.589 -3.470 11.994 1.00 88.69 540 ILE A CA 1
ATOM 4155 C C . ILE A 1 540 ? -20.687 -3.988 10.876 1.00 88.69 540 ILE A C 1
ATOM 4157 O O . ILE A 1 540 ? -20.582 -3.356 9.830 1.00 88.69 540 ILE A O 1
ATOM 4161 N N . THR A 1 541 ? -20.083 -5.156 11.078 1.00 83.44 541 THR A N 1
ATOM 4162 C CA . THR A 1 541 ? -19.244 -5.839 10.076 1.00 83.44 541 THR A CA 1
ATOM 4163 C C . THR A 1 541 ? -19.960 -6.966 9.353 1.00 83.44 541 THR A C 1
ATOM 4165 O O . THR A 1 541 ? -19.571 -7.343 8.253 1.00 83.44 541 THR A O 1
ATOM 4168 N N . ASN A 1 542 ? -21.042 -7.489 9.928 1.00 86.62 542 ASN A N 1
ATOM 4169 C CA . ASN A 1 542 ? -21.924 -8.418 9.237 1.00 86.62 542 ASN A CA 1
ATOM 4170 C C . ASN A 1 542 ? -23.383 -8.005 9.485 1.00 86.62 542 ASN A C 1
ATOM 4172 O O . ASN A 1 542 ? -23.869 -8.161 10.607 1.00 86.62 542 ASN A O 1
ATOM 4176 N N . PRO A 1 543 ? -24.100 -7.491 8.470 1.00 83.44 543 PRO A N 1
ATOM 4177 C CA . PRO A 1 543 ? -25.486 -7.047 8.620 1.00 83.44 543 PRO A CA 1
ATOM 4178 C C . PRO A 1 543 ? -26.496 -8.200 8.770 1.00 83.44 543 PRO A C 1
ATOM 4180 O O . PRO A 1 543 ? -27.679 -7.961 8.999 1.00 83.44 543 PRO A O 1
ATOM 4183 N N . GLY A 1 544 ? -26.065 -9.455 8.638 1.00 83.62 544 GLY A N 1
ATOM 4184 C CA . GLY A 1 544 ? -26.950 -10.615 8.600 1.00 83.62 544 GLY A CA 1
ATOM 4185 C C . GLY A 1 544 ? -27.486 -10.917 7.201 1.00 83.62 544 GLY A C 1
ATOM 4186 O O . GLY A 1 544 ? -27.285 -10.180 6.235 1.00 83.62 544 GLY A O 1
ATOM 4187 N N . THR A 1 545 ? -28.144 -12.069 7.054 1.00 83.38 545 THR A N 1
ATOM 4188 C CA . THR A 1 545 ? -28.511 -12.593 5.733 1.00 83.38 545 THR A CA 1
ATOM 4189 C C . THR A 1 545 ? -29.862 -12.051 5.287 1.00 83.38 545 THR A C 1
ATOM 4191 O O . THR A 1 545 ? -30.926 -12.575 5.621 1.00 83.38 545 THR A O 1
ATOM 4194 N N . GLY A 1 546 ? -29.816 -11.015 4.450 1.00 81.62 546 GLY A N 1
ATOM 4195 C CA . GLY A 1 546 ? -31.006 -10.454 3.817 1.00 81.62 546 GLY A CA 1
ATOM 4196 C C . GLY A 1 546 ? -31.858 -9.585 4.738 1.00 81.62 546 GLY A C 1
ATOM 4197 O O . GLY A 1 546 ? -33.024 -9.356 4.410 1.00 81.62 546 GLY A O 1
ATOM 4198 N N . TRP A 1 547 ? -31.272 -9.133 5.848 1.00 90.44 547 TRP A N 1
ATOM 4199 C CA . TRP A 1 547 ? -31.679 -7.954 6.600 1.00 90.44 547 TRP A CA 1
ATOM 4200 C C . TRP A 1 547 ? -30.687 -6.815 6.350 1.00 90.44 547 TRP A C 1
ATOM 4202 O O . TRP A 1 547 ? -29.541 -7.054 5.973 1.00 90.44 547 TRP A O 1
ATOM 4212 N N . THR A 1 548 ? -31.125 -5.584 6.592 1.00 88.56 548 THR A N 1
ATOM 4213 C CA . THR A 1 548 ? -30.292 -4.383 6.480 1.00 88.56 548 THR A CA 1
ATOM 4214 C C . THR A 1 548 ? -30.359 -3.585 7.787 1.00 88.56 548 THR A C 1
ATOM 4216 O O . THR A 1 548 ? -31.460 -3.385 8.305 1.00 88.56 548 THR A O 1
ATOM 4219 N N . PRO A 1 549 ? -29.236 -3.099 8.342 1.00 92.12 549 PRO A N 1
ATOM 4220 C CA . PRO A 1 549 ? -29.277 -2.166 9.462 1.00 92.12 549 PRO A CA 1
ATOM 4221 C C . PRO A 1 549 ? -29.820 -0.805 9.015 1.00 92.12 549 PRO A C 1
ATOM 4223 O O . PRO A 1 549 ? -29.539 -0.337 7.910 1.00 92.12 549 PRO A O 1
ATOM 4226 N N . GLY A 1 550 ? -30.588 -0.145 9.876 1.00 89.94 550 GLY A N 1
ATOM 4227 C CA . GLY A 1 550 ? -31.138 1.177 9.603 1.00 89.94 550 GLY A CA 1
ATOM 4228 C C . GLY A 1 550 ? -31.331 2.021 10.858 1.00 89.94 550 GLY A C 1
ATOM 4229 O O . GLY A 1 550 ? -31.277 1.534 11.982 1.00 89.94 550 GLY A O 1
ATOM 4230 N N . ALA A 1 551 ? -31.611 3.309 10.650 1.00 91.38 551 ALA A N 1
ATOM 4231 C CA . ALA A 1 551 ? -31.918 4.258 11.726 1.00 91.38 551 ALA A CA 1
ATOM 4232 C C . ALA A 1 551 ? -33.320 4.058 12.341 1.00 91.38 551 ALA A C 1
ATOM 4234 O O . ALA A 1 551 ? -33.636 4.617 13.390 1.00 91.38 551 ALA A O 1
ATOM 4235 N N . SER A 1 552 ? -34.181 3.273 11.686 1.00 94.12 552 SER A N 1
ATOM 4236 C CA . SER A 1 552 ? -35.529 2.933 12.152 1.00 94.12 552 SER A CA 1
ATOM 4237 C C . SER A 1 552 ? -35.933 1.541 11.660 1.00 94.12 552 SER A C 1
ATOM 4239 O O . SER A 1 552 ? -35.437 1.083 10.630 1.00 94.12 552 SER A O 1
ATOM 4241 N N . GLN A 1 553 ? -36.818 0.864 12.399 1.00 97.50 553 GLN A N 1
ATOM 4242 C CA . GLN A 1 553 ? -37.294 -0.475 12.043 1.00 97.50 553 GLN A CA 1
ATOM 4243 C C . GLN A 1 553 ? -38.157 -0.420 10.775 1.00 97.50 553 GLN A C 1
ATOM 4245 O O . GLN A 1 553 ? -39.007 0.457 10.619 1.00 97.50 553 GLN A O 1
ATOM 4250 N N . GLY A 1 554 ? -37.982 -1.399 9.891 1.00 96.00 554 GLY A N 1
ATOM 4251 C CA . GLY A 1 554 ? -38.678 -1.473 8.608 1.00 96.00 554 GLY A CA 1
ATOM 4252 C C . GLY A 1 554 ? -38.832 -2.905 8.105 1.00 96.00 554 GLY A C 1
ATOM 4253 O O . GLY A 1 554 ? -38.531 -3.868 8.811 1.00 96.00 554 GLY A O 1
ATOM 4254 N N . VAL A 1 555 ? -39.318 -3.058 6.873 1.00 95.44 555 VAL A N 1
ATOM 4255 C CA . VAL A 1 555 ? -39.402 -4.371 6.215 1.00 95.44 555 VAL A CA 1
ATOM 4256 C C . VAL A 1 555 ? -37.984 -4.846 5.904 1.00 95.44 555 VAL A C 1
ATOM 4258 O O . VAL A 1 555 ? -37.257 -4.148 5.208 1.00 95.44 555 VAL A O 1
ATOM 4261 N N . GLU A 1 556 ? -37.595 -6.007 6.439 1.00 94.00 556 GLU A N 1
ATOM 4262 C CA . GLU A 1 556 ? -36.212 -6.519 6.414 1.00 94.00 556 GLU A CA 1
ATOM 4263 C C . GLU A 1 556 ? -35.166 -5.529 6.979 1.00 94.00 556 GLU A C 1
ATOM 4265 O O . GLU A 1 556 ? -33.975 -5.683 6.733 1.00 94.00 556 GLU A O 1
ATOM 4270 N N . THR A 1 557 ? -35.579 -4.496 7.728 1.00 95.56 557 THR A N 1
ATOM 4271 C CA . THR A 1 557 ? -34.673 -3.483 8.295 1.00 95.56 557 THR A CA 1
ATOM 4272 C C . THR A 1 557 ? -34.714 -3.521 9.814 1.00 95.56 557 THR A C 1
ATOM 4274 O O . THR A 1 557 ? -35.770 -3.272 10.399 1.00 95.56 557 THR A O 1
ATOM 4277 N N . TYR A 1 558 ? -33.579 -3.807 10.447 1.00 96.75 558 TYR A N 1
ATOM 4278 C CA . TYR A 1 558 ? -33.440 -3.801 11.904 1.00 96.75 558 TYR A CA 1
ATOM 4279 C C . TYR A 1 558 ? -32.695 -2.555 12.383 1.00 96.75 558 TYR A C 1
ATOM 4281 O O . TYR A 1 558 ? -32.015 -1.880 11.612 1.00 96.75 558 TYR A O 1
ATOM 4289 N N . VAL A 1 559 ? -32.810 -2.268 13.676 1.00 98.31 559 VAL A N 1
ATOM 4290 C CA . VAL A 1 559 ? -32.010 -1.244 14.357 1.00 98.31 559 VAL A CA 1
ATOM 4291 C C . VAL A 1 559 ? -31.169 -1.943 15.409 1.00 98.31 559 VAL A C 1
ATOM 4293 O O . VAL A 1 559 ? -31.709 -2.707 16.205 1.00 98.31 559 VAL A O 1
ATOM 4296 N N . LEU A 1 560 ? -29.867 -1.686 15.437 1.00 98.25 560 LEU A N 1
ATOM 4297 C CA . LEU A 1 560 ? -28.993 -2.146 16.510 1.00 98.25 560 LEU A CA 1
ATOM 4298 C C . LEU A 1 560 ? -28.331 -0.933 17.143 1.00 98.25 560 LEU A C 1
ATOM 4300 O O . LEU A 1 560 ? -27.733 -0.123 16.438 1.00 98.25 560 LEU A O 1
ATOM 4304 N N . ARG A 1 561 ? -28.465 -0.811 18.461 1.00 98.38 561 ARG A N 1
ATOM 4305 C CA . ARG A 1 561 ? -27.783 0.202 19.260 1.00 98.38 561 ARG A CA 1
ATOM 4306 C C . ARG A 1 561 ? -26.798 -0.442 20.207 1.00 98.38 561 ARG A C 1
ATOM 4308 O O . ARG A 1 561 ? -27.086 -1.530 20.704 1.00 98.38 561 ARG A O 1
ATOM 4315 N N . GLY A 1 562 ? -25.695 0.240 20.470 1.00 97.88 562 GLY A N 1
ATOM 4316 C CA . GLY A 1 562 ? -24.659 -0.176 21.406 1.00 97.88 562 GLY A CA 1
ATOM 4317 C C . GLY A 1 562 ? -24.328 0.976 22.338 1.00 97.88 562 GLY A C 1
ATOM 4318 O O . GLY A 1 562 ? -24.319 2.121 21.899 1.00 97.88 562 GLY A O 1
ATOM 4319 N N . LEU A 1 563 ? -24.092 0.686 23.613 1.00 97.88 563 LEU A N 1
ATOM 4320 C CA . LEU A 1 563 ? -23.764 1.713 24.592 1.00 97.88 563 LEU A CA 1
ATOM 4321 C C . LEU A 1 563 ? -22.756 1.187 25.616 1.00 97.88 563 LEU A C 1
ATOM 4323 O O . LEU A 1 563 ? -22.941 0.102 26.174 1.00 97.88 563 LEU A O 1
ATOM 4327 N N . PHE A 1 564 ? -21.696 1.963 25.823 1.00 98.31 564 PHE A N 1
ATOM 4328 C CA . PHE A 1 564 ? -20.674 1.759 26.833 1.00 98.31 564 PHE A CA 1
ATOM 4329 C C . PHE A 1 564 ? -21.084 2.425 28.150 1.00 98.31 564 PHE A C 1
ATOM 4331 O O . PHE A 1 564 ? -21.640 3.523 28.140 1.00 98.31 564 PHE A O 1
ATOM 4338 N N . CYS A 1 565 ? -20.839 1.757 29.275 1.00 97.06 565 CYS A N 1
ATOM 4339 C CA . CYS A 1 565 ? -21.129 2.270 30.613 1.00 97.06 565 CYS A CA 1
ATOM 4340 C C . CYS A 1 565 ? -20.240 1.616 31.676 1.00 97.06 565 CYS A C 1
ATOM 4342 O O . CYS A 1 565 ? -19.550 0.639 31.385 1.00 97.06 565 CYS A O 1
ATOM 4344 N N . GLY A 1 566 ? -20.289 2.114 32.914 1.00 94.75 566 GLY A N 1
ATOM 4345 C CA . GLY A 1 566 ? -19.543 1.503 34.011 1.00 94.75 566 GLY A CA 1
ATOM 4346 C C . GLY A 1 566 ? -20.182 0.209 34.515 1.00 94.75 566 GLY A C 1
ATOM 4347 O O . GLY A 1 566 ? -21.332 -0.119 34.212 1.00 94.75 566 GLY A O 1
ATOM 4348 N N . ASP A 1 567 ? -19.443 -0.517 35.353 1.00 92.44 567 ASP A N 1
ATOM 4349 C CA . ASP A 1 567 ? -19.855 -1.813 35.914 1.00 92.44 567 ASP A CA 1
ATOM 4350 C C . ASP A 1 567 ? -21.173 -1.778 36.708 1.00 92.44 567 ASP A C 1
ATOM 4352 O O . ASP A 1 567 ? -21.900 -2.773 36.752 1.00 92.44 567 ASP A O 1
ATOM 4356 N N . ALA A 1 568 ? -21.478 -0.652 37.358 1.00 91.25 568 ALA A N 1
ATOM 4357 C CA . ALA A 1 568 ? -22.664 -0.490 38.202 1.00 91.25 568 ALA A CA 1
ATOM 4358 C C . ALA A 1 568 ? -23.883 0.086 37.456 1.00 91.25 568 ALA A C 1
ATOM 4360 O O . ALA A 1 568 ? -24.965 0.182 38.043 1.00 91.25 568 ALA A O 1
ATOM 4361 N N . ASP A 1 569 ? -23.713 0.473 36.193 1.00 94.31 569 ASP A N 1
ATOM 4362 C CA . ASP A 1 569 ? -24.726 1.177 35.416 1.00 94.31 569 ASP A CA 1
ATOM 4363 C C . ASP A 1 569 ? -25.741 0.230 34.754 1.00 94.31 569 ASP A C 1
ATOM 4365 O O . ASP A 1 569 ? -25.442 -0.905 34.380 1.00 94.31 569 ASP A O 1
ATOM 4369 N N . ASP A 1 570 ? -26.966 0.732 34.556 1.00 92.94 570 ASP A N 1
ATOM 4370 C CA . ASP A 1 570 ? -28.009 0.079 33.757 1.00 92.94 570 ASP A CA 1
ATOM 4371 C C . ASP A 1 570 ? -28.443 1.002 32.604 1.00 92.94 570 ASP A C 1
ATOM 4373 O O . ASP A 1 570 ? -29.285 1.892 32.788 1.00 92.94 570 ASP A O 1
ATOM 4377 N N . PRO A 1 571 ? -27.905 0.800 31.390 1.00 94.44 571 PRO A N 1
ATOM 4378 C CA . PRO A 1 571 ? -28.108 1.718 30.277 1.00 94.44 571 PRO A CA 1
ATOM 4379 C C . PRO A 1 571 ? -29.451 1.535 29.560 1.00 94.44 571 PRO A C 1
ATOM 4381 O O . PRO A 1 571 ? -29.727 2.225 28.578 1.00 94.44 571 PRO A O 1
ATOM 4384 N N . ARG A 1 572 ? -30.328 0.623 30.010 1.00 94.19 572 ARG A N 1
ATOM 4385 C CA . ARG A 1 572 ? -31.554 0.262 29.268 1.00 94.19 572 ARG A CA 1
ATOM 4386 C C . ARG A 1 572 ? -32.503 1.437 29.013 1.00 94.19 572 ARG A C 1
ATOM 4388 O O . ARG A 1 572 ? -33.249 1.388 28.037 1.00 94.19 572 ARG A O 1
ATOM 4395 N N . ALA A 1 573 ? -32.468 2.473 29.852 1.00 93.81 573 ALA A N 1
ATOM 4396 C CA . ALA A 1 573 ? -33.258 3.697 29.695 1.00 93.81 573 ALA A CA 1
ATOM 4397 C C . ALA A 1 573 ? -32.549 4.814 28.898 1.00 93.81 573 ALA A C 1
ATOM 4399 O O . ALA A 1 573 ? -33.165 5.846 28.640 1.00 93.81 573 ALA A O 1
ATOM 4400 N N . TYR A 1 574 ? -31.283 4.621 28.518 1.00 95.75 574 TYR A N 1
ATOM 4401 C CA . TYR A 1 574 ? -30.397 5.673 28.008 1.00 95.75 574 TYR A CA 1
ATOM 4402 C C . TYR A 1 574 ? -30.032 5.536 26.526 1.00 95.75 574 TYR A C 1
ATOM 4404 O O . TYR A 1 574 ? -29.395 6.437 25.993 1.00 95.75 574 TYR A O 1
ATOM 4412 N N . PHE A 1 575 ? -30.467 4.466 25.852 1.00 96.38 575 PHE A N 1
ATOM 4413 C CA . PHE A 1 575 ? -30.287 4.307 24.406 1.00 96.38 575 PHE A CA 1
ATOM 4414 C C . PHE A 1 575 ? -30.995 5.421 23.618 1.00 96.38 575 PHE A C 1
ATOM 4416 O O . PHE A 1 575 ? -32.218 5.575 23.704 1.00 96.38 575 PHE A O 1
ATOM 4423 N N . VAL A 1 576 ? -30.243 6.142 22.788 1.00 94.94 576 VAL A N 1
ATOM 4424 C CA . VAL A 1 576 ? -30.725 7.241 21.937 1.00 94.94 576 VAL A CA 1
ATOM 4425 C C . VAL A 1 576 ? -30.480 6.972 20.444 1.00 94.94 576 VAL A C 1
ATOM 4427 O O . VAL A 1 576 ? -30.103 5.874 20.028 1.00 94.94 576 VAL A O 1
ATOM 4430 N N . SER A 1 577 ? -30.798 7.946 19.585 1.00 93.31 577 SER A N 1
ATOM 4431 C CA . SER A 1 577 ? -30.556 7.849 18.136 1.00 93.31 577 SER A CA 1
ATOM 4432 C C . SER A 1 577 ? -29.076 7.780 17.785 1.00 93.31 577 SER A C 1
ATOM 4434 O O . SER A 1 577 ? -28.725 7.133 16.803 1.00 93.31 577 SER A O 1
ATOM 4436 N N . ASP A 1 578 ? -28.237 8.428 18.588 1.00 93.19 578 ASP A N 1
ATOM 4437 C CA . ASP A 1 578 ? -26.800 8.546 18.341 1.00 93.19 578 ASP A CA 1
ATOM 4438 C C . ASP A 1 578 ? -26.057 7.241 18.662 1.00 93.19 578 ASP A C 1
ATOM 4440 O O . ASP A 1 578 ? -24.945 7.031 18.194 1.00 93.19 578 ASP A O 1
ATOM 4444 N N . ASP A 1 579 ? -26.718 6.310 19.356 1.00 97.19 579 ASP A N 1
ATOM 4445 C CA . ASP A 1 579 ? -26.183 4.984 19.661 1.00 97.19 579 ASP A CA 1
ATOM 4446 C C . ASP A 1 579 ? -26.452 3.953 18.562 1.00 97.19 579 ASP A C 1
ATOM 4448 O O . ASP A 1 579 ? -26.123 2.780 18.728 1.00 97.19 579 ASP A O 1
ATOM 4452 N N . VAL A 1 580 ? -27.108 4.335 17.460 1.00 97.31 580 VAL A N 1
ATOM 4453 C CA . VAL A 1 580 ? -27.414 3.413 16.359 1.00 97.31 580 VAL A CA 1
ATOM 4454 C C . VAL A 1 580 ? -26.135 3.070 15.599 1.00 97.31 580 VAL A C 1
ATOM 4456 O O . VAL A 1 580 ? -25.504 3.935 14.996 1.00 97.31 580 VAL A O 1
ATOM 4459 N N . LEU A 1 581 ? -25.786 1.784 15.571 1.00 95.75 581 LEU A N 1
ATOM 4460 C CA . LEU A 1 581 ? -24.632 1.305 14.824 1.00 95.75 581 LEU A CA 1
ATOM 4461 C C . LEU A 1 581 ? -24.893 1.366 13.313 1.00 95.75 581 LEU A C 1
ATOM 4463 O O . LEU A 1 581 ? -25.999 1.116 12.825 1.00 95.75 581 LEU A O 1
ATOM 4467 N N . SER A 1 582 ? -23.823 1.625 12.563 1.00 88.50 582 SER A N 1
ATOM 4468 C CA . SER A 1 582 ? -23.803 1.604 11.101 1.00 88.50 582 SER A CA 1
ATOM 4469 C C . SER A 1 582 ? -22.635 0.756 10.587 1.00 88.50 582 SER A C 1
ATOM 4471 O O . SER A 1 582 ? -21.859 0.223 11.379 1.00 88.50 582 SER A O 1
ATOM 4473 N N . ALA A 1 583 ? -22.495 0.636 9.266 1.00 79.19 583 ALA A N 1
ATOM 4474 C CA . ALA A 1 583 ? -21.321 0.011 8.651 1.00 79.19 583 ALA A CA 1
ATOM 4475 C C . ALA A 1 583 ? -20.037 0.859 8.794 1.00 79.19 583 ALA A C 1
ATOM 4477 O O . ALA A 1 583 ? -18.949 0.375 8.512 1.00 79.19 583 ALA A O 1
ATOM 4478 N N . THR A 1 584 ? -20.142 2.121 9.222 1.00 76.44 584 THR A N 1
ATOM 4479 C CA . THR A 1 584 ? -18.990 2.999 9.467 1.00 76.44 584 THR A CA 1
ATOM 4480 C C . THR A 1 584 ? -18.577 2.946 10.938 1.00 76.44 584 THR A C 1
ATOM 4482 O O . THR A 1 584 ? -19.398 3.239 11.813 1.00 76.44 584 THR A O 1
ATOM 4485 N N . ALA A 1 585 ? -17.298 2.648 11.206 1.00 81.19 585 ALA A N 1
ATOM 4486 C CA . ALA A 1 585 ? -16.719 2.773 12.545 1.00 81.19 585 ALA A CA 1
ATOM 4487 C C . ALA A 1 585 ? -16.898 4.184 13.089 1.00 81.19 585 ALA A C 1
ATOM 4489 O O . ALA A 1 585 ? -16.505 5.170 12.463 1.00 81.19 585 ALA A O 1
ATOM 4490 N N . THR A 1 586 ? -17.494 4.262 14.271 1.00 82.56 586 THR A N 1
ATOM 4491 C CA . THR A 1 586 ? -17.723 5.519 14.975 1.00 82.56 586 THR A CA 1
ATOM 4492 C C . THR A 1 586 ? -17.070 5.421 16.348 1.00 82.56 586 THR A C 1
ATOM 4494 O O . THR A 1 586 ? -17.292 4.444 17.062 1.00 82.56 586 THR A O 1
ATOM 4497 N N . LEU A 1 587 ? -16.217 6.392 16.683 1.00 86.62 587 LEU A N 1
ATOM 4498 C CA . LEU A 1 587 ? -15.625 6.519 18.017 1.00 86.62 587 LEU A CA 1
ATOM 4499 C C . LEU A 1 587 ? -16.708 6.853 19.039 1.00 86.62 587 LEU A C 1
ATOM 4501 O O . LEU A 1 587 ? -17.639 7.605 18.732 1.00 86.62 587 LEU A O 1
ATOM 4505 N N . SER A 1 588 ? -16.567 6.319 20.247 1.00 92.50 588 SER A N 1
ATOM 4506 C CA . SER A 1 588 ? -17.418 6.713 21.351 1.00 92.50 588 SER A CA 1
ATOM 4507 C C . SER A 1 588 ? -17.124 8.151 21.770 1.00 92.50 588 SER A C 1
ATOM 4509 O O . SER A 1 588 ? -16.035 8.698 21.584 1.00 92.50 588 SER A O 1
ATOM 4511 N N . THR A 1 589 ? -18.153 8.793 22.297 1.00 93.00 589 THR A N 1
ATOM 4512 C CA . THR A 1 589 ? -18.085 10.106 22.935 1.00 93.00 589 THR A CA 1
ATOM 4513 C C . THR A 1 589 ? -19.068 10.095 24.109 1.00 93.00 589 THR A C 1
ATOM 4515 O O . THR A 1 589 ? -19.923 9.206 24.164 1.00 93.00 589 THR A O 1
ATOM 4518 N N . PRO A 1 590 ? -19.086 11.122 24.975 1.00 91.75 590 PRO A N 1
ATOM 4519 C CA . PRO A 1 590 ? -20.078 11.206 26.052 1.00 91.75 590 PRO A CA 1
ATOM 4520 C C . PRO A 1 590 ? -21.554 11.225 25.597 1.00 91.75 590 PRO A C 1
ATOM 4522 O O . PRO A 1 590 ? -22.455 11.206 26.437 1.00 91.75 590 PRO A O 1
ATOM 4525 N N . SER A 1 591 ? -21.820 11.323 24.287 1.00 91.00 591 SER A N 1
ATOM 4526 C CA . SER A 1 591 ? -23.163 11.306 23.690 1.00 91.00 591 SER A CA 1
ATOM 4527 C C . SER A 1 591 ? -23.351 10.304 22.544 1.00 91.00 591 SER A C 1
ATOM 4529 O O . SER A 1 591 ? -24.452 10.210 22.013 1.00 91.00 591 SER A O 1
ATOM 4531 N N . VAL A 1 592 ? -22.296 9.608 22.114 1.00 91.94 592 VAL A N 1
ATOM 4532 C CA . VAL A 1 592 ? -22.334 8.626 21.016 1.00 91.94 592 VAL A CA 1
ATOM 4533 C C . VAL A 1 592 ? -21.777 7.332 21.568 1.00 91.94 592 VAL A C 1
ATOM 4535 O O . VAL A 1 592 ? -20.606 7.298 21.940 1.00 91.94 592 VAL A O 1
ATOM 4538 N N . PHE A 1 593 ? -22.606 6.292 21.640 1.00 97.50 593 PHE A N 1
ATOM 4539 C CA . PHE A 1 593 ? -22.281 5.047 22.340 1.00 97.50 593 PHE A CA 1
ATOM 4540 C C . PHE A 1 593 ? -21.963 5.244 23.826 1.00 97.50 593 PHE A C 1
ATOM 4542 O O . PHE A 1 593 ? -21.396 4.356 24.452 1.00 97.50 593 PHE A O 1
ATOM 4549 N N . GLY A 1 594 ? -22.341 6.383 24.394 1.00 94.56 594 GLY A N 1
ATOM 4550 C CA . GLY A 1 594 ? -22.032 6.804 25.750 1.00 94.56 594 GLY A CA 1
ATOM 4551 C C . GLY A 1 594 ? -23.069 7.812 26.226 1.00 94.56 594 GLY A C 1
ATOM 4552 O O . GLY A 1 594 ? -23.824 8.374 25.427 1.00 94.56 594 GLY A O 1
ATOM 4553 N N . ASN A 1 595 ? -23.150 8.025 27.538 1.00 94.62 595 ASN A N 1
ATOM 4554 C CA . ASN A 1 595 ? -24.124 8.946 28.109 1.00 94.62 595 ASN A CA 1
ATOM 4555 C C . ASN A 1 595 ? -23.567 9.627 29.360 1.00 94.62 595 ASN A C 1
ATOM 4557 O O . ASN A 1 595 ? -23.161 8.957 30.299 1.00 94.62 595 ASN A O 1
ATOM 4561 N N . ALA A 1 596 ? -23.646 10.957 29.418 1.00 91.75 596 ALA A N 1
ATOM 4562 C CA . ALA A 1 596 ? -23.169 11.748 30.556 1.00 91.75 596 ALA A CA 1
ATOM 4563 C C . ALA A 1 596 ? -23.854 11.439 31.909 1.00 91.75 596 ALA A C 1
ATOM 4565 O O . ALA A 1 596 ? -23.403 11.923 32.946 1.00 91.75 596 ALA A O 1
ATOM 4566 N N . ALA A 1 597 ? -24.967 10.699 31.914 1.00 93.12 597 ALA A N 1
ATOM 4567 C CA . ALA A 1 597 ? -25.623 10.224 33.132 1.00 93.12 597 ALA A CA 1
ATOM 4568 C C . ALA A 1 597 ? -25.055 8.892 33.665 1.00 93.12 597 ALA A C 1
ATOM 4570 O O . ALA A 1 597 ? -25.466 8.467 34.744 1.00 93.12 597 ALA A O 1
ATOM 4571 N N . LEU A 1 598 ? -24.163 8.243 32.915 1.00 94.25 598 LEU A N 1
ATOM 4572 C CA . LEU A 1 598 ? -23.491 6.986 33.250 1.00 94.25 598 LEU A CA 1
ATOM 4573 C C . LEU A 1 598 ? -22.030 7.275 33.621 1.00 94.25 598 LEU A C 1
ATOM 4575 O O . LEU A 1 598 ? -21.512 8.351 33.319 1.00 94.25 598 LEU A O 1
ATOM 4579 N N . THR A 1 599 ? -21.373 6.361 34.332 1.00 93.25 599 THR A N 1
ATOM 4580 C CA . THR A 1 599 ? -20.051 6.637 34.919 1.00 93.25 599 THR A CA 1
ATOM 4581 C C . THR A 1 599 ? -18.891 6.478 33.940 1.00 93.25 599 THR A C 1
ATOM 4583 O O . THR A 1 599 ? -17.822 7.024 34.191 1.00 93.25 599 THR A O 1
ATOM 4586 N N . GLU A 1 600 ? -19.095 5.756 32.839 1.00 93.38 600 GLU A N 1
ATOM 4587 C CA . GLU A 1 600 ? -18.122 5.541 31.761 1.00 93.38 600 GLU A CA 1
ATOM 4588 C C . GLU A 1 600 ? -18.841 5.583 30.404 1.00 93.38 600 GLU A C 1
ATOM 4590 O O . GLU A 1 600 ? -20.063 5.455 30.336 1.00 93.38 600 GLU A O 1
ATOM 4595 N N . ASP A 1 601 ? -18.094 5.768 29.321 1.00 94.19 601 ASP A N 1
ATOM 4596 C CA . ASP A 1 601 ? -18.631 5.957 27.964 1.00 94.19 601 ASP A CA 1
ATOM 4597 C C . ASP A 1 601 ? -17.714 5.368 26.872 1.00 94.19 601 ASP A C 1
ATOM 4599 O O . ASP A 1 601 ? -17.873 5.636 25.679 1.00 94.19 601 ASP A O 1
ATOM 4603 N N . GLY A 1 602 ? -16.732 4.554 27.270 1.00 94.00 602 GLY A N 1
ATOM 4604 C CA . GLY A 1 602 ? -15.736 3.979 26.366 1.00 94.00 602 GLY A CA 1
ATOM 4605 C C . GLY A 1 602 ? -14.707 4.985 25.842 1.00 94.00 602 GLY A C 1
ATOM 4606 O O . GLY A 1 602 ? -13.904 4.615 24.987 1.00 94.00 602 GLY A O 1
ATOM 4607 N N . VAL A 1 603 ? -14.721 6.235 26.317 1.00 94.31 603 VAL A N 1
ATOM 4608 C CA . VAL A 1 603 ? -13.696 7.241 26.017 1.00 94.31 603 VAL A CA 1
ATOM 4609 C C . VAL A 1 603 ? -12.539 7.089 26.995 1.00 94.31 603 VAL A C 1
ATOM 4611 O O . VAL A 1 603 ? -12.750 6.872 28.188 1.00 94.31 603 VAL A O 1
ATOM 4614 N N . SER A 1 604 ? -11.309 7.219 26.495 1.00 92.50 604 SER A N 1
ATOM 4615 C CA . SER A 1 604 ? -10.100 7.234 27.323 1.00 92.50 604 SER A CA 1
ATOM 4616 C C . SER A 1 604 ? -9.956 6.059 28.293 1.00 92.50 604 SER A C 1
ATOM 4618 O O . SER A 1 604 ? -9.583 6.244 29.452 1.00 92.50 604 SER A O 1
ATOM 4620 N N . VAL A 1 605 ? -10.220 4.837 27.825 1.00 95.31 605 VAL A N 1
ATOM 4621 C CA . VAL A 1 605 ? -10.123 3.607 28.622 1.00 95.31 605 VAL A CA 1
ATOM 4622 C C . VAL A 1 605 ? -8.651 3.301 28.925 1.00 95.31 605 VAL A C 1
ATOM 4624 O O . VAL A 1 605 ? -7.895 3.001 27.993 1.00 95.31 605 VAL A O 1
ATOM 4627 N N . PRO A 1 606 ? -8.198 3.361 30.192 1.00 95.38 606 PRO A N 1
ATOM 4628 C CA . PRO A 1 606 ? -6.800 3.110 30.536 1.00 95.38 606 PRO A CA 1
ATOM 4629 C C . PRO A 1 606 ? -6.394 1.634 30.367 1.00 95.38 606 PRO A C 1
ATOM 4631 O O . PRO A 1 606 ? -7.251 0.750 30.416 1.00 95.38 606 PRO A O 1
ATOM 4634 N N . PRO A 1 607 ? -5.090 1.333 30.216 1.00 95.94 607 PRO A N 1
ATOM 4635 C CA . PRO A 1 607 ? -4.587 -0.040 30.219 1.00 95.94 607 PRO A CA 1
ATOM 4636 C C . PRO A 1 607 ? -4.992 -0.810 31.480 1.00 95.94 607 PRO A C 1
ATOM 4638 O O . PRO A 1 607 ? -4.779 -0.334 32.594 1.00 95.94 607 PRO A O 1
ATOM 4641 N N . GLY A 1 608 ? -5.517 -2.020 31.302 1.00 95.31 608 GLY A N 1
ATOM 4642 C CA . GLY A 1 608 ? -5.972 -2.899 32.380 1.00 95.31 608 GLY A CA 1
ATOM 4643 C C . GLY A 1 608 ? -7.371 -2.596 32.922 1.00 95.31 608 GLY A C 1
ATOM 4644 O O . GLY A 1 608 ? -7.840 -3.343 33.780 1.00 95.31 608 GLY A O 1
ATOM 4645 N N . GLU A 1 609 ? -8.038 -1.547 32.434 1.00 97.06 609 GLU A N 1
ATOM 4646 C CA . GLU A 1 609 ? -9.400 -1.195 32.840 1.00 97.06 609 GLU A CA 1
ATOM 4647 C C . GLU A 1 609 ? -10.458 -1.843 31.938 1.00 97.06 609 GLU A C 1
ATOM 4649 O O . GLU A 1 609 ? -10.197 -2.248 30.797 1.00 97.06 609 GLU A O 1
ATOM 4654 N N . ASN A 1 610 ? -11.673 -1.930 32.477 1.00 96.38 610 ASN A N 1
ATOM 4655 C CA . ASN A 1 610 ? -12.831 -2.537 31.836 1.00 96.38 610 ASN A CA 1
ATOM 4656 C C . ASN A 1 610 ? -13.940 -1.509 31.655 1.00 96.38 610 ASN A C 1
ATOM 4658 O O . ASN A 1 610 ? -14.166 -0.706 32.548 1.00 96.38 610 ASN A O 1
ATOM 4662 N N . VAL A 1 611 ? -14.688 -1.631 30.560 1.00 97.31 611 VAL A N 1
ATOM 4663 C CA . VAL A 1 611 ? -15.952 -0.915 30.345 1.00 97.31 611 VAL A CA 1
ATOM 4664 C C . VAL A 1 611 ? -17.037 -1.927 29.985 1.00 97.31 611 VAL A C 1
ATOM 4666 O O . VAL A 1 611 ? -16.779 -2.912 29.280 1.00 97.31 611 VAL A O 1
ATOM 4669 N N . LYS A 1 612 ? -18.273 -1.714 30.445 1.00 97.81 612 LYS A N 1
ATOM 4670 C CA . LYS A 1 612 ? -19.413 -2.546 30.044 1.00 97.81 612 LYS A CA 1
ATOM 4671 C C . LYS A 1 612 ? -19.967 -2.108 28.707 1.00 97.81 612 LYS A C 1
ATOM 4673 O O . LYS A 1 612 ? -20.137 -0.924 28.463 1.00 97.81 612 LYS A O 1
ATOM 4678 N N . LEU A 1 613 ? -20.319 -3.074 27.867 1.00 98.25 613 LEU A N 1
ATOM 4679 C CA . LEU A 1 613 ? -20.980 -2.855 26.587 1.00 98.25 613 LEU A CA 1
ATOM 4680 C C . LEU A 1 613 ? -22.349 -3.539 26.577 1.00 98.25 613 LEU A C 1
ATOM 4682 O O . LEU A 1 613 ? -22.483 -4.738 26.832 1.00 98.25 613 LEU A O 1
ATOM 4686 N N . TRP A 1 614 ? -23.375 -2.760 26.257 1.00 97.94 614 TRP A N 1
ATOM 4687 C CA . TRP A 1 614 ? -24.762 -3.199 26.178 1.00 97.94 614 TRP A CA 1
ATOM 4688 C C . TRP A 1 614 ? -25.321 -2.986 24.784 1.00 97.94 614 TRP A C 1
ATOM 4690 O O . TRP A 1 614 ? -24.944 -2.044 24.092 1.00 97.94 614 TRP A O 1
ATOM 4700 N N . PHE A 1 615 ? -26.288 -3.819 24.402 1.00 98.00 615 PHE A N 1
ATOM 4701 C CA . PHE A 1 615 ? -26.958 -3.709 23.112 1.00 98.00 615 PHE A CA 1
ATOM 4702 C C . PHE A 1 615 ? -28.473 -3.561 23.260 1.00 98.00 615 PHE A C 1
ATOM 4704 O O . PHE A 1 615 ? -29.097 -4.126 24.161 1.00 98.00 615 PHE A O 1
ATOM 4711 N N . GLN A 1 616 ? -29.084 -2.842 22.320 1.00 97.94 616 GLN A N 1
ATOM 4712 C CA . GLN A 1 616 ? -30.527 -2.824 22.106 1.00 97.94 616 GLN A CA 1
ATOM 4713 C C . GLN A 1 616 ? -30.837 -3.132 20.643 1.00 97.94 616 GLN A C 1
ATOM 4715 O O . GLN A 1 616 ? -30.429 -2.413 19.733 1.00 97.94 616 GLN A O 1
ATOM 4720 N N . PHE A 1 617 ? -31.606 -4.191 20.426 1.00 97.75 617 PHE A N 1
ATOM 4721 C CA . PHE A 1 617 ? -32.021 -4.658 19.115 1.00 97.75 617 PHE A CA 1
ATOM 4722 C C . PHE A 1 617 ? -33.496 -4.343 18.865 1.00 97.75 617 PHE A C 1
ATOM 4724 O O . PHE A 1 617 ? -34.363 -4.714 19.654 1.00 97.75 617 PHE A O 1
ATOM 4731 N N . GLY A 1 618 ? -33.788 -3.684 17.748 1.00 97.62 618 GLY A N 1
ATOM 4732 C CA . GLY A 1 618 ? -35.127 -3.504 17.198 1.00 97.62 618 GLY A CA 1
ATOM 4733 C C . GLY A 1 618 ? -35.319 -4.386 15.969 1.00 97.62 618 GLY A C 1
ATOM 4734 O O . GLY A 1 618 ? -34.698 -4.143 14.935 1.00 97.62 618 GLY A O 1
ATOM 4735 N N . ALA A 1 619 ? -36.210 -5.373 16.058 1.00 96.62 619 ALA A N 1
ATOM 4736 C CA . ALA A 1 619 ? -36.480 -6.325 14.983 1.00 96.62 619 ALA A CA 1
ATOM 4737 C C . ALA A 1 619 ? -37.137 -5.662 13.757 1.00 96.62 619 ALA A C 1
ATOM 4739 O O . ALA A 1 619 ? -37.881 -4.690 13.916 1.00 96.62 619 ALA A O 1
ATOM 4740 N N . PRO A 1 620 ? -36.965 -6.205 12.538 1.00 97.12 620 PRO A N 1
ATOM 4741 C CA . PRO A 1 620 ? -37.742 -5.767 11.385 1.00 97.12 620 PRO A CA 1
ATOM 4742 C C . PRO A 1 620 ? -39.243 -5.788 11.666 1.00 97.12 620 PRO A C 1
ATOM 4744 O O . PRO A 1 620 ? -39.757 -6.705 12.308 1.00 97.12 620 PRO A O 1
ATOM 4747 N N . THR A 1 621 ? -39.979 -4.800 11.158 1.00 97.56 621 THR A N 1
ATOM 4748 C CA . THR A 1 621 ? -41.447 -4.756 11.307 1.00 97.56 621 THR A CA 1
ATOM 4749 C C . THR A 1 621 ? -42.130 -5.880 10.534 1.00 97.56 621 THR A C 1
ATOM 4751 O O . THR A 1 621 ? -43.250 -6.278 10.850 1.00 97.56 621 THR A O 1
ATOM 4754 N N . ARG A 1 622 ? -41.442 -6.417 9.523 1.00 94.81 622 ARG A N 1
ATOM 4755 C CA . ARG A 1 622 ? -41.820 -7.620 8.787 1.00 94.81 622 ARG A CA 1
ATOM 4756 C C . ARG A 1 622 ? -40.574 -8.260 8.191 1.00 94.81 622 ARG A C 1
ATOM 4758 O O . ARG A 1 622 ? -39.700 -7.548 7.701 1.00 94.81 622 ARG A O 1
ATOM 4765 N N . THR A 1 623 ? -40.533 -9.586 8.170 1.00 91.31 623 THR A N 1
ATOM 4766 C CA . THR A 1 623 ? -39.475 -10.346 7.506 1.00 91.31 623 THR A CA 1
ATOM 4767 C C . THR A 1 623 ? -40.030 -11.609 6.858 1.00 91.31 623 THR A C 1
ATOM 4769 O O . THR A 1 623 ? -41.005 -12.192 7.327 1.00 91.31 623 THR A O 1
ATOM 4772 N N . SER A 1 624 ? -39.419 -11.998 5.746 1.00 89.38 624 SER A N 1
ATOM 4773 C CA . SER A 1 624 ? -39.608 -13.269 5.050 1.00 89.38 624 SER A CA 1
ATOM 4774 C C . SER A 1 624 ? -38.644 -14.356 5.538 1.00 89.38 624 SER A C 1
ATOM 4776 O O . SER A 1 624 ? -38.728 -15.504 5.098 1.00 89.38 624 SER A O 1
ATOM 4778 N N . ARG A 1 625 ? -37.716 -14.011 6.440 1.00 85.50 625 ARG A N 1
ATOM 4779 C CA . ARG A 1 625 ? -36.709 -14.931 6.965 1.00 85.50 625 ARG A CA 1
ATOM 4780 C C . ARG A 1 625 ? -37.340 -15.847 8.008 1.00 85.50 625 ARG A C 1
ATOM 4782 O O . ARG A 1 625 ? -37.866 -15.389 9.014 1.00 85.50 625 ARG A O 1
ATOM 4789 N N . ALA A 1 626 ? -37.253 -17.149 7.756 1.00 82.81 626 ALA A N 1
ATOM 4790 C CA . ALA A 1 626 ? -37.698 -18.195 8.677 1.00 82.81 626 ALA A CA 1
ATOM 4791 C C . ALA A 1 626 ? -36.531 -18.850 9.442 1.00 82.81 626 ALA A C 1
ATOM 4793 O O . ALA A 1 626 ? -36.749 -19.749 10.249 1.00 82.81 626 ALA A O 1
ATOM 4794 N N . THR A 1 627 ? -35.292 -18.428 9.171 1.00 86.00 627 THR A N 1
ATOM 4795 C CA . THR A 1 627 ? -34.074 -18.949 9.802 1.00 86.00 627 THR A CA 1
ATOM 4796 C C . THR A 1 627 ? -33.457 -17.912 10.742 1.00 86.00 627 THR A C 1
ATOM 4798 O O . THR A 1 627 ? -33.550 -16.712 10.448 1.00 86.00 627 THR A O 1
ATOM 4801 N N . PRO A 1 628 ? -32.774 -18.348 11.821 1.00 87.88 628 PRO A N 1
ATOM 4802 C CA . PRO A 1 628 ? -32.010 -17.459 12.692 1.00 87.88 628 PRO A CA 1
ATOM 4803 C C . PRO A 1 628 ? -31.041 -16.569 11.908 1.00 87.88 628 PRO A C 1
ATOM 4805 O O . PRO A 1 628 ? -30.492 -16.988 10.886 1.00 87.88 628 PRO A O 1
ATOM 4808 N N . GLN A 1 629 ? -30.848 -15.343 12.390 1.00 89.88 629 GLN A N 1
ATOM 4809 C CA . GLN A 1 629 ? -29.934 -14.362 11.808 1.00 89.88 629 GLN A CA 1
ATOM 4810 C C . GLN A 1 629 ? -28.773 -14.106 12.764 1.00 89.88 629 GLN A C 1
ATOM 4812 O O . GLN A 1 629 ? -28.986 -13.970 13.966 1.00 89.88 629 GLN A O 1
ATOM 4817 N N . ASN A 1 630 ? -27.568 -13.990 12.207 1.00 90.25 630 ASN A N 1
ATOM 4818 C CA . ASN A 1 630 ? -26.367 -13.593 12.934 1.00 90.25 630 ASN A CA 1
ATOM 4819 C C . ASN A 1 630 ? -25.916 -12.231 12.417 1.00 90.25 630 ASN A C 1
ATOM 4821 O O . ASN A 1 630 ? -25.808 -12.045 11.207 1.00 90.25 630 ASN A O 1
ATOM 4825 N N . MET A 1 631 ? -25.644 -11.305 13.330 1.00 91.88 631 MET A N 1
ATOM 4826 C CA . MET A 1 631 ? -25.103 -9.983 13.022 1.00 91.88 631 MET A CA 1
ATOM 4827 C C . MET A 1 631 ? -23.732 -9.864 13.681 1.00 91.88 631 MET A C 1
ATOM 4829 O O . MET A 1 631 ? -23.555 -10.303 14.815 1.00 91.88 631 MET A O 1
ATOM 4833 N N . GLY A 1 632 ? -22.770 -9.304 12.959 1.00 91.00 632 GLY A N 1
ATOM 4834 C CA . GLY A 1 632 ? -21.409 -9.082 13.436 1.00 91.00 632 GLY A CA 1
ATOM 4835 C C . GLY A 1 632 ? -21.210 -7.621 13.798 1.00 91.00 632 GLY A C 1
ATOM 4836 O O . GLY A 1 632 ? -21.546 -6.739 13.004 1.00 91.00 632 GLY A O 1
ATOM 4837 N N . VAL A 1 633 ? -20.659 -7.386 14.984 1.00 93.69 633 VAL A N 1
ATOM 4838 C CA . VAL A 1 633 ? -20.211 -6.074 15.448 1.00 93.69 633 VAL A CA 1
ATOM 4839 C C . VAL A 1 633 ? -18.718 -6.165 15.716 1.00 93.69 633 VAL A C 1
ATOM 4841 O O . VAL A 1 633 ? -18.266 -7.096 16.377 1.00 93.69 633 VAL A O 1
ATOM 4844 N N . THR A 1 634 ? -17.960 -5.196 15.218 1.00 90.81 634 THR A N 1
ATOM 4845 C CA . THR A 1 634 ? -16.553 -5.030 15.580 1.00 90.81 634 THR A CA 1
ATOM 4846 C C . THR A 1 634 ? -16.437 -3.885 16.566 1.00 90.81 634 THR A C 1
ATOM 4848 O O . THR A 1 634 ? -16.896 -2.778 16.283 1.00 90.81 634 THR A O 1
ATOM 4851 N N . VAL A 1 635 ? -15.812 -4.175 17.706 1.00 93.75 635 VAL A N 1
ATOM 4852 C CA . VAL A 1 635 ? -15.321 -3.181 18.660 1.00 93.75 635 VAL A CA 1
ATOM 4853 C C . VAL A 1 635 ? -13.830 -2.999 18.395 1.00 93.75 635 VAL A C 1
ATOM 4855 O O . VAL A 1 635 ? -13.125 -3.987 18.195 1.00 93.75 635 VAL A O 1
ATOM 4858 N N . ALA A 1 636 ? -13.350 -1.761 18.370 1.00 89.25 636 ALA A N 1
ATOM 4859 C CA . ALA A 1 636 ? -11.928 -1.451 18.225 1.00 89.25 636 ALA A CA 1
ATOM 4860 C C . ALA A 1 636 ? -11.532 -0.317 19.171 1.00 89.25 636 ALA A C 1
ATOM 4862 O O . ALA A 1 636 ? -12.385 0.481 19.550 1.00 89.25 636 ALA A O 1
ATOM 4863 N N . ILE A 1 637 ? -10.250 -0.228 19.520 1.00 88.12 637 ILE A N 1
ATOM 4864 C CA . ILE A 1 637 ? -9.686 0.858 20.327 1.00 88.12 637 ILE A CA 1
ATOM 4865 C C . ILE A 1 637 ? -8.744 1.705 19.464 1.00 88.12 637 ILE A C 1
ATOM 4867 O O . ILE A 1 637 ? -7.987 1.167 18.654 1.00 88.12 637 ILE A O 1
ATOM 4871 N N . GLN A 1 638 ? -8.796 3.022 19.627 1.00 80.56 638 GLN A N 1
ATOM 4872 C CA . GLN A 1 638 ? -7.846 3.970 19.042 1.00 80.56 638 GLN A CA 1
ATOM 4873 C C . GLN A 1 638 ? -7.084 4.661 20.173 1.00 80.56 638 GLN A C 1
ATOM 4875 O O . GLN A 1 638 ? -7.684 4.886 21.219 1.00 80.56 638 GLN A O 1
ATOM 4880 N N . PRO A 1 639 ? -5.787 4.969 20.012 1.00 80.62 639 PRO A N 1
ATOM 4881 C CA . PRO A 1 639 ? -5.046 5.666 21.053 1.00 80.62 639 PRO A CA 1
ATOM 4882 C C . PRO A 1 639 ? -5.579 7.100 21.173 1.00 80.62 639 PRO A C 1
ATOM 4884 O O . PRO A 1 639 ? -5.960 7.693 20.161 1.00 80.62 639 PRO A O 1
ATOM 4887 N N . ASP A 1 640 ? -5.618 7.620 22.397 1.00 75.50 640 ASP A N 1
ATOM 4888 C CA . ASP A 1 640 ? -6.064 8.994 22.676 1.00 75.50 640 ASP A CA 1
ATOM 4889 C C . ASP A 1 640 ? -5.101 10.086 22.184 1.00 75.50 640 ASP A C 1
ATOM 4891 O O . ASP A 1 640 ? -3.864 9.859 22.209 1.00 75.50 640 ASP A O 1
#